Protein AF-0000000069597017 (afdb_homodimer)

Radius of gyration: 23.68 Å; Cα contacts (8 Å, |Δi|>4): 942; chains: 2; bounding box: 44×60×57 Å

Solvent-accessible surface area (backbone atoms only — not comparable to full-atom values): 24438 Å² total; per-residue (Å²): 123,70,55,86,70,34,26,35,38,38,36,28,19,42,77,40,42,46,9,28,25,63,88,43,22,28,25,50,14,48,47,32,42,74,28,49,49,47,33,48,64,43,71,52,28,36,56,69,36,26,40,55,33,46,49,57,47,45,64,29,67,48,46,53,86,75,39,72,48,51,48,30,38,36,44,41,48,42,62,42,15,38,26,26,65,85,54,27,50,76,35,34,42,58,62,68,55,40,41,48,28,53,52,51,44,53,51,49,44,44,73,41,67,41,58,62,86,31,36,31,44,34,32,29,58,67,58,38,57,70,46,29,52,53,45,27,56,73,71,68,42,79,71,55,48,60,42,66,79,45,43,59,57,47,34,50,38,48,53,49,53,22,57,75,69,66,32,54,66,42,61,43,31,61,62,44,60,72,38,93,68,37,69,64,29,27,70,40,19,67,49,49,19,52,64,29,14,48,50,53,34,63,64,46,47,63,57,49,46,69,61,38,80,62,88,54,59,63,70,74,57,34,89,74,33,46,81,48,47,64,90,50,36,93,78,63,62,78,127,123,70,55,85,70,34,27,34,38,38,37,27,18,42,77,39,41,45,8,27,26,63,90,44,22,28,25,51,14,49,47,34,41,73,28,49,50,46,35,49,64,42,71,53,28,36,56,68,36,25,40,54,33,45,48,57,48,44,64,29,68,46,46,53,84,74,39,72,48,50,45,32,38,36,44,41,49,40,64,43,15,38,26,26,66,85,54,26,51,75,33,35,42,59,61,69,55,41,42,49,28,53,52,51,45,53,52,49,43,43,73,41,66,41,58,63,85,33,34,30,42,33,33,29,60,69,57,37,60,68,45,28,51,52,45,26,58,72,71,68,44,83,68,55,48,61,42,65,79,46,42,60,58,44,34,50,37,45,52,49,53,23,57,74,69,66,30,53,66,42,62,41,32,60,63,45,60,72,39,92,67,35,68,64,30,27,70,37,20,68,48,48,20,53,63,29,14,49,51,52,34,65,64,46,47,65,59,49,46,68,60,38,79,64,88,54,59,64,68,75,55,35,90,74,34,46,81,47,48,63,90,51,38,92,79,62,64,74,128

pLDDT: mean 92.64, std 10.18, range [44.41, 98.94]

Organism: Araneus ventricosus (NCBI:txid182803)

Sequence (478 aa):
MSVAWPKIVLFGDSLVQFSFDPTSSPWAALLATRFQRVADVITRGFSGYTSRSARIILPRIFYPENILDVEAFVIFFGTNDSSGKDDAPQYHVPVEDYSENLEEMIKYLESIGLKKDKIILMTPGPYHGEKFLKWCEEIGRTFPSKDEKIVPEYVEACLNVAKKHNLESINLYEEMKKDEDWPRFLIDGLHFTSDGATLIYELLKPILEKKIDASEMLMPDWRDINSVKPEDASKSVPVMSVAWPKIVLFGDSLVQFSFDPTSSPWAALLATRFQRVADVITRGFSGYTSRSARIILPRIFYPENILDVEAFVIFFGTNDSSGKDDAPQYHVPVEDYSENLEEMIKYLESIGLKKDKIILMTPGPYHGEKFLKWCEEIGRTFPSKDEKIVPEYVEACLNVAKKHNLESINLYEEMKKDEDWPRFLIDGLHFTSDGATLIYELLKPILEKKIDASEMLMPDWRDINSVKPEDASKSVPV

InterPro domains:
  IPR013830 SGNH hydrolase-type esterase domain [PF13472] (10-197)
  IPR036514 SGNH hydrolase superfamily [G3DSA:3.40.50.1110] (3-234)
  IPR045136 Isoamyl acetate-hydrolyzing esterase Iah1-like [PTHR14209] (4-231)

Secondary structure (DSSP, 8-state):
------EEEEEESHHHHTTT-TTS--HHHHHHHHTTTT-EEEEEE-TT--HHHHHHHHHHH--HHHHTTEEEEEEE--TTTTB-TTT-TTT---HHHHHHHHHHHHHHHHHTT--GGGEEEE------HHHHHHHHHHHT-----B-TTTHHHHHHHHHHHHHHTT-EEE-HHHHHHTSTTGGGGBSSSSSB-HHHHHHHHHHHHHHHHHHTT-SS-SS--HHHHTTS-GGGHHHH---/------EEEEEESHHHHTTT-TTS--HHHHHHHHTTTT-EEEEEE-TT--HHHHHHHHHHH--HHHHTTEEEEEEE--TTTTB-TTT-TTT---HHHHHHHHHHHHHHHHHTT--GGGEEEE------HHHHHHHHHHHT-----B-TTTHHHHHHHHHHHHHHTT-EEE-HHHHHHTSTTGGGGBSSSSSB-HHHHHHHHHHHHHHHHHHTT-SS-SS--HHHHTTS-GGGHHHH---

Foldseek 3Di:
DDDQAAEAEAAEEVLQVCCCPPQFQVLLVVVCVLCALFHYYHYHYHHLDALVVSLVCVCVVDALVPLVRYLAYEYEHLLQQQFDCVLCVSRHDPLVRNLVSVLSSLVVSVVSPDDQARYEYEAAAAFDQVLQVVVCVVVVHDDRDRDRVRRVSNLVSRVVSCVVSVYHYHHNHVQLVVDVVSCQQDDRRHHGGHVVSVSVNVRVVVSVCVSGVSVDGHFDDCVQPVPDDPVRCVPGGDD/DDDQAAEAEAAEEVLQVCCCPPQFQVLLVVVCVLCALFHYYHYHYHHLDALVVSLVCVCVVDALVPCVRYLAYEYEHLLQQQFDCVLCVSRHDPLVRNLVSVLSSLVVSVVSPDDQARYEYEAAAAFDQVLQVVVCVVVVHDDRDRDSVRRVSNLVSRVVSCVVSVYHYHHNHVQLVVDVVSCQQDDRRHHGGHVVSVSVNVRVVVSVCVSGVSVDGHFDDCVQPVPDDPVRVVPGGDD

Structure (mmCIF, N/CA/C/O backbone):
data_AF-0000000069597017-model_v1
#
loop_
_entity.id
_entity.type
_entity.pdbx_description
1 polymer 'Isoamyl acetate-hydrolyzing esterase 1'
#
loop_
_atom_site.group_PDB
_atom_site.id
_atom_site.type_symbol
_atom_site.label_atom_id
_atom_site.label_alt_id
_atom_site.label_comp_id
_atom_site.label_asym_id
_atom_site.label_entity_id
_atom_site.label_seq_id
_atom_site.pdbx_PDB_ins_code
_atom_site.Cartn_x
_atom_site.Cartn_y
_atom_site.Cartn_z
_atom_site.occupancy
_atom_site.B_iso_or_equiv
_atom_site.auth_seq_id
_atom_site.auth_comp_id
_atom_site.auth_asym_id
_atom_site.auth_atom_id
_atom_site.pdbx_PDB_model_num
ATOM 1 N N . MET A 1 1 ? 19.594 6.57 15.219 1 71.31 1 MET A N 1
ATOM 2 C CA . MET A 1 1 ? 19.891 5.547 14.227 1 71.31 1 MET A CA 1
ATOM 3 C C . MET A 1 1 ? 18.703 5.312 13.305 1 71.31 1 MET A C 1
ATOM 5 O O . MET A 1 1 ? 17.547 5.414 13.742 1 71.31 1 MET A O 1
ATOM 9 N N . SER A 1 2 ? 18.906 5.074 12 1 83.19 2 SER A N 1
ATOM 10 C CA . SER A 1 2 ? 17.859 4.848 11.008 1 83.19 2 SER A CA 1
ATOM 11 C C . SER A 1 2 ? 17.219 3.477 11.18 1 83.19 2 SER A C 1
ATOM 13 O O . SER A 1 2 ? 17.844 2.559 11.727 1 83.19 2 SER A O 1
ATOM 15 N N . VAL A 1 3 ? 15.984 3.441 10.93 1 86.88 3 VAL A N 1
ATOM 16 C CA . VAL A 1 3 ? 15.25 2.188 11.086 1 86.88 3 VAL A CA 1
ATOM 17 C C . VAL A 1 3 ? 14.93 1.606 9.711 1 86.88 3 VAL A C 1
ATOM 19 O O . VAL A 1 3 ? 14.492 2.33 8.812 1 86.88 3 VAL A O 1
ATOM 22 N N . ALA A 1 4 ? 15.258 0.355 9.625 1 87.75 4 ALA A N 1
ATOM 23 C CA . ALA A 1 4 ? 14.836 -0.359 8.422 1 87.75 4 ALA A CA 1
ATOM 24 C C . ALA A 1 4 ? 13.352 -0.685 8.469 1 87.75 4 ALA A C 1
ATOM 26 O O . ALA A 1 4 ? 12.82 -1.06 9.516 1 87.75 4 ALA A O 1
ATOM 27 N N . TRP A 1 5 ? 12.672 -0.468 7.43 1 94 5 TRP A N 1
ATOM 28 C CA . TRP A 1 5 ? 11.25 -0.786 7.32 1 94 5 TRP A CA 1
ATOM 29 C C . TRP A 1 5 ? 11.039 -2.053 6.5 1 94 5 TRP A C 1
ATOM 31 O O . TRP A 1 5 ? 11.164 -2.033 5.273 1 94 5 TRP A O 1
ATOM 41 N N . PRO A 1 6 ? 10.688 -3.203 7.137 1 96.38 6 PRO A N 1
ATOM 42 C CA . PRO A 1 6 ? 10.508 -4.465 6.41 1 96.38 6 PRO A CA 1
ATOM 43 C C . PRO A 1 6 ? 9.477 -4.355 5.293 1 96.38 6 PRO A C 1
ATOM 45 O O . PRO A 1 6 ? 8.602 -3.486 5.336 1 96.38 6 PRO A O 1
ATOM 48 N N . LYS A 1 7 ? 9.609 -5.246 4.305 1 97.5 7 LYS A N 1
ATOM 49 C CA . LYS A 1 7 ? 8.688 -5.258 3.174 1 97.5 7 LYS A CA 1
ATOM 50 C C . LYS A 1 7 ? 8.062 -6.641 2.988 1 97.5 7 LYS A C 1
ATOM 52 O O . LYS A 1 7 ? 8.742 -7.66 3.146 1 97.5 7 LYS A O 1
ATOM 57 N N . ILE A 1 8 ? 6.832 -6.641 2.727 1 98.62 8 ILE A N 1
ATOM 58 C CA . ILE A 1 8 ? 6.098 -7.785 2.193 1 98.62 8 ILE A CA 1
ATOM 59 C C . ILE A 1 8 ? 5.852 -7.586 0.699 1 98.62 8 ILE A C 1
ATOM 61 O O . ILE A 1 8 ? 5.164 -6.645 0.295 1 98.62 8 ILE A O 1
ATOM 65 N N . VAL A 1 9 ? 6.414 -8.477 -0.124 1 98.88 9 VAL A N 1
ATOM 66 C CA . VAL A 1 9 ? 6.25 -8.367 -1.569 1 98.88 9 VAL A CA 1
ATOM 67 C C . VAL A 1 9 ? 5.199 -9.359 -2.051 1 98.88 9 VAL A C 1
ATOM 69 O O . VAL A 1 9 ? 5.25 -10.539 -1.709 1 98.88 9 VAL A O 1
ATOM 72 N N . LEU A 1 10 ? 4.219 -8.852 -2.764 1 98.94 10 LEU A N 1
ATOM 73 C CA . LEU A 1 10 ? 3.23 -9.656 -3.473 1 98.94 10 LEU A CA 1
ATOM 74 C C . LEU A 1 10 ? 3.486 -9.633 -4.977 1 98.94 10 LEU A C 1
ATOM 76 O O . LEU A 1 10 ? 3.312 -8.594 -5.621 1 98.94 10 LEU A O 1
ATOM 80 N N . PHE A 1 11 ? 3.992 -10.727 -5.555 1 98.94 11 PHE A N 1
ATOM 81 C CA . PHE A 1 11 ? 4.387 -10.844 -6.953 1 98.94 11 PHE A CA 1
ATOM 82 C C . PHE A 1 11 ? 3.42 -11.742 -7.715 1 98.94 11 PHE A C 1
ATOM 84 O O . PHE A 1 11 ? 3.283 -12.922 -7.395 1 98.94 11 PHE A O 1
ATOM 91 N N . GLY A 1 12 ? 2.713 -11.156 -8.68 1 98.81 12 GLY A N 1
ATOM 92 C CA . GLY A 1 12 ? 1.702 -11.953 -9.359 1 98.81 12 GLY A CA 1
ATOM 93 C C . GLY A 1 12 ? 1.137 -11.258 -10.594 1 98.81 12 GLY A C 1
ATOM 94 O O . GLY A 1 12 ? 1.794 -10.406 -11.188 1 98.81 12 GLY A O 1
ATOM 95 N N . ASP A 1 13 ? 0.018 -11.719 -11.047 1 98.12 13 ASP A N 1
ATOM 96 C CA . ASP A 1 13 ? -0.601 -11.211 -12.266 1 98.12 13 ASP A CA 1
ATOM 97 C C . ASP A 1 13 ? -1.642 -10.141 -11.953 1 98.12 13 ASP A C 1
ATOM 99 O O . ASP A 1 13 ? -1.409 -9.266 -11.109 1 98.12 13 ASP A O 1
ATOM 103 N N . SER A 1 14 ? -2.801 -10.141 -12.625 1 97.75 14 SER A N 1
ATOM 104 C CA . SER A 1 14 ? -3.838 -9.133 -12.422 1 97.75 14 SER A CA 1
ATOM 105 C C . SER A 1 14 ? -4.453 -9.242 -11.031 1 97.75 14 SER A C 1
ATOM 107 O O . SER A 1 14 ? -4.91 -8.242 -10.469 1 97.75 14 SER A O 1
ATOM 109 N N . LEU A 1 15 ? -4.473 -10.406 -10.484 1 98.31 15 LEU A N 1
ATOM 110 C CA . LEU A 1 15 ? -5.066 -10.633 -9.172 1 98.31 15 LEU A CA 1
ATOM 111 C C . LEU A 1 15 ? -4.277 -9.906 -8.086 1 98.31 15 LEU A C 1
ATOM 113 O O . LEU A 1 15 ? -4.832 -9.555 -7.043 1 98.31 15 LEU A O 1
ATOM 117 N N . VAL A 1 16 ? -2.992 -9.734 -8.328 1 98.81 16 VAL A N 1
ATOM 118 C CA . VAL A 1 16 ? -2.148 -8.953 -7.43 1 98.81 16 VAL A CA 1
ATOM 119 C C . VAL A 1 16 ? -2.205 -7.477 -7.812 1 98.81 16 VAL A C 1
ATOM 121 O O . VAL A 1 16 ? -2.287 -6.605 -6.941 1 98.81 16 VAL A O 1
ATOM 124 N N . GLN A 1 17 ? -2.215 -7.188 -9.125 1 98.5 17 GLN A N 1
ATOM 125 C CA . GLN A 1 17 ? -2.182 -5.805 -9.594 1 98.5 17 GLN A CA 1
ATOM 126 C C . GLN A 1 17 ? -3.355 -5.004 -9.031 1 98.5 17 GLN A C 1
ATOM 128 O O . GLN A 1 17 ? -3.201 -3.836 -8.672 1 98.5 17 GLN A O 1
ATOM 133 N N . PHE A 1 18 ? -4.477 -5.641 -8.859 1 97.88 18 PHE A N 1
ATOM 134 C CA . PHE A 1 18 ? -5.68 -4.906 -8.492 1 97.88 18 PHE A CA 1
ATOM 135 C C . PHE A 1 18 ? -5.977 -5.074 -7.004 1 97.88 18 PHE A C 1
ATOM 137 O O . PHE A 1 18 ? -7.039 -4.664 -6.531 1 97.88 18 PHE A O 1
ATOM 144 N N . SER A 1 19 ? -5.039 -5.566 -6.25 1 98.69 19 SER A N 1
ATOM 145 C CA . SER A 1 19 ? -5.34 -6.055 -4.91 1 98.69 19 SER A CA 1
ATOM 146 C C . SER A 1 19 ? -5.398 -4.906 -3.906 1 98.69 19 SER A C 1
ATOM 148 O O . SER A 1 19 ? -5.797 -5.102 -2.754 1 98.69 19 SER A O 1
ATOM 150 N N . PHE A 1 20 ? -5.105 -3.664 -4.312 1 98.69 20 PHE A N 1
ATOM 151 C CA . PHE A 1 20 ? -5.266 -2.514 -3.432 1 98.69 20 PHE A CA 1
ATOM 152 C C . PHE A 1 20 ? -6.625 -1.859 -3.641 1 98.69 20 PHE A C 1
ATOM 154 O O . PHE A 1 20 ? -7.047 -1.022 -2.84 1 98.69 20 PHE A O 1
ATOM 161 N N . ASP A 1 21 ? -7.273 -2.199 -4.688 1 97.94 21 ASP A N 1
ATOM 162 C CA . ASP A 1 21 ? -8.5 -1.511 -5.07 1 97.94 21 ASP A CA 1
ATOM 163 C C . ASP A 1 21 ? -9.609 -1.756 -4.051 1 97.94 21 ASP A C 1
ATOM 165 O O . ASP A 1 21 ? -10.133 -2.867 -3.951 1 97.94 21 ASP A O 1
ATOM 169 N N . PRO A 1 22 ? -10.031 -0.706 -3.363 1 96.81 22 PRO A N 1
ATOM 170 C CA . PRO A 1 22 ? -11.031 -0.903 -2.309 1 96.81 22 PRO A CA 1
ATOM 171 C C . PRO A 1 22 ? -12.406 -1.26 -2.859 1 96.81 22 PRO A C 1
ATOM 173 O O . PRO A 1 22 ? -13.281 -1.705 -2.109 1 96.81 22 PRO A O 1
ATOM 176 N N . THR A 1 23 ? -12.633 -1.099 -4.102 1 93.62 23 THR A N 1
ATOM 177 C CA . THR A 1 23 ? -13.953 -1.315 -4.68 1 93.62 23 THR A CA 1
ATOM 178 C C . THR A 1 23 ? -14.047 -2.701 -5.312 1 93.62 23 THR A C 1
ATOM 180 O O . THR A 1 23 ? -15.094 -3.074 -5.855 1 93.62 23 THR A O 1
ATOM 183 N N . SER A 1 24 ? -12.992 -3.463 -5.234 1 93.19 24 SER A N 1
ATOM 184 C CA . SER A 1 24 ? -13.008 -4.777 -5.871 1 93.19 24 SER A CA 1
ATOM 185 C C . SER A 1 24 ? -12.5 -5.855 -4.922 1 93.19 24 SER A C 1
ATOM 187 O O . SER A 1 24 ? -13.25 -6.348 -4.074 1 93.19 24 SER A O 1
ATOM 189 N N . SER A 1 25 ? -11.203 -6.176 -4.953 1 95.94 25 SER A N 1
ATOM 190 C CA . SER A 1 25 ? -10.602 -7.246 -4.168 1 95.94 25 SER A CA 1
ATOM 191 C C . SER A 1 25 ? -9.414 -6.738 -3.359 1 95.94 25 SER A C 1
ATOM 193 O O . SER A 1 25 ? -8.266 -7.059 -3.664 1 95.94 25 SER A O 1
ATOM 195 N N . PRO A 1 26 ? -9.719 -6.105 -2.25 1 98.19 26 PRO A N 1
ATOM 196 C CA . PRO A 1 26 ? -8.656 -5.336 -1.6 1 98.19 26 PRO A CA 1
ATOM 197 C C . PRO A 1 26 ? -7.859 -6.164 -0.591 1 98.19 26 PRO A C 1
ATOM 199 O O . PRO A 1 26 ? -7.621 -5.707 0.53 1 98.19 26 PRO A O 1
ATOM 202 N N . TRP A 1 27 ? -7.324 -7.316 -0.964 1 98.81 27 TRP A N 1
ATOM 203 C CA . TRP A 1 27 ? -6.617 -8.148 0.004 1 98.81 27 TRP A CA 1
ATOM 204 C C . TRP A 1 27 ? -5.246 -7.562 0.328 1 98.81 27 TRP A C 1
ATOM 206 O O . TRP A 1 27 ? -4.762 -7.688 1.454 1 98.81 27 TRP A O 1
ATOM 216 N N . ALA A 1 28 ? -4.559 -6.879 -0.602 1 98.88 28 ALA A N 1
ATOM 217 C CA . ALA A 1 28 ? -3.312 -6.188 -0.288 1 98.88 28 ALA A CA 1
ATOM 218 C C . ALA A 1 28 ? -3.561 -5 0.636 1 98.88 28 ALA A C 1
ATOM 220 O O . ALA A 1 28 ? -2.758 -4.723 1.53 1 98.88 28 ALA A O 1
ATOM 221 N N . ALA A 1 29 ? -4.652 -4.273 0.406 1 98.81 29 ALA A N 1
ATOM 222 C CA . ALA A 1 29 ? -4.996 -3.152 1.275 1 98.81 29 ALA A CA 1
ATOM 223 C C . ALA A 1 29 ? -5.266 -3.625 2.701 1 98.81 29 ALA A C 1
ATOM 225 O O . ALA A 1 29 ? -4.871 -2.967 3.666 1 98.81 29 ALA A O 1
ATOM 226 N N . LEU A 1 30 ? -5.941 -4.742 2.797 1 98.75 30 LEU A N 1
ATOM 227 C CA . LEU A 1 30 ? -6.191 -5.328 4.109 1 98.75 30 LEU A CA 1
ATOM 228 C C . LEU A 1 30 ? -4.879 -5.688 4.801 1 98.75 30 LEU A C 1
ATOM 230 O O . LEU A 1 30 ? -4.715 -5.422 5.996 1 98.75 30 LEU A O 1
ATOM 234 N N . LEU A 1 31 ? -3.99 -6.258 4.039 1 98.75 31 LEU A N 1
ATOM 235 C CA . LEU A 1 31 ? -2.684 -6.574 4.605 1 98.75 31 LEU A CA 1
ATOM 236 C C . LEU A 1 31 ? -1.95 -5.309 5.027 1 98.75 31 LEU A C 1
ATOM 238 O O . LEU A 1 31 ? -1.362 -5.254 6.109 1 98.75 31 LEU A O 1
ATOM 242 N N . ALA A 1 32 ? -1.989 -4.293 4.18 1 98.62 32 ALA A N 1
ATOM 243 C CA . ALA A 1 32 ? -1.327 -3.029 4.496 1 98.62 32 ALA A CA 1
ATOM 244 C C . ALA A 1 32 ? -1.913 -2.406 5.758 1 98.62 32 ALA A C 1
ATOM 246 O O . ALA A 1 32 ? -1.196 -1.767 6.531 1 98.62 32 ALA A O 1
ATOM 247 N N . THR A 1 33 ? -3.178 -2.582 5.91 1 98.06 33 THR A N 1
ATOM 248 C CA . THR A 1 33 ? -3.844 -2.088 7.109 1 98.06 33 THR A CA 1
ATOM 249 C C . THR A 1 33 ? -3.357 -2.838 8.344 1 98.06 33 THR A C 1
ATOM 251 O O . THR A 1 33 ? -3.025 -2.223 9.367 1 98.06 33 THR A O 1
ATOM 254 N N . ARG A 1 34 ? -3.273 -4.105 8.25 1 97.38 34 ARG A N 1
ATOM 255 C CA . ARG A 1 34 ? -2.867 -4.926 9.391 1 97.38 34 ARG A CA 1
ATOM 256 C C . ARG A 1 34 ? -1.422 -4.641 9.781 1 97.38 34 ARG A C 1
ATOM 258 O O . ARG A 1 34 ? -1.077 -4.672 10.961 1 97.38 34 ARG A O 1
ATOM 265 N N . PHE A 1 35 ? -0.583 -4.344 8.805 1 98.06 35 PHE A N 1
ATOM 266 C CA . PHE A 1 35 ? 0.849 -4.277 9.07 1 98.06 35 PHE A CA 1
ATOM 267 C C . PHE A 1 35 ? 1.321 -2.828 9.117 1 98.06 35 PHE A C 1
ATOM 269 O O . PHE A 1 35 ? 2.506 -2.549 8.914 1 98.06 35 PHE A O 1
ATOM 276 N N . GLN A 1 36 ? 0.41 -1.931 9.352 1 96.56 36 GLN A N 1
ATOM 277 C CA . GLN A 1 36 ? 0.777 -0.538 9.578 1 96.56 36 GLN A CA 1
ATOM 278 C C . GLN A 1 36 ? 1.86 -0.424 10.648 1 96.56 36 GLN A C 1
ATOM 280 O O . GLN A 1 36 ? 1.801 -1.104 11.672 1 96.56 36 GLN A O 1
ATOM 285 N N . ARG A 1 37 ? 2.918 0.377 10.328 1 96.88 37 ARG A N 1
ATOM 286 C CA . ARG A 1 37 ? 4.043 0.642 11.227 1 96.88 37 ARG A CA 1
ATOM 287 C C . ARG A 1 37 ? 4.789 -0.644 11.562 1 96.88 37 ARG A C 1
ATOM 289 O O . ARG A 1 37 ? 5.445 -0.733 12.602 1 96.88 37 ARG A O 1
ATOM 296 N N . VAL A 1 38 ? 4.629 -1.674 10.781 1 97.06 38 VAL A N 1
ATOM 297 C CA . VAL A 1 38 ? 5.332 -2.939 10.961 1 97.06 38 VAL A CA 1
ATOM 298 C C . VAL A 1 38 ? 6.098 -3.289 9.688 1 97.06 38 VAL A C 1
ATOM 300 O O . VAL A 1 38 ? 7.289 -3.604 9.734 1 97.06 38 VAL A O 1
ATOM 303 N N . ALA A 1 39 ? 5.406 -3.209 8.555 1 97.81 39 ALA A N 1
ATOM 304 C CA . ALA A 1 39 ? 5.977 -3.529 7.25 1 97.81 39 ALA A CA 1
ATOM 305 C C . ALA A 1 39 ? 5.199 -2.844 6.129 1 97.81 39 ALA A C 1
ATOM 307 O O . ALA A 1 39 ? 3.992 -2.619 6.246 1 97.81 39 ALA A O 1
ATOM 308 N N . ASP A 1 40 ? 5.91 -2.516 5.09 1 97.75 40 ASP A N 1
ATOM 309 C CA . ASP A 1 40 ? 5.242 -2.076 3.865 1 97.75 40 ASP A CA 1
ATOM 310 C C . ASP A 1 40 ? 4.758 -3.268 3.045 1 97.75 40 ASP A C 1
ATOM 312 O O . ASP A 1 40 ? 5.453 -4.281 2.939 1 97.75 40 ASP A O 1
ATOM 316 N N . VAL A 1 41 ? 3.561 -3.197 2.531 1 98.62 41 VAL A N 1
ATOM 317 C CA . VAL A 1 41 ? 3.062 -4.156 1.551 1 98.62 41 VAL A CA 1
ATOM 318 C C . VAL A 1 41 ? 3.258 -3.605 0.141 1 98.62 41 VAL A C 1
ATOM 320 O O . VAL A 1 41 ? 2.684 -2.572 -0.214 1 98.62 41 VAL A O 1
ATOM 323 N N . ILE A 1 42 ? 4.07 -4.297 -0.651 1 98.19 42 ILE A N 1
ATOM 324 C CA . ILE A 1 42 ? 4.441 -3.869 -1.996 1 98.19 42 ILE A CA 1
ATOM 325 C C . ILE A 1 42 ? 3.908 -4.867 -3.02 1 98.19 42 ILE A C 1
ATOM 327 O O . ILE A 1 42 ? 4.176 -6.07 -2.924 1 98.19 42 ILE A O 1
ATOM 331 N N . THR A 1 43 ? 3.182 -4.348 -3.953 1 98.62 43 THR A N 1
ATOM 332 C CA . THR A 1 43 ? 2.66 -5.219 -5 1 98.62 43 THR A CA 1
ATOM 333 C C . THR A 1 43 ? 3.479 -5.078 -6.277 1 98.62 43 THR A C 1
ATOM 335 O O . THR A 1 43 ? 3.875 -3.971 -6.648 1 98.62 43 THR A O 1
ATOM 338 N N . ARG A 1 44 ? 3.82 -6.145 -6.809 1 98.69 44 ARG A N 1
ATOM 339 C CA . ARG A 1 44 ? 4.328 -6.285 -8.172 1 98.69 44 ARG A CA 1
ATOM 340 C C . ARG A 1 44 ? 3.426 -7.195 -9 1 98.69 44 ARG A C 1
ATOM 342 O O . ARG A 1 44 ? 3.779 -8.344 -9.273 1 98.69 44 ARG A O 1
ATOM 349 N N . GLY A 1 45 ? 2.27 -6.648 -9.305 1 98.62 45 GLY A N 1
ATOM 350 C CA . GLY A 1 45 ? 1.261 -7.328 -10.102 1 98.62 45 GLY A CA 1
ATOM 351 C C . GLY A 1 45 ? 1.245 -6.883 -11.547 1 98.62 45 GLY A C 1
ATOM 352 O O . GLY A 1 45 ? 1.313 -5.688 -11.836 1 98.62 45 GLY A O 1
ATOM 353 N N . PHE A 1 46 ? 1.131 -7.828 -12.438 1 98.25 46 PHE A N 1
ATOM 354 C CA . PHE A 1 46 ? 1.188 -7.547 -13.867 1 98.25 46 PHE A CA 1
ATOM 355 C C . PHE A 1 46 ? 0.062 -8.266 -14.602 1 98.25 46 PHE A C 1
ATOM 357 O O . PHE A 1 46 ? 0.152 -9.461 -14.867 1 98.25 46 PHE A O 1
ATOM 364 N N . SER A 1 47 ? -0.92 -7.48 -14.945 1 96.94 47 SER A N 1
ATOM 365 C CA . SER A 1 47 ? -2.113 -8.023 -15.586 1 96.94 47 SER A CA 1
ATOM 366 C C . SER A 1 47 ? -1.759 -8.805 -16.844 1 96.94 47 SER A C 1
ATOM 368 O O . SER A 1 47 ? -1.004 -8.32 -17.688 1 96.94 47 SER A O 1
ATOM 370 N N . GLY A 1 48 ? -2.244 -10 -16.938 1 95.81 48 GLY A N 1
ATOM 371 C CA . GLY A 1 48 ? -2.076 -10.828 -18.125 1 95.81 48 GLY A CA 1
ATOM 372 C C . GLY A 1 48 ? -0.796 -11.641 -18.094 1 95.81 48 GLY A C 1
ATOM 373 O O . GLY A 1 48 ? -0.626 -12.562 -18.906 1 95.81 48 GLY A O 1
ATOM 374 N N . TYR A 1 49 ? 0.103 -11.367 -17.172 1 97.25 49 TYR A N 1
ATOM 375 C CA . TYR A 1 49 ? 1.385 -12.062 -17.125 1 97.25 49 TYR A CA 1
ATOM 376 C C . TYR A 1 49 ? 1.201 -13.523 -16.719 1 97.25 49 TYR A C 1
ATOM 378 O O . TYR A 1 49 ? 0.272 -13.852 -15.977 1 97.25 49 TYR A O 1
ATOM 386 N N . THR A 1 50 ? 2.059 -14.328 -17.234 1 97 50 THR A N 1
ATOM 387 C CA . THR A 1 50 ? 2.193 -15.727 -16.844 1 97 50 THR A CA 1
ATOM 388 C C . THR A 1 50 ? 3.49 -15.945 -16.062 1 97 50 THR A C 1
ATOM 390 O O . THR A 1 50 ? 4.273 -15.008 -15.875 1 97 50 THR A O 1
ATOM 393 N N . SER A 1 51 ? 3.633 -17.156 -15.562 1 98 51 SER A N 1
ATOM 394 C CA . SER A 1 51 ? 4.883 -17.484 -14.891 1 98 51 SER A CA 1
ATOM 395 C C . SER A 1 51 ? 6.082 -17.281 -15.812 1 98 51 SER A C 1
ATOM 397 O O . SER A 1 51 ? 7.176 -16.953 -15.359 1 98 51 SER A O 1
ATOM 399 N N . ARG A 1 52 ? 5.855 -17.438 -17.125 1 96.62 52 ARG A N 1
ATOM 400 C CA . ARG A 1 52 ? 6.918 -17.25 -18.109 1 96.62 52 ARG A CA 1
ATOM 401 C C . ARG A 1 52 ? 7.387 -15.797 -18.156 1 96.62 52 ARG A C 1
ATOM 403 O O . ARG A 1 52 ? 8.586 -15.523 -18.047 1 96.62 52 ARG A O 1
ATOM 410 N N . SER A 1 53 ? 6.457 -14.906 -18.297 1 96.62 53 SER A N 1
ATOM 411 C CA . SER A 1 53 ? 6.77 -13.477 -18.312 1 96.62 53 SER A CA 1
ATOM 412 C C . SER A 1 53 ? 7.328 -13.016 -16.969 1 96.62 53 SER A C 1
ATOM 414 O O . SER A 1 53 ? 8.234 -12.18 -16.922 1 96.62 53 SER A O 1
ATOM 416 N N . ALA A 1 54 ? 6.809 -13.562 -15.922 1 97.75 54 ALA A N 1
ATOM 417 C CA . ALA A 1 54 ? 7.254 -13.219 -14.578 1 97.75 54 ALA A CA 1
ATOM 418 C C . ALA A 1 54 ? 8.727 -13.57 -14.375 1 97.75 54 ALA A C 1
ATOM 420 O O . ALA A 1 54 ? 9.492 -12.789 -13.812 1 97.75 54 ALA A O 1
ATOM 421 N N . ARG A 1 55 ? 9.062 -14.727 -14.805 1 97.19 55 ARG A N 1
ATOM 422 C CA . ARG A 1 55 ? 10.453 -15.172 -14.711 1 97.19 55 ARG A CA 1
ATOM 423 C C . ARG A 1 55 ? 11.383 -14.203 -15.43 1 97.19 55 ARG A C 1
ATOM 425 O O . ARG A 1 55 ? 12.477 -13.906 -14.945 1 97.19 55 ARG A O 1
ATOM 432 N N . ILE A 1 56 ? 10.93 -13.695 -16.547 1 95.62 56 ILE A N 1
ATOM 433 C CA . ILE A 1 56 ? 11.742 -12.828 -17.391 1 95.62 56 ILE A CA 1
ATOM 434 C C . ILE A 1 56 ? 11.953 -11.484 -16.703 1 95.62 56 ILE A C 1
ATOM 436 O O . ILE A 1 56 ? 13.062 -10.945 -16.688 1 95.62 56 ILE A O 1
ATOM 440 N N . ILE A 1 57 ? 10.969 -10.969 -16.031 1 96.62 57 ILE A N 1
ATOM 441 C CA . ILE A 1 57 ? 11.07 -9.594 -15.555 1 96.62 57 ILE A CA 1
ATOM 442 C C . ILE A 1 57 ? 11.602 -9.57 -14.125 1 96.62 57 ILE A C 1
ATOM 444 O O . ILE A 1 57 ? 12.039 -8.523 -13.633 1 96.62 57 ILE A O 1
ATOM 448 N N . LEU A 1 58 ? 11.602 -10.688 -13.445 1 97.56 58 LEU A N 1
ATOM 449 C CA . LEU A 1 58 ? 11.93 -10.75 -12.023 1 97.56 58 LEU A CA 1
ATOM 450 C C . LEU A 1 58 ? 13.297 -10.125 -11.758 1 97.56 58 LEU A C 1
ATOM 452 O O . LEU A 1 58 ? 13.422 -9.266 -10.883 1 97.56 58 LEU A O 1
ATOM 456 N N . PRO A 1 59 ? 14.344 -10.367 -12.578 1 96.31 59 PRO A N 1
ATOM 457 C CA . PRO A 1 59 ? 15.664 -9.797 -12.305 1 96.31 59 PRO A CA 1
ATOM 458 C C . PRO A 1 59 ? 15.727 -8.297 -12.594 1 96.31 59 PRO A C 1
ATOM 460 O O . PRO A 1 59 ? 16.656 -7.621 -12.141 1 96.31 59 PRO A O 1
ATOM 463 N N . ARG A 1 60 ? 14.766 -7.844 -13.312 1 95.44 60 ARG A N 1
ATOM 464 C CA . ARG A 1 60 ? 14.734 -6.414 -13.617 1 95.44 60 ARG A CA 1
ATOM 465 C C . ARG A 1 60 ? 14.141 -5.625 -12.461 1 95.44 60 ARG A C 1
ATOM 467 O O . ARG A 1 60 ? 14.383 -4.422 -12.328 1 95.44 60 ARG A O 1
ATOM 474 N N . ILE A 1 61 ? 13.422 -6.309 -11.641 1 97 61 ILE A N 1
ATOM 475 C CA . ILE A 1 61 ? 12.656 -5.641 -10.594 1 97 61 ILE A CA 1
ATOM 476 C C . ILE A 1 61 ? 13.352 -5.828 -9.25 1 97 61 ILE A C 1
ATOM 478 O O . ILE A 1 61 ? 13.375 -4.914 -8.422 1 97 61 ILE A O 1
ATOM 482 N N . PHE A 1 62 ? 13.883 -7.004 -9.047 1 97.5 62 PHE A N 1
ATOM 483 C CA . PHE A 1 62 ? 14.531 -7.32 -7.781 1 97.5 62 PHE A CA 1
ATOM 484 C C . PHE A 1 62 ? 16 -7.656 -7.992 1 97.5 62 PHE A C 1
ATOM 486 O O . PHE A 1 62 ? 16.344 -8.391 -8.922 1 97.5 62 PHE A O 1
ATOM 493 N N . TYR A 1 63 ? 16.812 -7.148 -7.211 1 96.56 63 TYR A N 1
ATOM 494 C CA . TYR A 1 63 ? 18.266 -7.305 -7.27 1 96.56 63 TYR A CA 1
ATOM 495 C C . TYR A 1 63 ? 18.891 -7.16 -5.883 1 96.56 63 TYR A C 1
ATOM 497 O O . TYR A 1 63 ? 18.188 -6.852 -4.914 1 96.56 63 TYR A O 1
ATOM 505 N N . PRO A 1 64 ? 20.062 -7.465 -5.617 1 96.19 64 PRO A N 1
ATOM 506 C CA . PRO A 1 64 ? 20.625 -7.621 -4.277 1 96.19 64 PRO A CA 1
ATOM 507 C C . PRO A 1 64 ? 20.406 -6.391 -3.396 1 96.19 64 PRO A C 1
ATOM 509 O O . PRO A 1 64 ? 20.141 -6.523 -2.199 1 96.19 64 PRO A O 1
ATOM 512 N N . GLU A 1 65 ? 20.359 -5.242 -3.961 1 91.94 65 GLU A N 1
ATOM 513 C CA . GLU A 1 65 ? 20.297 -4.016 -3.172 1 91.94 65 GLU A CA 1
ATOM 514 C C . GLU A 1 65 ? 18.891 -3.771 -2.641 1 91.94 65 GLU A C 1
ATOM 516 O O . GLU A 1 65 ? 18.719 -3.156 -1.587 1 91.94 65 GLU A O 1
ATOM 521 N N . ASN A 1 66 ? 17.875 -4.277 -3.365 1 93.44 66 ASN A N 1
ATOM 522 C CA . ASN A 1 66 ? 16.547 -3.883 -2.939 1 93.44 66 ASN A CA 1
ATOM 523 C C . ASN A 1 66 ? 15.773 -5.062 -2.35 1 93.44 66 ASN A C 1
ATOM 525 O O . ASN A 1 66 ? 14.578 -4.945 -2.053 1 93.44 66 ASN A O 1
ATOM 529 N N . ILE A 1 67 ? 16.562 -6.223 -2.238 1 96.25 67 ILE A N 1
ATOM 530 C CA . ILE A 1 67 ? 15.906 -7.398 -1.697 1 96.25 67 ILE A CA 1
ATOM 531 C C . ILE A 1 67 ? 16.141 -7.488 -0.192 1 96.25 67 ILE A C 1
ATOM 533 O O . ILE A 1 67 ? 15.492 -8.266 0.505 1 96.25 67 ILE A O 1
ATOM 537 N N . LEU A 1 68 ? 16.984 -6.66 0.362 1 91.56 68 LEU A N 1
ATOM 538 C CA . LEU A 1 68 ? 17.531 -6.797 1.708 1 91.56 68 LEU A CA 1
ATOM 539 C C . LEU A 1 68 ? 16.438 -6.582 2.758 1 91.56 68 LEU A C 1
ATOM 541 O O . LEU A 1 68 ? 16.438 -7.242 3.799 1 91.56 68 LEU A O 1
ATOM 545 N N . ASP A 1 69 ? 15.484 -5.73 2.479 1 92.81 69 ASP A N 1
ATOM 546 C CA . ASP A 1 69 ? 14.484 -5.402 3.486 1 92.81 69 ASP A CA 1
ATOM 547 C C . ASP A 1 69 ? 13.211 -6.227 3.283 1 92.81 69 ASP A C 1
ATOM 549 O O . ASP A 1 69 ? 12.211 -6.008 3.969 1 92.81 69 ASP A O 1
ATOM 553 N N . VAL A 1 70 ? 13.258 -7.188 2.383 1 97.56 70 VAL A N 1
ATOM 554 C CA . VAL A 1 70 ? 12.094 -8.031 2.141 1 97.56 70 VAL A CA 1
ATOM 555 C C . VAL A 1 70 ? 12.039 -9.156 3.178 1 97.56 70 VAL A C 1
ATOM 557 O O . VAL A 1 70 ? 12.992 -9.922 3.312 1 97.56 70 VAL A O 1
ATOM 560 N N . GLU A 1 71 ? 10.961 -9.227 3.906 1 97.44 71 GLU A N 1
ATOM 561 C CA . GLU A 1 71 ? 10.82 -10.211 4.969 1 97.44 71 GLU A CA 1
ATOM 562 C C . GLU A 1 71 ? 9.82 -11.305 4.582 1 97.44 71 GLU A C 1
ATOM 564 O O . GLU A 1 71 ? 9.758 -12.352 5.223 1 97.44 71 GLU A O 1
ATOM 569 N N . ALA A 1 72 ? 9.07 -11.055 3.586 1 98.5 72 ALA A N 1
ATOM 570 C CA . ALA A 1 72 ? 8.18 -12.047 2.982 1 98.5 72 ALA A CA 1
ATOM 571 C C . ALA A 1 72 ? 7.98 -11.766 1.496 1 98.5 72 ALA A C 1
ATOM 573 O O . ALA A 1 72 ? 7.852 -10.609 1.084 1 98.5 72 ALA A O 1
ATOM 574 N N . PHE A 1 73 ? 7.996 -12.781 0.739 1 98.88 73 PHE A N 1
ATOM 575 C CA . PHE A 1 73 ? 7.844 -12.711 -0.709 1 98.88 73 PHE A CA 1
ATOM 576 C C . PHE A 1 73 ? 6.84 -13.75 -1.199 1 98.88 73 PHE A C 1
ATOM 578 O O . PHE A 1 73 ? 7.133 -14.945 -1.228 1 98.88 73 PHE A O 1
ATOM 585 N N . VAL A 1 74 ? 5.664 -13.297 -1.614 1 98.94 74 VAL A N 1
ATOM 586 C CA . VAL A 1 74 ? 4.609 -14.188 -2.082 1 98.94 74 VAL A CA 1
ATOM 587 C C . VAL A 1 74 ? 4.633 -14.266 -3.607 1 98.94 74 VAL A C 1
ATOM 589 O O . VAL A 1 74 ? 4.602 -13.234 -4.285 1 98.94 74 VAL A O 1
ATOM 592 N N . ILE A 1 75 ? 4.781 -15.414 -4.148 1 98.94 75 ILE A N 1
ATOM 593 C CA . ILE A 1 75 ? 4.668 -15.664 -5.582 1 98.94 75 ILE A CA 1
ATOM 594 C C . ILE A 1 75 ? 3.295 -16.25 -5.895 1 98.94 75 ILE A C 1
ATOM 596 O O . ILE A 1 75 ? 2.949 -17.328 -5.398 1 98.94 75 ILE A O 1
ATOM 600 N N . PHE A 1 76 ? 2.506 -15.547 -6.672 1 98.94 76 PHE A N 1
ATOM 601 C CA . PHE A 1 76 ? 1.118 -15.914 -6.941 1 98.94 76 PHE A CA 1
ATOM 602 C C . PHE A 1 76 ? 0.828 -15.867 -8.438 1 98.94 76 PHE A C 1
ATOM 604 O O . PHE A 1 76 ? 0.376 -14.844 -8.953 1 98.94 76 PHE A O 1
ATOM 611 N N . PHE A 1 77 ? 1.128 -16.953 -9.156 1 98.56 77 PHE A N 1
ATOM 612 C CA . PHE A 1 77 ? 0.883 -17.141 -10.586 1 98.56 77 PHE A CA 1
ATOM 613 C C . PHE A 1 77 ? 0.179 -18.469 -10.852 1 98.56 77 PHE A C 1
ATOM 615 O O . PHE A 1 77 ? -0.08 -19.234 -9.922 1 98.56 77 PHE A O 1
ATOM 622 N N . GLY A 1 78 ? -0.16 -18.75 -12.078 1 97.12 78 GLY A N 1
ATOM 623 C CA . GLY A 1 78 ? -0.811 -19.984 -12.477 1 97.12 78 GLY A CA 1
ATOM 624 C C . GLY A 1 78 ? -2.189 -19.781 -13.078 1 97.12 78 GLY A C 1
ATOM 625 O O . GLY A 1 78 ? -2.66 -20.594 -13.875 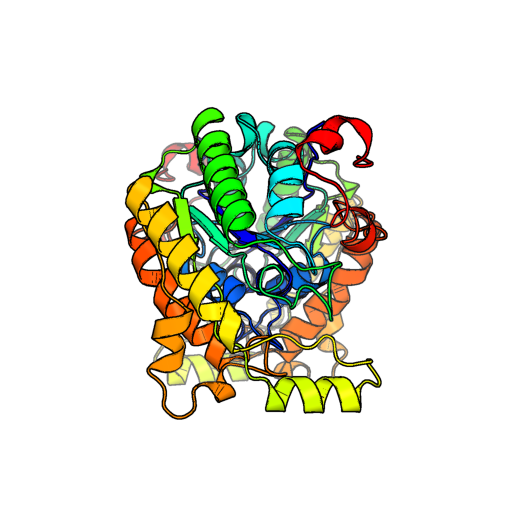1 97.12 78 GLY A O 1
ATOM 626 N N . THR A 1 79 ? -2.826 -18.672 -12.664 1 95.56 79 THR A N 1
ATOM 627 C CA . THR A 1 79 ? -4.172 -18.391 -13.141 1 95.56 79 THR A CA 1
ATOM 628 C C . THR A 1 79 ? -4.176 -18.188 -14.656 1 95.56 79 THR A C 1
ATOM 630 O O . THR A 1 79 ? -4.965 -18.812 -15.367 1 95.56 79 THR A O 1
ATOM 633 N N . ASN A 1 80 ? -3.328 -17.344 -15.18 1 94.38 80 ASN A N 1
ATOM 634 C CA . ASN A 1 80 ? -3.225 -17.172 -16.625 1 94.38 80 ASN A CA 1
ATOM 635 C C . ASN A 1 80 ? -2.557 -18.359 -17.297 1 94.38 80 ASN A C 1
ATOM 637 O O . ASN A 1 80 ? -2.969 -18.781 -18.375 1 94.38 80 ASN A O 1
ATOM 641 N N . ASP A 1 81 ? -1.623 -19 -16.656 1 95.25 81 ASP A N 1
ATOM 642 C CA . ASP A 1 81 ? -0.854 -20.141 -17.156 1 95.25 81 ASP A CA 1
ATOM 643 C C . ASP A 1 81 ? -1.77 -21.297 -17.531 1 95.25 81 ASP A C 1
ATOM 645 O O . ASP A 1 81 ? -1.508 -22.031 -18.5 1 95.25 81 ASP A O 1
ATOM 649 N N . SER A 1 82 ? -2.76 -21.453 -16.75 1 93.94 82 SER A N 1
ATOM 650 C CA . SER A 1 82 ? -3.619 -22.625 -16.891 1 93.94 82 SER A CA 1
ATOM 651 C C . SER A 1 82 ? -4.727 -22.391 -17.906 1 93.94 82 S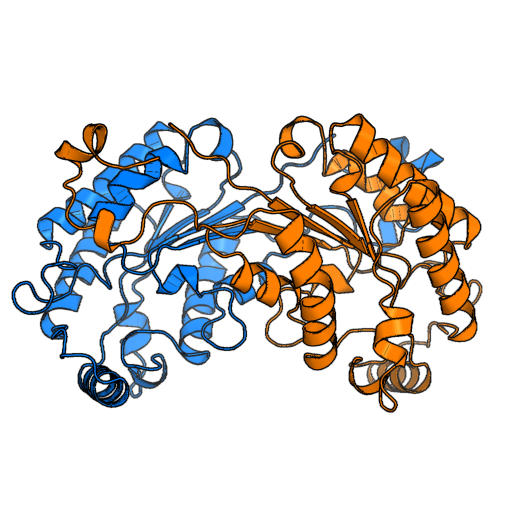ER A C 1
ATOM 653 O O . SER A 1 82 ? -5.758 -23.062 -17.875 1 93.94 82 SER A O 1
ATOM 655 N N . SER A 1 83 ? -4.496 -21.422 -18.75 1 89.12 83 SER A N 1
ATOM 656 C CA . SER A 1 83 ? -5.41 -21.219 -19.875 1 89.12 83 SER A CA 1
ATOM 657 C C . SER A 1 83 ? -5.238 -22.312 -20.922 1 89.12 83 SER A C 1
ATOM 659 O O . SER A 1 83 ? -4.18 -22.938 -21 1 89.12 83 SER A O 1
ATOM 661 N N . GLY A 1 84 ? -6.301 -22.562 -21.656 1 84.69 84 GLY A N 1
ATOM 662 C CA . GLY A 1 84 ? -6.27 -23.625 -22.656 1 84.69 84 GLY A CA 1
ATOM 663 C C . GLY A 1 84 ? -5.297 -23.344 -23.781 1 84.69 84 GLY A C 1
ATOM 664 O O . GLY A 1 84 ? -5.199 -22.203 -24.266 1 84.69 84 GLY A O 1
ATOM 665 N N . LYS A 1 85 ? -4.645 -24.344 -24.172 1 83.69 85 LYS A N 1
ATOM 666 C CA . LYS A 1 85 ? -3.631 -24.234 -25.219 1 83.69 85 LYS A CA 1
ATOM 667 C C . LYS A 1 85 ? -4.25 -23.828 -26.547 1 83.69 85 LYS A C 1
ATOM 669 O O . LYS A 1 85 ? -3.65 -23.078 -27.312 1 83.69 85 LYS A O 1
ATOM 674 N N . ASP A 1 86 ? -5.355 -24.266 -26.797 1 80.25 86 ASP A N 1
ATOM 675 C CA . ASP A 1 86 ? -5.973 -24.047 -28.109 1 80.25 86 ASP A CA 1
ATOM 676 C C . ASP A 1 86 ? -6.777 -22.75 -28.141 1 80.25 86 ASP A C 1
ATOM 678 O O . ASP A 1 86 ? -6.758 -22.016 -29.125 1 80.25 86 ASP A O 1
ATOM 682 N N . ASP A 1 87 ? -7.363 -22.391 -27.062 1 74.5 87 ASP A N 1
ATOM 683 C CA . ASP A 1 87 ? -8.312 -21.281 -27.031 1 74.5 87 ASP A CA 1
ATOM 684 C C . ASP A 1 87 ? -7.625 -19.984 -26.641 1 74.5 87 ASP A C 1
ATOM 686 O O . ASP A 1 87 ? -8.07 -18.891 -27.016 1 74.5 87 ASP A O 1
ATOM 690 N N . ALA A 1 88 ? -6.574 -20.094 -25.844 1 79.56 88 ALA A N 1
ATOM 691 C CA . ALA A 1 88 ? -5.875 -18.906 -25.375 1 79.56 88 ALA A CA 1
ATOM 692 C C . ALA A 1 88 ? -4.367 -19.125 -25.328 1 79.56 88 ALA A C 1
ATOM 694 O O . ALA A 1 88 ? -3.742 -19.016 -24.281 1 79.56 88 ALA A O 1
ATOM 695 N N . PRO A 1 89 ? -3.809 -19.344 -26.422 1 81.62 89 PRO A N 1
ATOM 696 C CA . PRO A 1 89 ? -2.391 -19.703 -26.484 1 81.62 89 PRO A CA 1
ATOM 697 C C . PRO A 1 89 ? -1.478 -18.594 -25.969 1 81.62 89 PRO A C 1
ATOM 699 O O . PRO A 1 89 ? -0.36 -18.875 -25.516 1 81.62 89 PRO A O 1
ATOM 702 N N . GLN A 1 90 ? -1.926 -17.406 -26.016 1 84.81 90 GLN A N 1
ATOM 703 C CA . GLN A 1 90 ? -1.109 -16.281 -25.594 1 84.81 90 GLN A CA 1
ATOM 704 C C . GLN A 1 90 ? -0.874 -16.312 -24.078 1 84.81 90 GLN A C 1
ATOM 706 O O . GLN A 1 90 ? 0.05 -15.672 -23.578 1 84.81 90 GLN A O 1
ATOM 711 N N . TYR A 1 91 ? -1.701 -17.141 -23.406 1 89.44 91 TYR A N 1
ATOM 712 C CA . TYR A 1 91 ? -1.594 -17.219 -21.953 1 89.44 91 TYR A CA 1
ATOM 713 C C . TYR A 1 91 ? -1.06 -18.578 -21.531 1 89.44 91 TYR A C 1
ATOM 715 O O . TYR A 1 91 ? -0.463 -18.703 -20.453 1 89.44 91 TYR A O 1
ATOM 723 N N . HIS A 1 92 ? -1.258 -19.531 -22.281 1 91.75 92 HIS A N 1
ATOM 724 C CA . HIS A 1 92 ? -1.002 -20.922 -21.875 1 91.75 92 HIS A CA 1
ATOM 725 C C . HIS A 1 92 ? 0.486 -21.156 -21.641 1 91.75 92 HIS A C 1
ATOM 727 O O . HIS A 1 92 ? 1.313 -20.828 -22.5 1 91.75 92 HIS A O 1
ATOM 733 N N . VAL A 1 93 ? 0.749 -21.703 -20.516 1 94.94 93 VAL A N 1
ATOM 734 C CA . VAL A 1 93 ? 2.07 -22.219 -20.172 1 94.94 93 VAL A CA 1
ATOM 735 C C . VAL A 1 93 ? 1.97 -23.703 -19.812 1 94.94 93 VAL A C 1
ATOM 737 O O . VAL A 1 93 ? 1.283 -24.078 -18.859 1 94.94 93 VAL A O 1
ATOM 740 N N . PRO A 1 94 ? 2.598 -24.562 -20.594 1 95.25 94 PRO A N 1
ATOM 741 C CA . PRO A 1 94 ? 2.561 -25.969 -20.203 1 95.25 94 PRO A CA 1
ATOM 742 C C . PRO A 1 94 ? 2.938 -26.172 -18.734 1 95.25 94 PRO A C 1
ATOM 744 O O . PRO A 1 94 ? 3.818 -25.484 -18.219 1 95.25 94 PRO A O 1
ATOM 747 N N . VAL A 1 95 ? 2.33 -27.172 -18.047 1 97.12 95 VAL A N 1
ATOM 748 C CA . VAL A 1 95 ? 2.445 -27.359 -16.609 1 97.12 95 VAL A CA 1
ATOM 749 C C . VAL A 1 95 ? 3.906 -27.594 -16.234 1 97.12 95 VAL A C 1
ATOM 751 O O . VAL A 1 95 ? 4.367 -27.109 -15.188 1 97.12 95 VAL A O 1
ATOM 754 N N . GLU A 1 96 ? 4.656 -28.281 -17.047 1 97.69 96 GLU A N 1
ATOM 755 C CA . GLU A 1 96 ? 6.074 -28.5 -16.781 1 97.69 96 GLU A CA 1
ATOM 756 C C . GLU A 1 96 ? 6.859 -27.203 -16.812 1 97.69 96 GLU A C 1
ATOM 758 O O . GLU A 1 96 ? 7.742 -26.984 -15.984 1 97.69 96 GLU A O 1
ATOM 763 N N . ASP A 1 97 ? 6.527 -26.391 -17.781 1 97.19 97 ASP A N 1
ATOM 764 C CA . ASP A 1 97 ? 7.172 -25.078 -17.875 1 97.19 97 ASP A CA 1
ATOM 765 C C . ASP A 1 97 ? 6.805 -24.203 -16.688 1 97.19 97 ASP A C 1
ATOM 767 O O . ASP A 1 97 ? 7.641 -23.453 -16.172 1 97.19 97 ASP A O 1
ATOM 771 N N . TYR A 1 98 ? 5.613 -24.297 -16.312 1 97.88 98 TYR A N 1
ATOM 772 C CA . TYR A 1 98 ? 5.152 -23.562 -15.141 1 97.88 98 TYR A CA 1
ATOM 773 C C . TYR A 1 98 ? 5.969 -23.938 -13.906 1 97.88 98 TYR A C 1
ATOM 775 O O . TYR A 1 98 ? 6.453 -23.062 -13.188 1 97.88 98 TYR A O 1
ATOM 783 N N . SER A 1 99 ? 6.109 -25.203 -13.688 1 98.69 99 SER A N 1
ATOM 784 C CA . SER A 1 99 ? 6.918 -25.688 -12.57 1 98.69 99 SER A CA 1
ATOM 785 C C . SER A 1 99 ? 8.344 -25.156 -12.656 1 98.69 99 SER A C 1
ATOM 787 O O . SER A 1 99 ? 8.898 -24.688 -11.656 1 98.69 99 SER A O 1
ATOM 789 N N . GLU A 1 100 ? 8.867 -25.25 -13.82 1 98.44 100 GLU A N 1
ATOM 790 C CA . GLU A 1 100 ? 10.242 -24.781 -14.031 1 98.44 100 GLU A CA 1
ATOM 791 C C . GLU A 1 100 ? 10.359 -23.281 -13.789 1 98.44 100 GLU A C 1
ATOM 793 O O . GLU A 1 100 ? 11.344 -22.812 -13.211 1 98.44 100 GLU A O 1
ATOM 798 N N . ASN A 1 101 ? 9.422 -22.562 -14.305 1 98.5 101 ASN A N 1
ATOM 799 C CA . ASN A 1 101 ? 9.438 -21.125 -14.094 1 98.5 101 ASN A CA 1
ATOM 800 C C . ASN A 1 101 ? 9.422 -20.766 -12.602 1 98.5 101 ASN A C 1
ATOM 802 O O . ASN A 1 101 ? 10.172 -19.891 -12.164 1 98.5 101 ASN A O 1
ATOM 806 N N . LEU A 1 102 ? 8.57 -21.453 -11.797 1 98.88 102 LEU A N 1
ATOM 807 C CA . LEU A 1 102 ? 8.547 -21.219 -10.359 1 98.88 102 LEU A CA 1
ATOM 808 C C . LEU A 1 102 ? 9.906 -21.516 -9.734 1 98.88 102 LEU A C 1
ATOM 810 O O . LEU A 1 102 ? 10.422 -20.719 -8.945 1 98.88 102 LEU A O 1
ATOM 814 N N . GLU A 1 103 ? 10.453 -22.625 -10.141 1 98.75 103 GLU A N 1
ATOM 815 C CA . GLU A 1 103 ? 11.742 -23.031 -9.578 1 98.75 103 GLU A CA 1
ATOM 816 C C . GLU A 1 103 ? 12.828 -22.016 -9.898 1 98.75 103 GLU A C 1
ATOM 818 O O . GLU A 1 103 ? 13.641 -21.672 -9.039 1 98.75 103 GLU A O 1
ATOM 823 N N . GLU A 1 104 ? 12.828 -21.562 -11.109 1 98.5 104 GLU A N 1
ATOM 824 C CA . GLU A 1 104 ? 13.836 -20.594 -11.523 1 98.5 104 GLU A CA 1
ATOM 825 C C . GLU A 1 104 ? 13.672 -19.266 -10.781 1 98.5 104 GLU A C 1
ATOM 827 O O . GLU A 1 104 ? 14.664 -18.609 -10.445 1 98.5 104 GLU A O 1
ATOM 832 N N . MET A 1 105 ? 12.477 -18.891 -10.539 1 98.69 105 MET A N 1
ATOM 833 C CA . MET A 1 105 ? 12.242 -17.672 -9.781 1 98.69 105 MET A CA 1
ATOM 834 C C . MET A 1 105 ? 12.75 -17.812 -8.352 1 98.69 105 MET A C 1
ATOM 836 O O . MET A 1 105 ? 13.383 -16.891 -7.816 1 98.69 105 MET A O 1
ATOM 840 N N . ILE A 1 106 ? 12.477 -18.953 -7.73 1 98.81 106 ILE A N 1
ATOM 841 C CA . ILE A 1 106 ? 12.93 -19.219 -6.371 1 98.81 106 ILE A CA 1
ATOM 842 C C . ILE A 1 106 ? 14.453 -19.188 -6.32 1 98.81 106 ILE A C 1
ATOM 844 O O . ILE A 1 106 ? 15.031 -18.516 -5.461 1 98.81 106 ILE A O 1
ATOM 848 N N . LYS A 1 107 ? 15.102 -19.828 -7.25 1 98.62 107 LYS A N 1
ATOM 849 C CA . LYS A 1 107 ? 16.562 -19.875 -7.297 1 98.62 107 LYS A CA 1
ATOM 850 C C . LYS A 1 107 ? 17.141 -18.469 -7.473 1 98.62 107 LYS A C 1
ATOM 852 O O . LYS A 1 107 ? 18.141 -18.125 -6.836 1 98.62 107 LYS A O 1
ATOM 857 N N . TYR A 1 108 ? 16.562 -17.734 -8.328 1 98.44 108 TYR A N 1
ATOM 858 C CA . TYR A 1 108 ? 17.047 -16.375 -8.547 1 98.44 108 TYR A CA 1
ATOM 859 C C . TYR A 1 108 ? 16.938 -15.547 -7.27 1 98.44 108 TYR A C 1
ATOM 861 O O . TYR A 1 108 ? 17.906 -14.883 -6.883 1 98.44 108 TYR A O 1
ATOM 869 N N . LEU A 1 109 ? 15.805 -15.594 -6.629 1 98.75 109 LEU A N 1
ATOM 870 C CA . LEU A 1 109 ? 15.609 -14.828 -5.402 1 98.75 109 LEU A CA 1
ATOM 871 C C . LEU A 1 109 ? 16.641 -15.227 -4.348 1 98.75 109 LEU A C 1
ATOM 873 O O . LEU A 1 109 ? 17.203 -14.359 -3.67 1 98.75 109 LEU A O 1
ATOM 877 N N . GLU A 1 110 ? 16.875 -16.5 -4.238 1 98.5 110 GLU A N 1
ATOM 878 C CA . GLU A 1 110 ? 17.891 -16.984 -3.309 1 98.5 110 GLU A CA 1
ATOM 879 C C . GLU A 1 110 ? 19.281 -16.453 -3.703 1 98.5 110 GLU A C 1
ATOM 881 O O . GLU A 1 110 ? 20.062 -16.078 -2.84 1 98.5 110 GLU A O 1
ATOM 886 N N . SER A 1 111 ? 19.531 -16.406 -4.945 1 98.38 111 SER A N 1
ATOM 887 C CA . SER A 1 111 ? 20.844 -16.016 -5.434 1 98.38 111 SER A CA 1
ATOM 888 C C . SER A 1 111 ? 21.141 -14.547 -5.133 1 98.38 111 SER A C 1
ATOM 890 O O . SER A 1 111 ? 22.297 -14.148 -5.004 1 98.38 111 SER A O 1
ATOM 892 N N . ILE A 1 112 ? 20.109 -13.773 -5.004 1 97.88 112 ILE A N 1
ATOM 893 C CA . ILE A 1 112 ? 20.344 -12.352 -4.773 1 97.88 112 ILE A CA 1
ATOM 894 C C . ILE A 1 112 ? 20.203 -12.047 -3.283 1 97.88 112 ILE A C 1
ATOM 896 O O . ILE A 1 112 ? 20.188 -10.875 -2.887 1 97.88 112 ILE A O 1
ATOM 900 N N . GLY A 1 113 ? 19.922 -13.086 -2.479 1 98 113 GLY A N 1
ATOM 901 C CA . GLY A 1 113 ? 20.094 -12.883 -1.05 1 98 113 GLY A CA 1
ATOM 902 C C . GLY A 1 113 ? 18.812 -13.086 -0.259 1 98 113 GLY A C 1
ATOM 903 O O . GLY A 1 113 ? 18.812 -12.977 0.969 1 98 113 GLY A O 1
ATOM 904 N N . LEU A 1 114 ? 17.719 -13.414 -0.887 1 98.31 114 LEU A N 1
ATOM 905 C CA . LEU A 1 114 ? 16.5 -13.672 -0.146 1 98.31 114 LEU A CA 1
ATOM 906 C C . LEU A 1 114 ? 16.5 -15.078 0.443 1 98.31 114 LEU A C 1
ATOM 908 O O . LEU A 1 114 ? 16.641 -16.062 -0.287 1 98.31 114 LEU A O 1
ATOM 912 N N . LYS A 1 115 ? 16.312 -15.188 1.71 1 97.5 115 LYS A N 1
ATOM 913 C CA . LYS A 1 115 ? 16.281 -16.5 2.355 1 97.5 115 LYS A CA 1
ATOM 914 C C . LYS A 1 115 ? 15.039 -17.281 1.943 1 97.5 115 LYS A C 1
ATOM 916 O O . LYS A 1 115 ? 13.953 -16.719 1.799 1 97.5 115 LYS A O 1
ATOM 921 N N . LYS A 1 116 ? 15.164 -18.531 1.879 1 96.94 116 LYS A N 1
ATOM 922 C CA . LYS A 1 116 ? 14.125 -19.438 1.402 1 96.94 116 LYS A CA 1
ATOM 923 C C . LYS A 1 116 ? 12.891 -19.375 2.303 1 96.94 116 LYS A C 1
ATOM 925 O O . LYS A 1 116 ? 11.758 -19.484 1.826 1 96.94 116 LYS A O 1
ATOM 930 N N . ASP A 1 117 ? 13.117 -19.219 3.57 1 96.94 117 ASP A N 1
ATOM 931 C CA . ASP A 1 117 ? 12.008 -19.266 4.52 1 96.94 117 ASP A CA 1
ATOM 932 C C . ASP A 1 117 ? 11.133 -18.016 4.398 1 96.94 117 ASP A C 1
ATOM 934 O O . ASP A 1 117 ? 10.055 -17.953 4.992 1 96.94 117 ASP A O 1
ATOM 938 N N . LYS A 1 118 ? 11.555 -17.031 3.615 1 98.19 118 LYS A N 1
ATOM 939 C CA . LYS A 1 118 ? 10.781 -15.805 3.398 1 98.19 118 LYS A CA 1
ATOM 940 C C . LYS A 1 118 ? 9.883 -15.938 2.168 1 98.19 118 LYS A C 1
ATOM 942 O O . LYS A 1 118 ? 9.008 -15.094 1.94 1 98.19 118 LYS A O 1
ATOM 947 N N . ILE A 1 119 ? 10.062 -16.969 1.365 1 98.81 119 ILE A N 1
ATOM 948 C CA . ILE A 1 119 ? 9.32 -17.141 0.124 1 98.81 119 ILE A CA 1
ATOM 949 C C . ILE A 1 119 ? 8.062 -17.984 0.393 1 98.81 119 ILE A C 1
ATOM 951 O O . ILE A 1 119 ? 8.125 -19 1.081 1 98.81 119 ILE A O 1
ATOM 955 N N . ILE A 1 120 ? 6.953 -17.547 -0.059 1 98.88 120 ILE A N 1
ATOM 956 C CA . ILE A 1 120 ? 5.664 -18.234 0.037 1 98.88 120 ILE A CA 1
ATOM 957 C C . ILE A 1 120 ? 5.09 -18.438 -1.361 1 98.88 120 ILE A C 1
ATOM 959 O O . ILE A 1 120 ? 5.027 -17.5 -2.164 1 98.88 120 ILE A O 1
ATOM 963 N N . LEU A 1 121 ? 4.734 -19.656 -1.698 1 98.94 121 LEU A N 1
ATOM 964 C CA . LEU A 1 121 ? 4.02 -19.922 -2.941 1 98.94 121 LEU A CA 1
ATOM 965 C C . LEU A 1 121 ? 2.518 -20.016 -2.695 1 98.94 121 LEU A C 1
ATOM 967 O O . LEU A 1 121 ? 2.078 -20.625 -1.723 1 98.94 121 LEU A O 1
ATOM 971 N N . MET A 1 122 ? 1.744 -19.359 -3.453 1 98.94 122 MET A N 1
ATOM 972 C CA . MET A 1 122 ? 0.288 -19.469 -3.418 1 98.94 122 MET A CA 1
ATOM 973 C C . MET A 1 122 ? -0.252 -20.016 -4.73 1 98.94 122 MET A C 1
ATOM 975 O O . MET A 1 122 ? 0.141 -19.578 -5.809 1 98.94 122 MET A O 1
ATOM 979 N N . THR A 1 123 ? -1.059 -21.016 -4.672 1 98.88 123 THR A N 1
ATOM 980 C CA . THR A 1 123 ? -1.62 -21.641 -5.863 1 98.88 123 THR A CA 1
ATOM 981 C C . THR A 1 123 ? -2.635 -20.719 -6.531 1 98.88 123 THR A C 1
ATOM 983 O O . THR A 1 123 ? -3.17 -19.812 -5.895 1 98.88 123 THR A O 1
ATOM 986 N N . PRO A 1 124 ? -2.877 -20.969 -7.852 1 97.88 124 PRO A N 1
ATOM 987 C CA . PRO A 1 124 ? -4.059 -20.312 -8.406 1 97.88 124 PRO A CA 1
ATOM 988 C C . PRO A 1 124 ? -5.355 -20.734 -7.723 1 97.88 124 PRO A C 1
ATOM 990 O O . PRO A 1 124 ? -5.406 -21.797 -7.102 1 97.88 124 PRO A O 1
ATOM 993 N N . GLY A 1 125 ? -6.324 -19.844 -7.719 1 96.75 125 GLY A N 1
ATOM 994 C CA . GLY A 1 125 ? -7.66 -20.203 -7.27 1 96.75 125 GLY A CA 1
ATOM 995 C C . GLY A 1 125 ? -8.453 -20.969 -8.305 1 96.75 125 GLY A C 1
ATOM 996 O O . GLY A 1 125 ? -7.957 -21.234 -9.398 1 96.75 125 GLY A O 1
ATOM 997 N N . PRO A 1 126 ? -9.609 -21.391 -7.875 1 95.38 126 PRO A N 1
ATOM 998 C CA . PRO A 1 126 ? -10.469 -22.062 -8.844 1 95.38 126 PRO A CA 1
ATOM 999 C C . PRO A 1 126 ? -11.016 -21.125 -9.914 1 95.38 126 PRO A C 1
ATOM 1001 O O . PRO A 1 126 ? -10.938 -19.906 -9.766 1 95.38 126 PRO A O 1
ATOM 1004 N N . TYR A 1 127 ? -11.391 -21.734 -10.977 1 91.44 127 TYR A N 1
ATOM 1005 C CA . TYR A 1 127 ? -12.008 -21.062 -12.109 1 91.44 127 TYR A CA 1
ATOM 1006 C C . TYR A 1 127 ? -13.461 -21.5 -12.281 1 91.44 127 TYR A C 1
ATOM 1008 O O . TYR A 1 127 ? -13.758 -22.703 -12.289 1 91.44 127 TYR A O 1
ATOM 1016 N N . HIS A 1 128 ? -14.305 -20.5 -12.391 1 92.31 128 HIS A N 1
ATOM 1017 C CA . HIS A 1 128 ? -15.711 -20.797 -12.625 1 92.31 128 HIS A CA 1
ATOM 1018 C C . HIS A 1 128 ? -16.109 -20.5 -14.07 1 92.31 128 HIS A C 1
ATOM 1020 O O . HIS A 1 128 ? -16.406 -19.359 -14.406 1 92.31 128 HIS A O 1
ATOM 1026 N N . GLY A 1 129 ? -16.281 -21.547 -14.805 1 88.44 129 GLY A N 1
ATOM 1027 C CA . GLY A 1 129 ? -16.469 -21.453 -16.25 1 88.44 129 GLY A CA 1
ATOM 1028 C C . GLY A 1 129 ? -17.75 -20.719 -16.641 1 88.44 129 GLY A C 1
ATOM 1029 O O . GLY A 1 129 ? -17.734 -19.859 -17.5 1 88.44 129 GLY A O 1
ATOM 1030 N N . GLU A 1 130 ? -18.797 -21.062 -16.016 1 88.31 130 GLU A N 1
ATOM 1031 C CA . GLU A 1 130 ? -20.094 -20.469 -16.359 1 88.31 130 GLU A CA 1
ATOM 1032 C C . GLU A 1 130 ? -20.094 -18.969 -16.125 1 88.31 130 GLU A C 1
ATOM 1034 O O . GLU A 1 130 ? -20.562 -18.203 -16.984 1 88.31 130 GLU A O 1
ATOM 1039 N N . LYS A 1 131 ? -19.578 -18.562 -14.984 1 90.06 131 LYS A N 1
ATOM 1040 C CA . LYS A 1 131 ? -19.5 -17.141 -14.68 1 90.06 131 LYS A CA 1
ATOM 1041 C C . LYS A 1 131 ? -18.609 -16.406 -15.672 1 90.06 131 LYS A C 1
ATOM 1043 O O . LYS A 1 131 ? -18.906 -15.281 -16.078 1 90.06 131 LYS A O 1
ATOM 1048 N N . PHE A 1 132 ? -17.594 -17 -15.977 1 88.88 132 PHE A N 1
ATOM 1049 C CA . PHE A 1 132 ? -16.625 -16.375 -16.875 1 88.88 132 PHE A CA 1
ATOM 1050 C C . PHE A 1 132 ? -17.219 -16.234 -18.281 1 88.88 132 PHE A C 1
ATOM 1052 O O . PHE A 1 132 ? -17.047 -15.195 -18.922 1 88.88 132 PHE A O 1
ATOM 1059 N N . LEU A 1 133 ? -17.812 -17.266 -18.703 1 85.06 133 LEU A N 1
ATOM 1060 C CA . LEU A 1 133 ? -18.469 -17.234 -20 1 85.06 133 LEU A CA 1
ATOM 1061 C C . LEU A 1 133 ? -19.5 -16.125 -20.078 1 85.06 133 LEU A C 1
ATOM 1063 O O . LEU A 1 133 ? -19.594 -15.422 -21.078 1 85.06 133 LEU A O 1
ATOM 1067 N N . LYS A 1 134 ? -20.297 -16.016 -19.078 1 88.12 134 LYS A N 1
ATOM 1068 C CA . LYS A 1 134 ? -21.312 -14.977 -19.016 1 88.12 134 LYS A CA 1
ATOM 1069 C C . LYS A 1 134 ? -20.688 -13.586 -19.078 1 88.12 134 LYS A C 1
ATOM 1071 O O . LYS A 1 134 ? -21.188 -12.695 -19.766 1 88.12 134 LYS A O 1
ATOM 1076 N N . TRP A 1 135 ? -19.641 -13.438 -18.312 1 86.56 135 TRP A N 1
ATOM 1077 C CA . TRP A 1 135 ? -18.922 -12.164 -18.297 1 86.56 135 TRP A CA 1
ATOM 1078 C C . TRP A 1 135 ? -18.375 -11.844 -19.688 1 86.56 135 TRP A C 1
ATOM 1080 O O . TRP A 1 135 ? -18.5 -10.711 -20.156 1 86.56 135 TRP A O 1
ATOM 1090 N N . CYS A 1 136 ? -17.766 -12.781 -20.297 1 83.56 136 CYS A N 1
ATOM 1091 C CA . CYS A 1 136 ? -17.203 -12.602 -21.641 1 83.56 136 CYS A CA 1
ATOM 1092 C C . CYS A 1 136 ? -18.297 -12.18 -22.625 1 83.56 136 CYS A C 1
ATOM 1094 O O . CYS A 1 136 ? -18.062 -11.305 -23.453 1 83.56 136 CYS A O 1
ATOM 1096 N N . GLU A 1 137 ? -19.359 -12.836 -22.516 1 84.69 137 GLU A N 1
ATOM 1097 C CA . GLU A 1 137 ? -20.484 -12.492 -23.375 1 84.69 137 GLU A CA 1
ATOM 1098 C C . GLU A 1 137 ? -20.922 -11.047 -23.156 1 84.69 137 GLU A C 1
ATOM 1100 O O . GLU A 1 137 ? -21.234 -10.328 -24.109 1 84.69 137 GLU A O 1
ATOM 1105 N N . GLU A 1 138 ? -20.953 -10.656 -21.984 1 87.5 138 GLU A N 1
ATOM 1106 C CA . GLU A 1 138 ? -21.422 -9.32 -21.609 1 87.5 138 GLU A CA 1
ATOM 1107 C C . GLU A 1 138 ? -20.5 -8.242 -22.172 1 87.5 138 GLU A C 1
ATOM 1109 O O . GLU A 1 138 ? -20.938 -7.156 -22.531 1 87.5 138 GLU A O 1
ATOM 1114 N N . ILE A 1 139 ? -19.234 -8.641 -22.234 1 83.44 139 ILE A N 1
ATOM 1115 C CA . ILE A 1 139 ? -18.297 -7.605 -22.672 1 83.44 139 ILE A CA 1
ATOM 1116 C C . ILE A 1 139 ? -17.906 -7.844 -24.141 1 83.44 139 ILE A C 1
ATOM 1118 O O . ILE A 1 139 ? -17.031 -7.164 -24.672 1 83.44 139 ILE A O 1
ATOM 1122 N N . GLY A 1 140 ? -18.469 -8.82 -24.781 1 80.5 140 GLY A N 1
ATOM 1123 C CA . GLY A 1 140 ? -18.266 -9.078 -26.203 1 80.5 140 GLY A CA 1
ATOM 1124 C C . GLY A 1 140 ? -16.938 -9.75 -26.5 1 80.5 140 GLY A C 1
ATOM 1125 O O . GLY A 1 140 ? -16.359 -9.547 -27.578 1 80.5 140 GLY A O 1
ATOM 1126 N N . ARG A 1 141 ? -16.375 -10.297 -25.531 1 73.88 141 ARG A N 1
ATOM 1127 C CA . ARG A 1 141 ? -15.117 -11.008 -25.75 1 73.88 141 ARG A CA 1
ATOM 1128 C C . ARG A 1 141 ? -15.359 -12.445 -26.188 1 73.88 141 ARG A C 1
ATOM 1130 O O . ARG A 1 141 ? -16.281 -13.102 -25.719 1 73.88 141 ARG A O 1
ATOM 1137 N N . THR A 1 142 ? -14.562 -12.68 -27.344 1 64.81 142 THR A N 1
ATOM 1138 C CA . THR A 1 142 ? -14.594 -14.078 -27.766 1 64.81 142 THR A CA 1
ATOM 1139 C C . THR A 1 142 ? -13.945 -14.977 -26.719 1 64.81 142 THR A C 1
ATOM 1141 O O . THR A 1 142 ? -13.031 -14.562 -26.016 1 64.81 142 THR A O 1
ATOM 1144 N N . PHE A 1 143 ? -14.602 -16.078 -26.281 1 57.19 143 PHE A N 1
ATOM 1145 C CA . PHE A 1 143 ? -14.422 -16.953 -25.125 1 57.19 143 PHE A CA 1
ATOM 1146 C C . PHE A 1 143 ? -13 -17.484 -25.062 1 57.19 143 PHE A C 1
ATOM 1148 O O . PHE A 1 143 ? -12.539 -18.156 -25.984 1 57.19 143 PHE A O 1
ATOM 1155 N N . PRO A 1 144 ? -12.031 -16.797 -24.469 1 58 144 PRO A N 1
ATOM 1156 C CA . PRO A 1 144 ? -10.93 -17.719 -24.172 1 58 144 PRO A CA 1
ATOM 1157 C C . PRO A 1 144 ? -11.352 -18.859 -23.25 1 58 144 PRO A C 1
ATOM 1159 O O . PRO A 1 144 ? -12.18 -18.672 -22.359 1 58 144 PRO A O 1
ATOM 1162 N N . SER A 1 145 ? -11.5 -20.156 -23.781 1 60.12 145 SER A N 1
ATOM 1163 C CA . SER A 1 145 ? -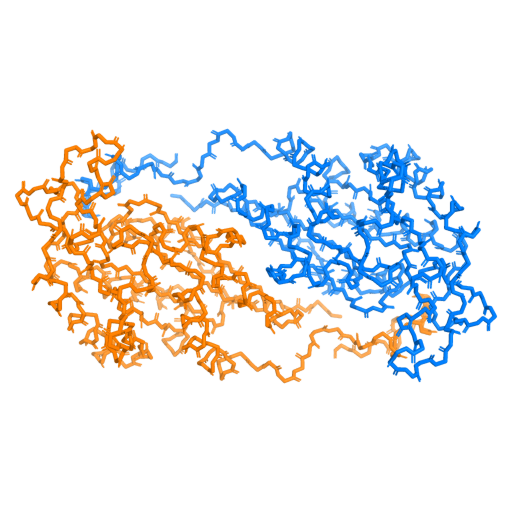11.945 -21.281 -22.969 1 60.12 145 SER A CA 1
ATOM 1164 C C . SER A 1 145 ? -10.914 -21.641 -21.906 1 60.12 145 SER A C 1
ATOM 1166 O O . SER A 1 145 ? -9.758 -21.906 -22.234 1 60.12 145 SER A O 1
ATOM 1168 N N . LYS A 1 146 ? -11 -20.891 -20.766 1 72.06 146 LYS A N 1
ATOM 1169 C CA . LYS A 1 146 ? -10.328 -21.5 -19.625 1 72.06 146 LYS A CA 1
ATOM 1170 C C . LYS A 1 146 ? -11.008 -22.812 -19.203 1 72.06 146 LYS A C 1
ATOM 1172 O O . LYS A 1 146 ? -12.219 -22.953 -19.359 1 72.06 146 LYS A O 1
ATOM 1177 N N . ASP A 1 147 ? -10.094 -23.828 -19.062 1 69.88 147 ASP A N 1
ATOM 1178 C CA . ASP A 1 147 ? -10.594 -25.156 -18.75 1 69.88 147 ASP A CA 1
ATOM 1179 C C . ASP A 1 147 ? -10.492 -25.453 -17.25 1 69.88 147 ASP A C 1
ATOM 1181 O O . ASP A 1 147 ? -9.391 -25.578 -16.719 1 69.88 147 ASP A O 1
ATOM 1185 N N . GLU A 1 148 ? -11.578 -25.531 -16.594 1 78.69 148 GLU A N 1
ATOM 1186 C CA . GLU A 1 148 ? -11.664 -25.812 -15.172 1 78.69 148 GLU A CA 1
ATOM 1187 C C . GLU A 1 148 ? -10.922 -27.109 -14.82 1 78.69 148 GLU A C 1
ATOM 1189 O O . GLU A 1 148 ? -10.461 -27.281 -13.695 1 78.69 148 GLU A O 1
ATOM 1194 N N . LYS A 1 149 ? -10.719 -27.875 -15.859 1 82.12 149 LYS A N 1
ATOM 1195 C CA . LYS A 1 149 ? -10.156 -29.188 -15.617 1 82.12 149 LYS A CA 1
ATOM 1196 C C . LYS A 1 149 ? -8.633 -29.141 -15.531 1 82.12 149 LYS A C 1
ATOM 1198 O O . LYS A 1 149 ? -8 -30.031 -14.977 1 82.12 149 LYS A O 1
ATOM 1203 N N . ILE A 1 150 ? -8.086 -28.062 -15.984 1 89.06 150 ILE A N 1
ATOM 1204 C CA . ILE A 1 150 ? -6.629 -28.016 -16.078 1 89.06 150 ILE A CA 1
ATOM 1205 C C . ILE A 1 150 ? -6.051 -27.344 -14.836 1 89.06 150 ILE A C 1
ATOM 1207 O O . ILE A 1 150 ? -4.891 -27.578 -14.484 1 89.06 150 ILE A O 1
ATOM 1211 N N . VAL A 1 151 ? -6.855 -26.578 -14.117 1 93.62 151 VAL A N 1
ATOM 1212 C CA . VAL A 1 151 ? -6.387 -25.75 -13.016 1 93.62 151 VAL A CA 1
ATOM 1213 C C . VAL A 1 151 ? -5.781 -26.625 -11.922 1 93.62 151 VAL A C 1
ATOM 1215 O O . VAL A 1 151 ? -4.703 -26.328 -11.398 1 93.62 151 VAL A O 1
ATOM 1218 N N . PRO A 1 152 ? -6.359 -27.812 -11.617 1 96.25 152 PRO A N 1
ATOM 1219 C CA . PRO A 1 152 ? -5.812 -28.656 -10.555 1 96.25 152 PRO A CA 1
ATOM 1220 C C . PRO A 1 152 ? -4.387 -29.109 -10.844 1 96.25 152 PRO A C 1
ATOM 1222 O O . PRO A 1 152 ? -3.6 -29.328 -9.914 1 96.25 152 PRO A O 1
ATOM 1225 N N . GLU A 1 153 ? -4.039 -29.234 -12.094 1 97.19 153 GLU A N 1
ATOM 1226 C CA . GLU A 1 153 ? -2.678 -29.625 -12.445 1 97.19 153 GLU A CA 1
ATOM 1227 C C . GLU A 1 153 ? -1.673 -28.562 -12.039 1 97.19 153 GLU A C 1
ATOM 1229 O O . GLU A 1 153 ? -0.568 -28.875 -11.586 1 97.19 153 GLU A O 1
ATOM 1234 N N . TYR A 1 154 ? -2.043 -27.391 -12.188 1 98 154 TYR A N 1
ATOM 1235 C CA . TYR A 1 154 ? -1.171 -26.281 -11.828 1 98 154 TYR A CA 1
ATOM 1236 C C . TYR A 1 154 ? -1.106 -26.094 -10.312 1 98 154 TYR A C 1
ATOM 1238 O O . TYR A 1 154 ? -0.063 -25.734 -9.766 1 98 154 TYR A O 1
ATOM 1246 N N . VAL A 1 155 ? -2.221 -26.375 -9.625 1 98.5 155 VAL A N 1
ATOM 1247 C CA . VAL A 1 155 ? -2.246 -26.375 -8.172 1 98.5 155 VAL A CA 1
ATOM 1248 C C . VAL A 1 155 ? -1.251 -27.406 -7.633 1 98.5 155 VAL A C 1
ATOM 1250 O O . VAL A 1 155 ? -0.407 -27.078 -6.793 1 98.5 155 VAL A O 1
ATOM 1253 N N . GLU A 1 156 ? -1.32 -28.562 -8.195 1 98.75 156 GLU A N 1
ATOM 1254 C CA . GLU A 1 156 ? -0.426 -29.625 -7.773 1 98.75 156 GLU A CA 1
ATOM 1255 C C . GLU A 1 156 ? 1.03 -29.281 -8.078 1 98.75 156 GLU A C 1
ATOM 1257 O O . GLU A 1 156 ? 1.916 -29.547 -7.254 1 98.75 156 GLU A O 1
ATOM 1262 N N . ALA A 1 157 ? 1.235 -28.766 -9.25 1 98.81 157 ALA A N 1
ATOM 1263 C CA . ALA A 1 157 ? 2.588 -28.375 -9.633 1 98.81 157 ALA A CA 1
ATOM 1264 C C . ALA A 1 157 ? 3.154 -27.328 -8.664 1 98.81 157 ALA A C 1
ATOM 1266 O O . ALA A 1 157 ? 4.309 -27.438 -8.234 1 98.81 157 ALA A O 1
ATOM 1267 N N . CYS A 1 158 ? 2.373 -26.359 -8.312 1 98.88 158 CYS A N 1
ATOM 1268 C CA . CYS A 1 158 ? 2.789 -25.328 -7.383 1 98.88 158 CYS A CA 1
ATOM 1269 C C . CYS A 1 158 ? 3.16 -25.906 -6.027 1 98.88 158 CYS A C 1
ATOM 1271 O O . CYS A 1 158 ? 4.227 -25.609 -5.488 1 98.88 158 CYS A O 1
ATOM 1273 N N . LEU A 1 159 ? 2.318 -26.766 -5.496 1 98.88 159 LEU A N 1
ATOM 1274 C CA . LEU A 1 159 ? 2.539 -27.375 -4.191 1 98.88 159 LEU A CA 1
ATOM 1275 C C . LEU A 1 159 ? 3.768 -28.281 -4.219 1 98.88 159 LEU A C 1
ATOM 1277 O O . LEU A 1 159 ? 4.527 -28.328 -3.25 1 98.88 159 LEU A O 1
ATOM 1281 N N . ASN A 1 160 ? 3.928 -28.969 -5.297 1 98.88 160 ASN A N 1
ATOM 1282 C CA . ASN A 1 160 ? 5.094 -29.844 -5.434 1 98.88 160 ASN A CA 1
ATOM 1283 C C . ASN A 1 160 ? 6.391 -29.031 -5.434 1 98.88 160 ASN A C 1
ATOM 1285 O O . ASN A 1 160 ? 7.379 -29.438 -4.824 1 98.88 160 ASN A O 1
ATOM 1289 N N . VAL A 1 161 ? 6.387 -27.922 -6.18 1 98.88 161 VAL A N 1
ATOM 1290 C CA . VAL A 1 161 ? 7.562 -27.062 -6.191 1 98.88 161 VAL A CA 1
ATOM 1291 C C . VAL A 1 161 ? 7.844 -26.547 -4.777 1 98.88 161 VAL A C 1
ATOM 1293 O O . VAL A 1 161 ? 8.992 -26.531 -4.336 1 98.88 161 VAL A O 1
ATOM 1296 N N . ALA A 1 162 ? 6.824 -26.156 -4.062 1 98.88 162 ALA A N 1
ATOM 1297 C CA . ALA A 1 162 ? 6.988 -25.672 -2.689 1 98.88 162 ALA A CA 1
ATOM 1298 C C . ALA A 1 162 ? 7.602 -26.766 -1.806 1 98.88 162 ALA A C 1
ATOM 1300 O O . ALA A 1 162 ? 8.531 -26.5 -1.045 1 98.88 162 ALA A O 1
ATOM 1301 N N . LYS A 1 163 ? 7.102 -27.922 -1.911 1 98.62 163 LYS A N 1
ATOM 1302 C CA . LYS A 1 163 ? 7.598 -29.047 -1.131 1 98.62 163 LYS A CA 1
ATOM 1303 C C . LYS A 1 163 ? 9.055 -29.344 -1.468 1 98.62 163 LYS A C 1
ATOM 1305 O O . LYS A 1 163 ? 9.883 -29.531 -0.571 1 98.62 163 LYS A O 1
ATOM 1310 N N . LYS A 1 164 ? 9.312 -29.391 -2.73 1 98.5 164 LYS A N 1
ATOM 1311 C CA . LYS A 1 164 ? 10.664 -29.688 -3.211 1 98.5 164 LYS A CA 1
ATOM 1312 C C . LYS A 1 164 ? 11.68 -28.703 -2.639 1 98.5 164 LYS A C 1
ATOM 1314 O O . LYS A 1 164 ? 12.805 -29.078 -2.318 1 98.5 164 LYS A O 1
ATOM 1319 N N . HIS A 1 165 ? 11.297 -27.469 -2.518 1 98.19 165 HIS A N 1
ATOM 1320 C CA . HIS A 1 165 ? 12.203 -26.438 -2.066 1 98.19 165 HIS A CA 1
ATOM 1321 C C . HIS A 1 165 ? 11.992 -26.109 -0.592 1 98.19 165 HIS A C 1
ATOM 1323 O O . HIS A 1 165 ? 12.57 -25.156 -0.069 1 98.19 165 HIS A O 1
ATOM 1329 N N . ASN A 1 166 ? 11.062 -26.859 0.1 1 97.75 166 ASN A N 1
ATOM 1330 C CA . ASN A 1 166 ? 10.758 -26.672 1.515 1 97.75 166 ASN A CA 1
ATOM 1331 C C . ASN A 1 166 ? 10.258 -25.266 1.803 1 97.75 166 ASN A C 1
ATOM 1333 O O . ASN A 1 166 ? 10.773 -24.594 2.699 1 97.75 166 ASN A O 1
ATOM 1337 N N . LEU A 1 167 ? 9.375 -24.812 0.964 1 98.44 167 LEU A N 1
ATOM 1338 C CA . LEU A 1 167 ? 8.781 -23.484 1.121 1 98.44 167 LEU A CA 1
ATOM 1339 C C . LEU A 1 167 ? 7.398 -23.594 1.752 1 98.44 167 LEU A C 1
ATOM 1341 O O . LEU A 1 167 ? 6.707 -24.594 1.588 1 98.44 167 LEU A O 1
ATOM 1345 N N . GLU A 1 168 ? 7.016 -22.516 2.5 1 98.12 168 GLU A N 1
ATOM 1346 C CA . GLU A 1 168 ? 5.613 -22.328 2.855 1 98.12 168 GLU A CA 1
ATOM 1347 C C . GLU A 1 168 ? 4.742 -22.172 1.609 1 98.12 168 GLU A C 1
ATOM 1349 O O . GLU A 1 168 ? 5.156 -21.547 0.627 1 98.12 168 GLU A O 1
ATOM 1354 N N . SER A 1 169 ? 3.57 -22.797 1.623 1 98.62 169 SER A N 1
ATOM 1355 C CA . SER A 1 169 ? 2.645 -22.656 0.504 1 98.62 169 SER A CA 1
ATOM 1356 C C . SER A 1 169 ? 1.208 -22.516 0.991 1 98.62 169 SER A C 1
ATOM 1358 O O . SER A 1 169 ? 0.876 -22.922 2.102 1 98.62 169 SER A O 1
ATOM 1360 N N . ILE A 1 170 ? 0.441 -21.828 0.254 1 98.81 170 ILE A N 1
ATOM 1361 C CA . ILE A 1 170 ? -0.991 -21.672 0.481 1 98.81 170 ILE A CA 1
ATOM 1362 C C . ILE A 1 170 ? -1.771 -22.297 -0.673 1 98.81 170 ILE A C 1
ATOM 1364 O O . ILE A 1 170 ? -1.595 -21.906 -1.831 1 98.81 170 ILE A O 1
ATOM 1368 N N . ASN A 1 171 ? -2.533 -23.25 -0.38 1 98.88 171 ASN A N 1
ATOM 1369 C CA . ASN A 1 171 ? -3.424 -23.859 -1.36 1 98.88 171 ASN A CA 1
ATOM 1370 C C . ASN A 1 171 ? -4.734 -23.094 -1.485 1 98.88 171 ASN A C 1
ATOM 1372 O O . ASN A 1 171 ? -5.77 -23.531 -0.98 1 98.88 171 ASN A O 1
ATOM 1376 N N . LEU A 1 172 ? -4.738 -22.031 -2.197 1 98.81 172 LEU A N 1
ATOM 1377 C CA . LEU A 1 172 ? -5.902 -21.156 -2.332 1 98.81 172 LEU A CA 1
ATOM 1378 C C . LEU A 1 172 ? -7.062 -21.906 -2.986 1 98.81 172 LEU A C 1
ATOM 1380 O O . LEU A 1 172 ? -8.219 -21.734 -2.592 1 98.81 172 LEU A O 1
ATOM 1384 N N . TYR A 1 173 ? -6.727 -22.75 -3.975 1 98.19 173 TYR A N 1
ATOM 1385 C CA . TYR A 1 173 ? -7.73 -23.531 -4.68 1 98.19 173 TYR A CA 1
ATOM 1386 C C . TYR A 1 173 ? -8.562 -24.359 -3.703 1 98.19 173 TYR A C 1
ATOM 1388 O O . TYR A 1 173 ? -9.789 -24.25 -3.678 1 98.19 173 TYR A O 1
ATOM 1396 N N . GLU A 1 174 ? -7.879 -25.109 -2.941 1 98.38 174 GLU A N 1
ATOM 1397 C CA . GLU A 1 174 ? -8.562 -25.984 -1.999 1 98.38 174 GLU A CA 1
ATOM 1398 C C . GLU A 1 174 ? -9.32 -25.188 -0.942 1 98.38 174 GLU A C 1
ATOM 1400 O O . GLU A 1 174 ? -10.438 -25.531 -0.573 1 98.38 174 GLU A O 1
ATOM 1405 N N . GLU A 1 175 ? -8.688 -24.125 -0.417 1 98.75 175 GLU A N 1
ATOM 1406 C CA . GLU A 1 175 ? -9.32 -23.297 0.618 1 98.75 175 GLU A CA 1
ATOM 1407 C C . GLU A 1 175 ? -10.633 -22.703 0.121 1 98.75 175 GLU A C 1
ATOM 1409 O O . GLU A 1 175 ? -11.617 -22.656 0.859 1 98.75 175 GLU A O 1
ATOM 1414 N N . MET A 1 176 ? -10.688 -22.234 -1.11 1 98.25 176 MET A N 1
ATOM 1415 C CA . MET A 1 176 ? -11.914 -21.672 -1.673 1 98.25 176 MET A CA 1
ATOM 1416 C C . MET A 1 176 ? -12.961 -22.766 -1.876 1 98.25 176 MET A C 1
ATOM 1418 O O . MET A 1 176 ? -14.141 -22.547 -1.603 1 98.25 176 MET A O 1
ATOM 1422 N N . LYS A 1 177 ? -12.516 -23.891 -2.277 1 97.38 177 LYS A N 1
ATOM 1423 C CA . LYS A 1 177 ? -13.43 -24.984 -2.641 1 97.38 177 LYS A CA 1
ATOM 1424 C C . LYS A 1 177 ? -14.07 -25.594 -1.401 1 97.38 177 LYS A C 1
ATOM 1426 O O . LYS A 1 177 ? -15.039 -26.344 -1.51 1 97.38 177 LYS A O 1
ATOM 1431 N N 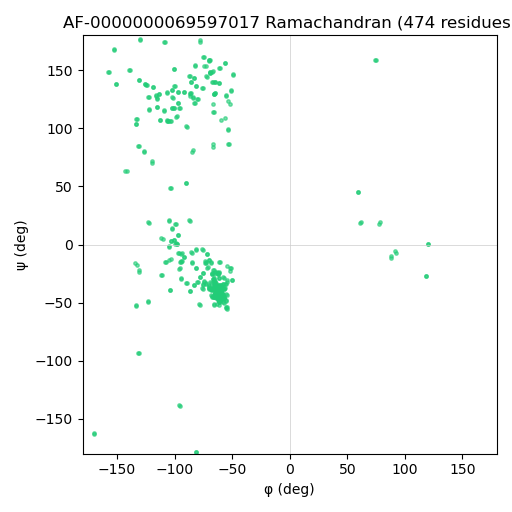. LYS A 1 178 ? -13.523 -25.312 -0.245 1 98.19 178 LYS A N 1
ATOM 1432 C CA . LYS A 1 178 ? -14.141 -25.766 0.999 1 98.19 178 LYS A CA 1
ATOM 1433 C C . LYS A 1 178 ? -15.531 -25.156 1.174 1 98.19 178 LYS A C 1
ATOM 1435 O O . LYS A 1 178 ? -16.359 -25.703 1.901 1 98.19 178 LYS A O 1
ATOM 1440 N N . ASP A 1 179 ? -15.758 -23.969 0.505 1 97.88 179 ASP A N 1
ATOM 1441 C CA . ASP A 1 179 ? -17.062 -23.312 0.529 1 97.88 179 ASP A CA 1
ATOM 1442 C C . ASP A 1 179 ? -17.984 -23.906 -0.54 1 97.88 179 ASP A C 1
ATOM 1444 O O . ASP A 1 179 ? -17.641 -23.922 -1.723 1 97.88 179 ASP A O 1
ATOM 1448 N N . GLU A 1 180 ? -19.172 -24.344 -0.1 1 97.06 180 GLU A N 1
ATOM 1449 C CA . GLU A 1 180 ? -20.125 -24.922 -1.047 1 97.06 180 GLU A CA 1
ATOM 1450 C C . GLU A 1 180 ? -20.5 -23.906 -2.127 1 97.06 180 GLU A C 1
ATOM 1452 O O . GLU A 1 180 ? -20.766 -24.281 -3.271 1 97.06 180 GLU A O 1
ATOM 1457 N N . ASP A 1 181 ? -20.562 -22.672 -1.729 1 97.69 181 ASP A N 1
ATOM 1458 C CA . ASP A 1 181 ? -20.859 -21.594 -2.672 1 97.69 181 ASP A CA 1
ATOM 1459 C C . ASP A 1 181 ? -19.578 -20.828 -3.029 1 97.69 181 ASP A C 1
ATOM 1461 O O . ASP A 1 181 ? -19.578 -19.594 -3.012 1 97.69 181 ASP A O 1
ATOM 1465 N N . TRP A 1 182 ? -18.531 -21.547 -3.369 1 97.25 182 TRP A N 1
ATOM 1466 C CA . TRP A 1 182 ? -17.203 -20.969 -3.592 1 97.25 182 TRP A CA 1
ATOM 1467 C C . TRP A 1 182 ? -17.234 -19.984 -4.754 1 97.25 182 TRP A C 1
ATOM 1469 O O . TRP A 1 182 ? -16.453 -19.031 -4.797 1 97.25 182 TRP A O 1
ATOM 1479 N N . PRO A 1 183 ? -18.172 -20.078 -5.766 1 97 183 PRO A N 1
ATOM 1480 C CA . PRO A 1 183 ? -18.188 -19.094 -6.848 1 97 183 PRO A CA 1
ATOM 1481 C C . PRO A 1 183 ? -18.438 -17.672 -6.352 1 97 183 PRO A C 1
ATOM 1483 O O . PRO A 1 183 ? -18.172 -16.703 -7.07 1 97 183 PRO A O 1
ATOM 1486 N N . ARG A 1 184 ? -18.906 -17.531 -5.113 1 97.38 184 ARG A N 1
ATOM 1487 C CA . ARG A 1 184 ? -19.156 -16.219 -4.543 1 97.38 184 ARG A CA 1
ATOM 1488 C C . ARG A 1 184 ? -17.844 -15.445 -4.359 1 97.38 184 ARG A C 1
ATOM 1490 O O . ARG A 1 184 ? -17.844 -14.227 -4.211 1 97.38 184 ARG A O 1
ATOM 1497 N N . PHE A 1 185 ? -16.703 -16.188 -4.293 1 98.25 185 PHE A N 1
ATOM 1498 C CA . PHE A 1 185 ? -15.398 -15.555 -4.117 1 98.25 185 PHE A CA 1
ATOM 1499 C C . PHE A 1 185 ? -14.93 -14.914 -5.418 1 98.25 185 PHE A C 1
ATOM 1501 O O . PHE A 1 185 ? -13.898 -14.227 -5.441 1 98.25 185 PHE A O 1
ATOM 1508 N N . LEU A 1 186 ? -15.695 -15.086 -6.543 1 96.69 186 LEU A N 1
ATOM 1509 C CA . LEU A 1 186 ? -15.25 -14.633 -7.855 1 96.69 186 LEU A CA 1
ATOM 1510 C C . LEU A 1 186 ? -16.281 -13.703 -8.492 1 96.69 186 LEU A C 1
ATOM 1512 O O . LEU A 1 186 ? -17.469 -13.984 -8.461 1 96.69 186 LEU A O 1
ATOM 1516 N N . ILE A 1 187 ? -15.789 -12.617 -9.102 1 95.06 187 ILE A N 1
ATOM 1517 C CA . ILE A 1 187 ? -16.656 -11.633 -9.742 1 95.06 187 ILE A CA 1
ATOM 1518 C C . ILE A 1 187 ? -17.109 -12.156 -11.102 1 95.06 187 ILE A C 1
ATOM 1520 O O . ILE A 1 187 ? -18.312 -12.234 -11.367 1 95.06 187 ILE A O 1
ATOM 1524 N N . ASP A 1 188 ? -16.188 -12.578 -11.914 1 92.62 188 ASP A N 1
ATOM 1525 C CA . ASP A 1 188 ? -16.438 -12.977 -13.297 1 92.62 188 ASP A CA 1
ATOM 1526 C C . ASP A 1 188 ? -15.969 -14.406 -13.555 1 92.62 188 ASP A C 1
ATOM 1528 O O . ASP A 1 188 ? -15.672 -14.773 -14.688 1 92.62 188 ASP A O 1
ATOM 1532 N N . GLY A 1 189 ? -15.82 -15.141 -12.461 1 92.88 189 GLY A N 1
ATOM 1533 C CA . GLY A 1 189 ? -15.344 -16.5 -12.578 1 92.88 189 GLY A CA 1
ATOM 1534 C C . GLY A 1 189 ? -13.836 -16.625 -12.453 1 92.88 189 GLY A C 1
ATOM 1535 O O . GLY A 1 189 ? -13.297 -17.719 -12.359 1 92.88 189 GLY A O 1
ATOM 1536 N N . LEU A 1 190 ? -13.18 -15.453 -12.406 1 92.94 190 LEU A N 1
ATOM 1537 C CA . LEU A 1 190 ? -11.727 -15.453 -12.359 1 92.94 190 LEU A CA 1
ATOM 1538 C C . LEU A 1 190 ? -11.211 -14.508 -11.289 1 92.94 190 LEU A C 1
ATOM 1540 O O . LEU A 1 190 ? -10.43 -14.906 -10.422 1 92.94 190 LEU A O 1
ATOM 1544 N N . HIS A 1 191 ? -11.688 -13.258 -11.359 1 95.5 191 HIS A N 1
ATOM 1545 C CA . HIS A 1 191 ? -11.227 -12.234 -10.422 1 95.5 191 HIS A CA 1
ATOM 1546 C C . HIS A 1 191 ? -11.977 -12.328 -9.094 1 95.5 191 HIS A C 1
ATOM 1548 O O . HIS A 1 191 ? -13.141 -12.734 -9.062 1 95.5 191 HIS A O 1
ATOM 1554 N N . PHE A 1 192 ? -11.359 -11.883 -8.047 1 97.81 192 PHE A N 1
ATOM 1555 C CA . PHE A 1 192 ? -11.898 -12.094 -6.707 1 97.81 192 PHE A CA 1
ATOM 1556 C C . PHE A 1 192 ? -12.875 -10.984 -6.34 1 97.81 192 PHE A C 1
ATOM 1558 O O . PHE A 1 192 ? -12.68 -9.828 -6.711 1 97.81 192 PHE A O 1
ATOM 1565 N N . THR A 1 193 ? -13.898 -11.359 -5.59 1 97.5 193 THR A N 1
ATOM 1566 C CA . THR A 1 193 ? -14.773 -10.422 -4.895 1 97.5 193 THR A CA 1
ATOM 1567 C C . THR A 1 193 ? -14.133 -9.953 -3.59 1 97.5 193 THR A C 1
ATOM 1569 O O . THR A 1 193 ? -13.031 -10.375 -3.248 1 97.5 193 THR A O 1
ATOM 1572 N N . SER A 1 194 ? -14.867 -9.109 -2.852 1 97.19 194 SER A N 1
ATOM 1573 C CA . SER A 1 194 ? -14.438 -8.711 -1.516 1 97.19 194 SER A CA 1
ATOM 1574 C C . SER A 1 194 ? -14.367 -9.914 -0.58 1 97.19 194 SER A C 1
ATOM 1576 O O . SER A 1 194 ? -13.5 -9.977 0.296 1 97.19 194 SER A O 1
ATOM 1578 N N . ASP A 1 195 ? -15.297 -10.82 -0.748 1 98.06 195 ASP A N 1
ATOM 1579 C CA . ASP A 1 195 ? -15.25 -12.047 0.048 1 98.06 195 ASP A CA 1
ATOM 1580 C C . ASP A 1 195 ? -14 -12.859 -0.273 1 98.06 195 ASP A C 1
ATOM 1582 O O . ASP A 1 195 ? -13.367 -13.414 0.627 1 98.06 195 ASP A O 1
ATOM 1586 N N . GLY A 1 196 ? -13.68 -12.977 -1.585 1 98.5 196 GLY A N 1
ATOM 1587 C CA . GLY A 1 196 ? -12.445 -13.633 -1.978 1 98.5 196 GLY A CA 1
ATOM 1588 C C . GLY A 1 196 ? -11.203 -12.953 -1.418 1 98.5 196 GLY A C 1
ATOM 1589 O O . GLY A 1 196 ? -10.281 -13.625 -0.953 1 98.5 196 GLY A O 1
ATOM 1590 N N . ALA A 1 197 ? -11.242 -11.664 -1.425 1 98.44 197 ALA A N 1
ATOM 1591 C CA . ALA A 1 197 ? -10.133 -10.891 -0.86 1 98.44 197 ALA A CA 1
ATOM 1592 C C . ALA A 1 197 ? -9.984 -11.164 0.633 1 98.44 197 ALA A C 1
ATOM 1594 O O . ALA A 1 197 ? -8.859 -11.32 1.129 1 98.44 197 ALA A O 1
ATOM 1595 N N . THR A 1 198 ? -11.07 -11.18 1.323 1 98.5 198 THR A N 1
ATOM 1596 C CA . THR A 1 198 ? -11.047 -11.43 2.76 1 98.5 198 THR A CA 1
ATOM 1597 C C . THR A 1 198 ? -10.461 -12.812 3.055 1 98.5 198 THR A C 1
ATOM 1599 O O . THR A 1 198 ? -9.664 -12.969 3.984 1 98.5 198 THR A O 1
ATOM 1602 N N . LEU A 1 199 ? -10.82 -13.758 2.311 1 98.81 199 LEU A N 1
ATOM 1603 C CA . LEU A 1 199 ? -10.273 -15.102 2.488 1 98.81 199 LEU A CA 1
ATOM 1604 C C . LEU A 1 199 ? -8.766 -15.102 2.287 1 98.81 199 LEU A C 1
ATOM 1606 O O . LEU A 1 199 ? -8.023 -15.68 3.09 1 98.81 199 LEU A O 1
ATOM 1610 N N . ILE A 1 200 ? -8.305 -14.508 1.198 1 98.88 200 ILE A N 1
ATOM 1611 C CA . ILE A 1 200 ? -6.871 -14.453 0.915 1 98.88 200 ILE A CA 1
ATOM 1612 C C . ILE A 1 200 ? -6.145 -13.766 2.068 1 98.88 200 ILE A C 1
ATOM 1614 O O . ILE A 1 200 ? -5.102 -14.242 2.525 1 98.88 200 ILE A O 1
ATOM 1618 N N . TYR A 1 201 ? -6.723 -12.648 2.518 1 98.88 201 TYR A N 1
ATOM 1619 C CA . TYR A 1 201 ? -6.18 -11.938 3.67 1 98.88 201 TYR A CA 1
ATOM 1620 C C . TYR A 1 201 ? -6.07 -12.859 4.875 1 98.88 201 TYR A C 1
ATOM 1622 O O . TYR A 1 201 ? -5.027 -12.898 5.539 1 98.88 201 TYR A O 1
ATOM 1630 N N . GLU A 1 202 ? -7.074 -13.586 5.195 1 98.81 202 GLU A N 1
ATOM 1631 C CA . GLU A 1 202 ? -7.121 -14.453 6.367 1 98.81 202 GLU A CA 1
ATOM 1632 C C . GLU A 1 202 ? -6.109 -15.586 6.254 1 98.81 202 GLU A C 1
ATOM 1634 O O . GLU A 1 202 ? -5.566 -16.047 7.262 1 98.81 202 GLU A O 1
ATOM 1639 N N . LEU A 1 203 ? -5.828 -16.047 5.062 1 98.81 203 LEU A N 1
ATOM 1640 C CA . LEU A 1 203 ? -4.867 -17.125 4.84 1 98.81 203 LEU A CA 1
ATOM 1641 C C . LEU A 1 203 ? -3.438 -16.609 4.969 1 98.81 203 LEU A C 1
ATOM 1643 O O . LEU A 1 203 ? -2.578 -17.297 5.531 1 98.81 203 LEU A O 1
ATOM 1647 N N . LEU A 1 204 ? -3.176 -15.414 4.508 1 98.75 204 LEU A N 1
ATOM 1648 C CA . LEU A 1 204 ? -1.823 -14.867 4.465 1 98.75 204 LEU A CA 1
ATOM 1649 C C . LEU A 1 204 ? -1.436 -14.273 5.816 1 98.75 204 LEU A C 1
ATOM 1651 O O . LEU A 1 204 ? -0.277 -14.367 6.23 1 98.75 204 LEU A O 1
ATOM 1655 N N . LYS A 1 205 ? -2.393 -13.695 6.496 1 98 205 LYS A N 1
ATOM 1656 C CA . LYS A 1 205 ? -2.135 -12.898 7.691 1 98 205 LYS A CA 1
ATOM 1657 C C . LYS A 1 205 ? -1.345 -13.695 8.727 1 98 205 LYS A C 1
ATOM 1659 O O . LYS A 1 205 ? -0.265 -13.281 9.148 1 98 205 LYS A O 1
ATOM 1664 N N . PRO A 1 206 ? -1.771 -14.914 9.156 1 97.38 206 PRO A N 1
ATOM 1665 C CA . PRO A 1 206 ? -1.028 -15.633 10.195 1 97.38 206 PRO A CA 1
ATOM 1666 C C . PRO A 1 206 ? 0.378 -16.031 9.75 1 97.38 206 PRO A C 1
ATOM 1668 O O . PRO A 1 206 ? 1.304 -16.047 10.562 1 97.38 206 PRO A O 1
ATOM 1671 N N . ILE A 1 207 ? 0.582 -16.344 8.484 1 97.5 207 ILE A N 1
ATOM 1672 C CA . ILE A 1 207 ? 1.886 -16.719 7.957 1 97.5 207 ILE A CA 1
ATOM 1673 C C . ILE A 1 207 ? 2.83 -15.523 7.988 1 97.5 207 ILE A C 1
ATOM 1675 O O . ILE A 1 207 ? 3.973 -15.633 8.438 1 97.5 207 ILE A O 1
ATOM 1679 N N . LEU A 1 208 ? 2.314 -14.383 7.574 1 98 208 LEU A N 1
ATOM 1680 C CA . LEU A 1 208 ? 3.119 -13.164 7.512 1 98 208 LEU A CA 1
ATOM 1681 C C . LEU A 1 208 ? 3.459 -12.664 8.914 1 98 208 LEU A C 1
ATOM 1683 O O . LEU A 1 208 ? 4.562 -12.172 9.148 1 98 208 LEU A O 1
ATOM 1687 N N . GLU A 1 209 ? 2.533 -12.789 9.836 1 96.06 209 GLU A N 1
ATOM 1688 C CA . GLU A 1 209 ? 2.783 -12.383 11.219 1 96.06 209 GLU A CA 1
ATOM 1689 C C . GLU A 1 209 ? 3.904 -13.211 11.836 1 96.06 209 GLU A C 1
ATOM 1691 O O . GLU A 1 209 ? 4.672 -12.703 12.664 1 96.06 209 GLU A O 1
ATOM 1696 N N . LYS A 1 210 ? 3.953 -14.43 11.453 1 93.5 210 LYS A N 1
ATOM 1697 C CA . LYS A 1 210 ? 5.016 -15.305 11.953 1 93.5 210 LYS A CA 1
ATOM 1698 C C . LYS A 1 210 ? 6.367 -14.906 11.367 1 93.5 210 LYS A C 1
ATOM 1700 O O . LYS A 1 210 ? 7.391 -14.977 12.047 1 93.5 210 LYS A O 1
ATOM 1705 N N . LYS A 1 211 ? 6.344 -14.492 10.156 1 94.06 211 LYS A N 1
ATOM 1706 C CA . LYS A 1 211 ? 7.594 -14.188 9.469 1 94.06 211 LYS A CA 1
ATOM 1707 C C . LYS A 1 211 ? 8.117 -12.812 9.859 1 94.06 211 LYS A C 1
ATOM 1709 O O . LYS A 1 211 ? 9.312 -12.547 9.766 1 94.06 211 LYS A O 1
ATOM 1714 N N . ILE A 1 212 ? 7.121 -11.945 10.133 1 92.31 212 ILE A N 1
ATOM 1715 C CA . ILE A 1 212 ? 7.469 -10.578 10.5 1 92.31 212 ILE A CA 1
ATOM 1716 C C . ILE A 1 212 ? 7.098 -10.328 11.961 1 92.31 212 ILE A C 1
ATOM 1718 O O . ILE A 1 212 ? 5.949 -10.523 12.359 1 92.31 212 ILE A O 1
ATOM 1722 N N . ASP A 1 213 ? 8 -10.242 12.805 1 82.38 213 ASP A N 1
ATOM 1723 C CA . ASP A 1 213 ? 7.605 -9.922 14.18 1 82.38 213 ASP A CA 1
ATOM 1724 C C . ASP A 1 213 ? 6.75 -8.664 14.227 1 82.38 213 ASP A C 1
ATOM 1726 O O . ASP A 1 213 ? 7.277 -7.547 14.203 1 82.38 213 ASP A O 1
ATOM 1730 N N . ALA A 1 214 ? 5.465 -8.898 14.297 1 78.94 214 ALA A N 1
ATOM 1731 C CA . ALA A 1 214 ? 4.48 -7.824 14.242 1 78.94 214 ALA A CA 1
ATOM 1732 C C . ALA A 1 214 ? 4.004 -7.445 15.641 1 78.94 214 ALA A C 1
ATOM 1734 O O . ALA A 1 214 ? 2.934 -6.852 15.797 1 78.94 214 ALA A O 1
ATOM 1735 N N . SER A 1 215 ? 4.699 -7.793 16.609 1 80.56 215 SER A N 1
ATOM 1736 C CA . SER A 1 215 ? 4.246 -7.562 17.984 1 80.56 215 SER A CA 1
ATOM 1737 C C . SER A 1 215 ? 4.402 -6.098 18.375 1 80.56 215 SER A C 1
ATOM 1739 O O . SER A 1 215 ? 3.695 -5.609 19.266 1 80.56 215 SER A O 1
ATOM 1741 N N . GLU A 1 216 ? 5.336 -5.453 17.672 1 86 216 GLU A N 1
ATOM 1742 C CA . GLU A 1 216 ? 5.539 -4.047 18.016 1 86 216 GLU A CA 1
ATOM 1743 C C . GLU A 1 216 ? 5.539 -3.176 16.766 1 86 216 GLU A C 1
ATOM 1745 O O . GLU A 1 216 ? 6.086 -3.568 15.727 1 86 216 GLU A O 1
ATOM 1750 N N . MET A 1 217 ? 4.941 -2.057 16.953 1 93 217 MET A N 1
ATOM 1751 C CA . MET A 1 217 ? 4.934 -1.07 15.875 1 93 217 MET A CA 1
ATOM 1752 C C . MET A 1 217 ? 6.219 -0.254 15.867 1 93 217 MET A C 1
ATOM 1754 O O . MET A 1 217 ? 6.801 -0.005 16.922 1 93 217 MET A O 1
ATOM 1758 N N . LEU A 1 218 ? 6.645 0.047 14.719 1 93.94 218 LEU A N 1
ATOM 1759 C CA . LEU A 1 218 ? 7.832 0.885 14.57 1 93.94 218 LEU A CA 1
ATOM 1760 C C . LEU A 1 218 ? 7.559 2.301 15.07 1 93.94 218 LEU A C 1
ATOM 1762 O O . LEU A 1 218 ? 6.477 2.848 14.836 1 93.94 218 LEU A O 1
ATOM 1766 N N . MET A 1 219 ? 8.602 2.879 15.789 1 93.69 219 MET A N 1
ATOM 1767 C CA . MET A 1 219 ? 8.555 4.211 16.391 1 93.69 219 MET A CA 1
ATOM 1768 C C . MET A 1 219 ? 7.684 4.215 17.641 1 93.69 219 MET A C 1
ATOM 1770 O O . MET A 1 219 ? 6.797 3.373 17.781 1 93.69 219 MET A O 1
ATOM 1774 N N . PRO A 1 220 ? 7.801 5.07 18.484 1 93.25 220 PRO A N 1
ATOM 1775 C CA . PRO A 1 220 ? 7.125 5.055 19.797 1 93.25 220 PRO A CA 1
ATOM 1776 C C . PRO A 1 220 ? 5.641 5.402 19.688 1 93.25 220 PRO A C 1
ATOM 1778 O O . PRO A 1 220 ? 5.207 5.98 18.688 1 93.25 220 PRO A O 1
ATOM 1781 N N . ASP A 1 221 ? 4.977 5.016 20.75 1 93.12 221 ASP A N 1
ATOM 1782 C CA . ASP A 1 221 ? 3.609 5.492 20.922 1 93.12 221 ASP A CA 1
ATOM 1783 C C . ASP A 1 221 ? 3.582 6.996 21.172 1 93.12 221 ASP A C 1
ATOM 1785 O O . ASP A 1 221 ? 4.527 7.555 21.734 1 93.12 221 ASP A O 1
ATOM 1789 N N . TRP A 1 222 ? 2.521 7.586 20.719 1 91.62 222 TRP A N 1
ATOM 1790 C CA . TRP A 1 222 ? 2.428 9.039 20.859 1 91.62 222 TRP A CA 1
ATOM 1791 C C . TRP A 1 222 ? 2.596 9.461 22.312 1 91.62 222 TRP A C 1
ATOM 1793 O O . TRP A 1 222 ? 3.119 10.539 22.594 1 91.62 222 TRP A O 1
ATOM 1803 N N . ARG A 1 223 ? 2.191 8.773 23.281 1 90.69 223 ARG A N 1
ATOM 1804 C CA . ARG A 1 223 ? 2.297 9.086 24.703 1 90.69 223 ARG A CA 1
ATOM 1805 C C . ARG A 1 223 ? 3.756 9.211 25.141 1 90.69 223 ARG A C 1
ATOM 1807 O O . ARG A 1 223 ? 4.07 9.922 26.094 1 90.69 223 ARG A O 1
ATOM 1814 N N . ASP A 1 224 ? 4.559 8.555 24.359 1 89.81 224 ASP A N 1
ATOM 1815 C CA . ASP A 1 224 ? 5.965 8.492 24.75 1 89.81 224 ASP A CA 1
ATOM 1816 C C . ASP A 1 224 ? 6.777 9.562 24.031 1 89.81 224 ASP A C 1
ATOM 1818 O O . ASP A 1 224 ? 7.93 9.828 24.391 1 89.81 224 ASP A O 1
ATOM 1822 N N . ILE A 1 225 ? 6.109 10.242 23.078 1 90.88 225 ILE A N 1
ATOM 1823 C CA . ILE A 1 225 ? 6.984 11.094 22.281 1 90.88 225 ILE A CA 1
ATOM 1824 C C . ILE A 1 225 ? 6.395 12.5 22.188 1 90.88 225 ILE A C 1
ATOM 1826 O O . ILE A 1 225 ? 7.125 13.469 21.953 1 90.88 225 ILE A O 1
ATOM 1830 N N . ASN A 1 226 ? 5.164 12.672 22.375 1 88.69 226 ASN A N 1
ATOM 1831 C CA . ASN A 1 226 ? 4.57 13.984 22.156 1 88.69 226 ASN A CA 1
ATOM 1832 C C . ASN A 1 226 ? 5.066 15 23.188 1 88.69 226 ASN A C 1
ATOM 1834 O O . ASN A 1 226 ? 5.012 16.203 22.953 1 88.69 226 ASN A O 1
ATOM 1838 N N . SER A 1 227 ? 5.469 14.492 24.281 1 81.5 227 SER A N 1
ATOM 1839 C CA . SER A 1 227 ? 5.934 15.375 25.328 1 81.5 227 SER A CA 1
ATOM 1840 C C . SER A 1 227 ? 7.41 15.727 25.156 1 81.5 227 SER A C 1
ATOM 1842 O O . SER A 1 227 ? 7.934 16.609 25.844 1 81.5 227 SER A O 1
ATOM 1844 N N . VAL A 1 228 ? 8.016 15.117 24.25 1 82.44 228 VAL A N 1
ATOM 1845 C CA . VAL A 1 228 ? 9.438 15.352 24 1 82.44 228 VAL A CA 1
ATOM 1846 C C . VAL A 1 228 ? 9.609 16.531 23.047 1 82.44 228 VAL A C 1
ATOM 1848 O O . VAL A 1 228 ? 9 16.562 21.969 1 82.44 228 VAL A O 1
ATOM 1851 N N . LYS A 1 229 ? 10.461 17.438 23.453 1 80.38 229 LYS A N 1
ATOM 1852 C CA . LYS A 1 229 ? 10.781 18.547 22.578 1 80.38 229 LYS A CA 1
ATOM 1853 C C . LYS A 1 229 ? 11.906 18.188 21.609 1 80.38 229 LYS A C 1
ATOM 1855 O O . LYS A 1 229 ? 12.828 17.453 21.969 1 80.38 229 LYS A O 1
ATOM 1860 N N . PRO A 1 230 ? 11.75 18.656 20.359 1 79.06 230 PRO A N 1
ATOM 1861 C CA . PRO A 1 230 ? 12.75 18.312 19.344 1 79.06 230 PRO A CA 1
ATOM 1862 C C . PRO A 1 230 ? 14.18 18.578 19.812 1 79.06 230 PRO A C 1
ATOM 1864 O O . PRO A 1 230 ? 15.094 17.812 19.5 1 79.06 230 PRO A O 1
ATOM 1867 N N . GLU A 1 231 ? 14.312 19.547 20.641 1 75.69 231 GLU A N 1
ATOM 1868 C CA . GLU A 1 231 ? 15.641 19.906 21.125 1 75.69 231 GLU A CA 1
ATOM 1869 C C . GLU A 1 231 ? 16.172 18.844 22.094 1 75.69 231 GLU A C 1
ATOM 1871 O O . GLU A 1 231 ? 17.391 18.703 22.234 1 75.69 231 GLU A O 1
ATOM 1876 N N . ASP A 1 232 ? 15.289 18.062 22.641 1 72.81 232 ASP A N 1
ATOM 1877 C CA . ASP A 1 232 ? 15.648 17.078 23.656 1 72.81 232 ASP A CA 1
ATOM 1878 C C . ASP A 1 232 ? 15.656 15.656 23.078 1 72.81 232 ASP A C 1
ATOM 1880 O O . ASP A 1 232 ? 15.938 14.695 23.797 1 72.81 232 ASP A O 1
ATOM 1884 N N . ALA A 1 233 ? 15.336 15.562 21.906 1 68.75 233 ALA A N 1
ATOM 1885 C CA . ALA A 1 233 ? 15.07 14.273 21.281 1 68.75 233 ALA A CA 1
ATOM 1886 C C . ALA A 1 233 ? 16.344 13.422 21.219 1 68.75 233 ALA A C 1
ATOM 1888 O O . ALA A 1 233 ? 16.266 12.195 21.297 1 68.75 233 ALA A O 1
ATOM 1889 N N . SER A 1 234 ? 17.484 14 20.953 1 60.66 234 SER A N 1
ATOM 1890 C CA . SER A 1 234 ? 18.703 13.195 20.891 1 60.66 234 SER A CA 1
ATOM 1891 C C . SER A 1 234 ? 18.844 12.328 22.125 1 60.66 234 SER A C 1
ATOM 1893 O O . SER A 1 234 ? 19.484 11.273 22.078 1 60.66 234 SER A O 1
ATOM 1895 N N . LYS A 1 235 ? 18.156 12.664 23.25 1 53 235 LYS A N 1
ATOM 1896 C CA . LYS A 1 235 ? 18.391 12 24.531 1 53 235 LYS A CA 1
ATOM 1897 C C . LYS A 1 235 ? 17.266 11.023 24.859 1 53 235 LYS A C 1
ATOM 1899 O O . LYS A 1 235 ? 17.422 10.141 25.703 1 53 235 LYS A O 1
ATOM 1904 N N . SER A 1 236 ? 16.25 11.07 24.234 1 51.47 236 SER A N 1
ATOM 1905 C CA . SER A 1 236 ? 15.078 10.508 24.922 1 51.47 236 SER A CA 1
ATOM 1906 C C . SER A 1 236 ? 14.305 9.57 24 1 51.47 236 SER A C 1
ATOM 1908 O O . SER A 1 236 ? 13.391 8.875 24.453 1 51.47 236 SER A O 1
ATOM 1910 N N . VAL A 1 237 ? 14.492 9.625 22.75 1 56.41 237 VAL A N 1
ATOM 1911 C CA . VAL A 1 237 ? 13.562 8.836 21.953 1 56.41 237 VAL A CA 1
ATOM 1912 C C . VAL A 1 237 ? 14.117 7.422 21.766 1 56.41 237 VAL A C 1
ATOM 1914 O O . VAL A 1 237 ? 15.203 7.238 21.219 1 56.41 237 VAL A O 1
ATOM 1917 N N . PRO A 1 238 ? 13.508 6.52 22.641 1 48.81 238 PRO A N 1
ATOM 1918 C CA . PRO A 1 238 ? 13.953 5.137 22.453 1 48.81 238 PRO A CA 1
ATOM 1919 C C . PRO A 1 238 ? 13.844 4.684 21 1 48.81 238 PRO A C 1
ATOM 1921 O O . PRO A 1 238 ? 12.961 5.141 20.266 1 48.81 238 PRO A O 1
ATOM 1924 N N . VAL A 1 239 ? 15.078 4.266 20.438 1 44.41 239 VAL A N 1
ATOM 1925 C CA . VAL A 1 239 ? 15.078 3.627 19.125 1 44.41 239 VAL A CA 1
ATOM 1926 C C . VAL A 1 239 ? 14.297 2.32 19.188 1 44.41 239 VAL A C 1
ATOM 1928 O O . VAL A 1 239 ? 14.391 1.574 20.156 1 44.41 239 VAL A O 1
ATOM 1931 N N . MET B 1 1 ? 18.688 -4.477 -17.531 1 71.5 1 MET B N 1
ATOM 1932 C CA . MET B 1 1 ? 18.953 -3.412 -16.562 1 71.5 1 MET B CA 1
ATOM 1933 C C . MET B 1 1 ? 17.844 -3.314 -15.531 1 71.5 1 MET B C 1
ATOM 1935 O O . MET B 1 1 ? 16.672 -3.557 -15.844 1 71.5 1 MET B O 1
ATOM 1939 N N . SER B 1 2 ? 18.141 -3.057 -14.242 1 83.56 2 SER B N 1
ATOM 1940 C CA . SER B 1 2 ? 17.188 -2.939 -13.148 1 83.56 2 SER B CA 1
ATOM 1941 C C . SER B 1 2 ? 16.391 -1.646 -13.25 1 83.56 2 SER B C 1
ATOM 1943 O O . SER B 1 2 ? 16.844 -0.67 -13.844 1 83.56 2 SER B O 1
ATOM 1945 N N . VAL B 1 3 ? 15.18 -1.733 -12.875 1 87.19 3 VAL B N 1
ATOM 1946 C CA . VAL B 1 3 ? 14.305 -0.567 -12.953 1 87.19 3 VAL B CA 1
ATOM 1947 C C . VAL B 1 3 ? 14.055 -0.02 -11.547 1 87.19 3 VAL B C 1
ATOM 1949 O O . VAL B 1 3 ? 13.797 -0.784 -10.609 1 87.19 3 VAL B O 1
ATOM 1952 N N . ALA B 1 4 ? 14.234 1.259 -11.484 1 87.94 4 ALA B N 1
ATOM 1953 C CA . ALA B 1 4 ? 13.852 1.929 -10.242 1 87.94 4 ALA B CA 1
ATOM 1954 C C . ALA B 1 4 ? 12.336 2.086 -10.156 1 87.94 4 ALA B C 1
ATOM 1956 O O . ALA B 1 4 ? 11.672 2.395 -11.148 1 87.94 4 ALA B O 1
ATOM 1957 N N . TRP B 1 5 ? 11.781 1.803 -9.062 1 94.06 5 TRP B N 1
ATOM 1958 C CA . TRP B 1 5 ? 10.352 1.959 -8.828 1 94.06 5 TRP B CA 1
ATOM 1959 C C . TRP B 1 5 ? 10.078 3.195 -7.977 1 94.06 5 TRP B C 1
ATOM 1961 O O . TRP B 1 5 ? 10.328 3.197 -6.77 1 94.06 5 TRP B O 1
ATOM 1971 N N . PRO B 1 6 ? 9.547 4.305 -8.57 1 96.38 6 PRO B N 1
ATOM 1972 C CA . PRO B 1 6 ? 9.289 5.539 -7.824 1 96.38 6 PRO B CA 1
ATOM 1973 C C . PRO B 1 6 ? 8.383 5.32 -6.617 1 96.38 6 PRO B C 1
ATOM 1975 O O . PRO B 1 6 ? 7.621 4.352 -6.582 1 96.38 6 PRO B O 1
ATOM 1978 N N . LYS B 1 7 ? 8.508 6.23 -5.645 1 97.5 7 LYS B N 1
ATOM 1979 C CA . LYS B 1 7 ? 7.695 6.145 -4.434 1 97.5 7 LYS B CA 1
ATOM 1980 C C . LYS B 1 7 ? 6.938 7.445 -4.184 1 97.5 7 LYS B C 1
ATOM 1982 O O . LYS B 1 7 ? 7.477 8.531 -4.402 1 97.5 7 LYS B O 1
ATOM 1987 N N . ILE B 1 8 ? 5.738 7.309 -3.807 1 98.62 8 ILE B N 1
ATOM 1988 C CA . ILE B 1 8 ? 4.934 8.367 -3.201 1 98.62 8 ILE B CA 1
ATOM 1989 C C . ILE B 1 8 ? 4.852 8.148 -1.691 1 98.62 8 ILE B C 1
ATOM 1991 O O . ILE B 1 8 ? 4.316 7.141 -1.229 1 98.62 8 ILE B O 1
ATOM 1995 N N . VAL B 1 9 ? 5.379 9.109 -0.919 1 98.88 9 VAL B N 1
ATOM 1996 C CA . VAL B 1 9 ? 5.367 8.984 0.535 1 98.88 9 VAL B CA 1
ATOM 1997 C C . VAL B 1 9 ? 4.258 9.859 1.119 1 98.88 9 VAL B C 1
ATOM 1999 O O . VAL B 1 9 ? 4.145 11.039 0.78 1 98.88 9 VAL B O 1
ATOM 2002 N N . LEU B 1 10 ? 3.416 9.25 1.917 1 98.94 10 LEU B N 1
ATOM 2003 C CA . LEU B 1 10 ? 2.416 9.945 2.721 1 98.94 10 LEU B CA 1
ATOM 2004 C C . LEU B 1 10 ? 2.812 9.961 4.191 1 98.94 10 LEU B C 1
ATOM 2006 O O . LEU B 1 10 ? 2.82 8.914 4.844 1 98.94 10 LEU B O 1
ATOM 2010 N N . PHE B 1 11 ? 3.24 11.102 4.73 1 98.94 11 PHE B N 1
ATOM 2011 C CA . PHE B 1 11 ? 3.748 11.273 6.086 1 98.94 11 PHE B CA 1
ATOM 2012 C C . PHE B 1 11 ? 2.762 12.062 6.938 1 98.94 11 PHE B C 1
ATOM 2014 O O . PHE B 1 11 ? 2.465 13.219 6.641 1 98.94 11 PHE B O 1
ATOM 2021 N N . GLY B 1 12 ? 2.213 11.406 7.957 1 98.81 12 GLY B N 1
ATOM 2022 C CA . GLY B 1 12 ? 1.187 12.078 8.742 1 98.81 12 GLY B CA 1
ATOM 2023 C C . GLY B 1 12 ? 0.82 11.336 10.008 1 98.81 12 GLY B C 1
ATOM 2024 O O . GLY B 1 12 ? 1.622 10.562 10.539 1 98.81 12 GLY B O 1
ATOM 2025 N N . ASP B 1 13 ? -0.295 11.664 10.562 1 98.06 13 ASP B N 1
ATOM 2026 C CA . ASP B 1 13 ? -0.734 11.094 11.836 1 98.06 13 ASP B CA 1
ATOM 2027 C C . ASP B 1 13 ? -1.674 9.914 11.617 1 98.06 13 ASP B C 1
ATOM 2029 O O . ASP B 1 13 ? -1.425 9.07 10.75 1 98.06 13 ASP B O 1
ATOM 2033 N N . SER B 1 14 ? -2.758 9.789 12.391 1 97.62 14 SER B N 1
ATOM 2034 C CA . SER B 1 14 ? -3.689 8.672 12.281 1 97.62 14 SER B CA 1
ATOM 2035 C C . SER B 1 14 ? -4.438 8.703 10.953 1 97.62 14 SER B C 1
ATOM 2037 O O . SER B 1 14 ? -4.828 7.656 10.43 1 97.62 14 SER B O 1
ATOM 2039 N N . LEU B 1 15 ? -4.641 9.852 10.422 1 98.25 15 LEU B N 1
ATOM 2040 C CA . LEU B 1 15 ? -5.375 10.008 9.172 1 98.25 15 LEU B CA 1
ATOM 2041 C C . LEU B 1 15 ? -4.613 9.367 8.016 1 98.25 15 LEU B C 1
ATOM 2043 O O . LEU B 1 15 ? -5.223 8.945 7.027 1 98.25 15 LEU B O 1
ATOM 2047 N N . VAL B 1 16 ? -3.307 9.344 8.133 1 98.81 16 VAL B N 1
ATOM 2048 C CA . VAL B 1 16 ? -2.467 8.664 7.156 1 98.81 16 VAL B CA 1
ATOM 2049 C C . VAL B 1 16 ? -2.322 7.191 7.535 1 98.81 16 VAL B C 1
ATOM 2051 O O . VAL B 1 16 ? -2.385 6.312 6.676 1 98.81 16 VAL B O 1
ATOM 2054 N N . GLN B 1 17 ? -2.174 6.902 8.844 1 98.5 17 GLN B N 1
ATOM 2055 C CA . GLN B 1 17 ? -1.941 5.535 9.305 1 98.5 17 GLN B CA 1
ATOM 2056 C C . GLN B 1 17 ? -3.064 4.605 8.852 1 98.5 17 GLN B C 1
ATOM 2058 O O . GLN B 1 17 ? -2.816 3.459 8.477 1 98.5 17 GLN B O 1
ATOM 2063 N N . PHE B 1 18 ? -4.262 5.109 8.789 1 97.81 18 PHE B N 1
ATOM 2064 C CA . PHE B 1 18 ? -5.406 4.242 8.531 1 97.81 18 PHE B CA 1
ATOM 2065 C C . PHE B 1 18 ? -5.859 4.367 7.082 1 97.81 18 PHE B C 1
ATOM 2067 O O . PHE B 1 18 ? -6.902 3.834 6.703 1 97.81 18 PHE B O 1
ATOM 2074 N N . SER B 1 19 ? -5.059 4.957 6.25 1 98.69 19 SER B N 1
ATOM 2075 C CA . SER B 1 19 ? -5.535 5.406 4.945 1 98.69 19 SER B CA 1
ATOM 2076 C C . SER B 1 19 ? -5.562 4.258 3.941 1 98.69 19 SER B C 1
ATOM 2078 O O . SER B 1 19 ? -6.086 4.402 2.836 1 98.69 19 SER B O 1
ATOM 2080 N N . PHE B 1 20 ? -5.082 3.061 4.297 1 98.69 20 PHE B N 1
ATOM 2081 C CA . PHE B 1 20 ? -5.195 1.897 3.426 1 98.69 20 PHE B CA 1
ATOM 2082 C C . PHE B 1 20 ? -6.449 1.098 3.754 1 98.69 20 PHE B C 1
ATOM 2084 O O . PHE B 1 20 ? -6.848 0.216 2.988 1 98.69 20 PHE B O 1
ATOM 2091 N N . ASP B 1 21 ? -7.035 1.364 4.855 1 97.94 21 ASP B N 1
ATOM 2092 C CA . ASP B 1 21 ? -8.133 0.542 5.348 1 97.94 21 ASP B CA 1
ATOM 2093 C C . ASP B 1 21 ? -9.359 0.656 4.438 1 97.94 21 ASP B C 1
ATOM 2095 O O . ASP B 1 21 ? -10.008 1.701 4.391 1 97.94 21 ASP B O 1
ATOM 2099 N N . PRO B 1 22 ? -9.719 -0.433 3.787 1 96.81 22 PRO B N 1
ATOM 2100 C CA . PRO B 1 22 ? -10.828 -0.356 2.834 1 96.81 22 PRO B CA 1
ATOM 2101 C C . PRO B 1 22 ? -12.18 -0.151 3.516 1 96.81 22 PRO B C 1
ATOM 2103 O O . PRO B 1 22 ? -13.164 0.196 2.854 1 96.81 22 PRO B O 1
ATOM 2106 N N . THR B 1 23 ? -12.266 -0.33 4.77 1 93.5 23 THR B N 1
ATOM 2107 C CA . THR B 1 23 ? -13.539 -0.26 5.473 1 93.5 23 THR B CA 1
ATOM 2108 C C . THR B 1 23 ? -13.727 1.111 6.117 1 93.5 23 THR B C 1
ATOM 2110 O O . THR B 1 23 ? -14.75 1.369 6.75 1 93.5 23 THR B O 1
ATOM 2113 N N . SER B 1 24 ? -12.781 1.987 5.953 1 93.06 24 SER B N 1
ATOM 2114 C CA . SER B 1 24 ? -12.883 3.295 6.594 1 93.06 24 SER B CA 1
ATOM 2115 C C . SER B 1 24 ? -12.602 4.418 5.602 1 93.06 24 SER B C 1
ATOM 2117 O O . SER B 1 24 ? -13.477 4.809 4.828 1 93.06 24 SER B O 1
ATOM 2119 N N . SER B 1 25 ? -11.344 4.883 5.52 1 95.81 25 SER B N 1
ATOM 2120 C CA . SER B 1 25 ? -10.945 6.008 4.684 1 95.81 25 SER B CA 1
ATOM 2121 C C . SER B 1 25 ? -9.781 5.629 3.771 1 95.81 25 SER B C 1
ATOM 2123 O O . SER B 1 25 ? -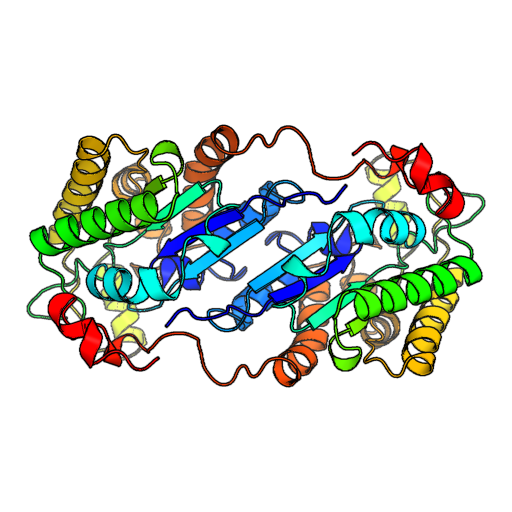8.648 6.074 3.977 1 95.81 25 SER B O 1
ATOM 2125 N N . PRO B 1 26 ? -10.117 4.961 2.691 1 98.12 26 PRO B N 1
ATOM 2126 C CA . PRO B 1 26 ? -9.039 4.309 1.942 1 98.12 26 PRO B CA 1
ATOM 2127 C C . PRO B 1 26 ? -8.438 5.215 0.87 1 98.12 26 PRO B C 1
ATOM 2129 O O . PRO B 1 26 ? -8.25 4.781 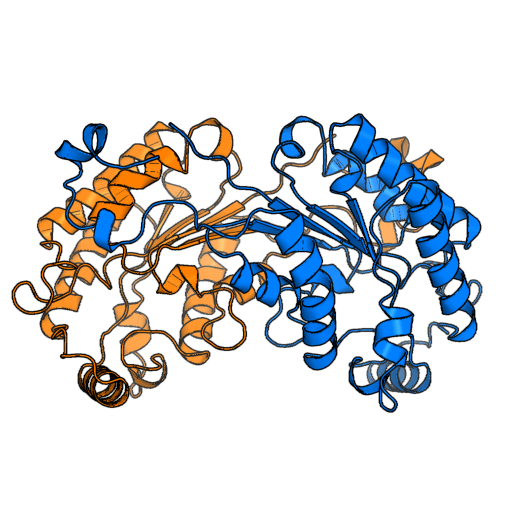-0.271 1 98.12 26 PRO B O 1
ATOM 2132 N N . TRP B 1 27 ? -8 6.422 1.192 1 98.81 27 TRP B N 1
ATOM 2133 C CA . TRP B 1 27 ? -7.484 7.32 0.166 1 98.81 27 TRP B CA 1
ATOM 2134 C C . TRP B 1 27 ? -6.094 6.887 -0.286 1 98.81 27 TRP B C 1
ATOM 2136 O O . TRP B 1 27 ? -5.734 7.055 -1.453 1 98.81 27 TRP B O 1
ATOM 2146 N N . ALA B 1 28 ? -5.254 6.285 0.575 1 98.88 28 ALA B N 1
ATOM 2147 C CA . ALA B 1 28 ? -3.971 5.738 0.143 1 98.88 28 ALA B CA 1
ATOM 2148 C C . ALA B 1 28 ? -4.172 4.523 -0.76 1 98.88 28 ALA B C 1
ATOM 2150 O O . ALA B 1 28 ? -3.428 4.332 -1.725 1 98.88 28 ALA B O 1
ATOM 2151 N N . ALA B 1 29 ? -5.148 3.686 -0.431 1 98.81 29 ALA B N 1
ATOM 2152 C CA . ALA B 1 29 ? -5.445 2.529 -1.271 1 98.81 29 ALA B CA 1
ATOM 2153 C C . ALA B 1 29 ? -5.895 2.961 -2.664 1 98.81 29 ALA B C 1
ATOM 2155 O O . ALA B 1 29 ? -5.523 2.344 -3.664 1 98.81 29 ALA B O 1
ATOM 2156 N N . LEU B 1 30 ? -6.703 3.994 -2.695 1 98.75 30 LEU B N 1
ATOM 2157 C CA . LEU B 1 30 ? -7.133 4.543 -3.975 1 98.75 30 LEU B CA 1
ATOM 2158 C C . LEU B 1 30 ? -5.941 5.039 -4.785 1 98.75 30 LEU B C 1
ATOM 2160 O O . LEU B 1 30 ? -5.855 4.789 -5.988 1 98.75 30 LEU B O 1
ATOM 2164 N N . LEU B 1 31 ? -5.051 5.715 -4.105 1 98.75 31 LEU B N 1
ATOM 2165 C CA . LEU B 1 31 ? -3.848 6.176 -4.789 1 98.75 31 LEU B CA 1
ATOM 2166 C C . LEU B 1 31 ? -3.02 4.992 -5.281 1 98.75 31 LEU B C 1
ATOM 2168 O O . LEU B 1 31 ? -2.533 5 -6.414 1 98.75 31 LEU B O 1
ATOM 2172 N N . ALA B 1 32 ? -2.867 3.982 -4.441 1 98.62 32 ALA B N 1
ATOM 2173 C CA . ALA B 1 32 ? -2.102 2.799 -4.828 1 98.62 32 ALA B CA 1
ATOM 2174 C C . ALA B 1 32 ? -2.729 2.105 -6.031 1 98.62 32 ALA B C 1
ATOM 2176 O O . ALA B 1 32 ? -2.021 1.545 -6.871 1 98.62 32 ALA B O 1
ATOM 2177 N N . THR B 1 33 ? -4.008 2.139 -6.066 1 98.06 33 THR B N 1
ATOM 2178 C CA . THR B 1 33 ? -4.723 1.568 -7.199 1 98.06 33 THR B CA 1
ATOM 2179 C C . THR B 1 33 ? -4.438 2.359 -8.477 1 98.06 33 THR B C 1
ATOM 2181 O O . THR B 1 33 ? -4.137 1.779 -9.516 1 98.06 33 THR B O 1
ATOM 2184 N N . ARG B 1 34 ? -4.488 3.633 -8.383 1 97.38 34 ARG B N 1
ATOM 2185 C CA . ARG B 1 34 ? -4.285 4.488 -9.547 1 97.38 34 ARG B CA 1
ATOM 2186 C C . ARG B 1 34 ? -2.859 4.363 -10.07 1 97.38 34 ARG B C 1
ATOM 2188 O O . ARG B 1 34 ? -2.631 4.426 -11.281 1 97.38 34 ARG B O 1
ATOM 2195 N N . PHE B 1 35 ? -1.906 4.176 -9.18 1 98.06 35 PHE B N 1
ATOM 2196 C CA . PHE B 1 35 ? -0.506 4.266 -9.578 1 98.06 35 PHE B CA 1
ATOM 2197 C C . PHE B 1 35 ? 0.12 2.879 -9.68 1 98.06 35 PHE B C 1
ATOM 2199 O O . PHE B 1 35 ? 1.342 2.736 -9.594 1 98.06 35 PHE B O 1
ATOM 2206 N N . GLN B 1 36 ? -0.695 1.887 -9.82 1 96.5 36 GLN B N 1
ATOM 2207 C CA . GLN B 1 36 ? -0.195 0.543 -10.086 1 96.5 36 GLN B CA 1
ATOM 2208 C C . GLN B 1 36 ? 0.789 0.547 -11.258 1 96.5 36 GLN B C 1
ATOM 2210 O O . GLN B 1 36 ? 0.559 1.216 -12.266 1 96.5 36 GLN B O 1
ATOM 2215 N N . ARG B 1 37 ? 1.956 -0.144 -11.047 1 96.88 37 ARG B N 1
ATOM 2216 C CA . ARG B 1 37 ? 3.014 -0.288 -12.047 1 96.88 37 ARG B CA 1
ATOM 2217 C C . ARG B 1 37 ? 3.578 1.071 -12.438 1 96.88 37 ARG B C 1
ATOM 2219 O O . ARG B 1 37 ? 4.121 1.228 -13.539 1 96.88 37 ARG B O 1
ATOM 2226 N N . VAL B 1 38 ? 3.377 2.086 -11.648 1 97.12 38 VAL B N 1
ATOM 2227 C CA . VAL B 1 38 ? 3.916 3.422 -11.883 1 97.12 38 VAL B CA 1
ATOM 2228 C C . VAL B 1 38 ? 4.75 3.861 -10.688 1 97.12 38 VAL B C 1
ATOM 2230 O O . VAL B 1 38 ? 5.887 4.309 -10.844 1 97.12 38 VAL B O 1
ATOM 2233 N N . ALA B 1 39 ? 4.18 3.703 -9.492 1 97.81 39 ALA B N 1
ATOM 2234 C CA . ALA B 1 39 ? 4.828 4.094 -8.242 1 97.81 39 ALA B CA 1
ATOM 2235 C C . ALA B 1 39 ? 4.242 3.33 -7.055 1 97.81 39 ALA B C 1
ATOM 2237 O O . ALA B 1 39 ? 3.061 2.975 -7.066 1 97.81 39 ALA B O 1
ATOM 2238 N N . ASP B 1 40 ? 5.078 3.092 -6.09 1 97.75 40 ASP B N 1
ATOM 2239 C CA . ASP B 1 40 ? 4.582 2.586 -4.812 1 97.75 40 ASP B CA 1
ATOM 2240 C C . ASP B 1 40 ? 4.043 3.719 -3.943 1 97.75 40 ASP B C 1
ATOM 2242 O O . ASP B 1 40 ? 4.625 4.805 -3.896 1 97.75 40 ASP B O 1
ATOM 2246 N N . VAL B 1 41 ? 2.914 3.52 -3.318 1 98.62 41 VAL B N 1
ATOM 2247 C CA . VAL B 1 41 ? 2.404 4.422 -2.291 1 98.62 41 VAL B CA 1
ATOM 2248 C C . VAL B 1 41 ? 2.797 3.906 -0.908 1 98.62 41 VAL B C 1
ATOM 2250 O O . VAL B 1 41 ? 2.387 2.814 -0.509 1 98.62 41 VAL B O 1
ATOM 2253 N N . ILE B 1 42 ? 3.592 4.695 -0.193 1 98.19 42 ILE B N 1
ATOM 2254 C CA . ILE B 1 42 ? 4.133 4.324 1.109 1 98.19 42 ILE B CA 1
ATOM 2255 C C . ILE B 1 42 ? 3.582 5.258 2.184 1 98.19 42 ILE B C 1
ATOM 2257 O O . ILE B 1 42 ? 3.693 6.48 2.066 1 98.19 42 ILE B O 1
ATOM 2261 N N . THR B 1 43 ? 3.008 4.656 3.178 1 98.62 43 THR B N 1
ATOM 2262 C CA . THR B 1 43 ? 2.49 5.469 4.273 1 98.62 43 THR B CA 1
ATOM 2263 C C . THR B 1 43 ? 3.434 5.43 5.473 1 98.62 43 THR B C 1
ATOM 2265 O O . THR B 1 43 ? 3.986 4.375 5.797 1 98.62 43 THR B O 1
ATOM 2268 N N . ARG B 1 44 ? 3.695 6.535 5.973 1 98.69 44 ARG B N 1
ATOM 2269 C CA . ARG B 1 44 ? 4.309 6.742 7.277 1 98.69 44 ARG B CA 1
ATOM 2270 C C . ARG B 1 44 ? 3.395 7.547 8.195 1 98.69 44 ARG B C 1
ATOM 2272 O O . ARG B 1 44 ? 3.645 8.727 8.445 1 98.69 44 ARG B O 1
ATOM 2279 N N . GLY B 1 45 ? 2.332 6.879 8.594 1 98.62 45 GLY B N 1
ATOM 2280 C CA . GLY B 1 45 ? 1.335 7.445 9.492 1 98.62 45 GLY B CA 1
ATOM 2281 C C . GLY B 1 45 ? 1.508 7.008 10.93 1 98.62 45 GLY B C 1
ATOM 2282 O O . GLY B 1 45 ? 1.737 5.828 11.203 1 98.62 45 GLY B O 1
ATOM 2283 N N . PHE B 1 46 ? 1.375 7.934 11.836 1 98.19 46 PHE B N 1
ATOM 2284 C CA . PHE B 1 46 ? 1.599 7.668 13.25 1 98.19 46 PHE B CA 1
ATOM 2285 C C . PHE B 1 46 ? 0.474 8.258 14.094 1 98.19 46 PHE B C 1
ATOM 2287 O O . PHE B 1 46 ? 0.457 9.461 14.367 1 98.19 46 PHE B O 1
ATOM 2294 N N . SER B 1 47 ? -0.384 7.375 14.523 1 96.88 47 SER B N 1
ATOM 2295 C CA . SER B 1 47 ? -1.565 7.781 15.273 1 96.88 47 SER B CA 1
ATOM 2296 C C . SER B 1 47 ? -1.183 8.602 16.5 1 96.88 47 SER B C 1
ATOM 2298 O O . SER B 1 47 ? -0.306 8.203 17.266 1 96.88 47 SER B O 1
ATOM 2300 N N . GLY B 1 48 ? -1.778 9.742 16.641 1 95.62 48 GLY B N 1
ATOM 2301 C CA . GLY B 1 48 ? -1.596 10.594 17.797 1 95.62 48 GLY B CA 1
ATOM 2302 C C . GLY B 1 48 ? -0.424 11.547 17.672 1 95.62 48 GLY B C 1
ATOM 2303 O O . GLY B 1 48 ? -0.282 12.484 18.453 1 95.62 48 GLY B O 1
ATOM 2304 N N . TYR B 1 49 ? 0.403 11.367 16.656 1 97.12 49 TYR B N 1
ATOM 2305 C CA . TYR B 1 49 ? 1.587 12.203 16.5 1 97.12 49 TYR B CA 1
ATOM 2306 C C . TYR B 1 49 ? 1.201 13.625 16.125 1 97.12 49 TYR B C 1
ATOM 2308 O O . TYR B 1 49 ? 0.179 13.844 15.461 1 97.12 49 TYR B O 1
ATOM 2316 N N . THR B 1 50 ? 1.998 14.531 16.562 1 96.88 50 THR B N 1
ATOM 2317 C CA . THR B 1 50 ? 1.939 15.93 16.156 1 96.88 50 THR B CA 1
ATOM 2318 C C . THR B 1 50 ? 3.123 16.281 15.266 1 96.88 50 THR B C 1
ATOM 2320 O O . THR B 1 50 ? 3.984 15.445 15 1 96.88 50 THR B O 1
ATOM 2323 N N . SER B 1 51 ? 3.09 17.5 14.758 1 97.94 51 SER B N 1
ATOM 2324 C CA . SER B 1 51 ? 4.227 17.969 13.969 1 97.94 51 SER B CA 1
ATOM 2325 C C . SER B 1 51 ? 5.52 17.906 14.781 1 97.94 51 SER B C 1
ATOM 2327 O O . SER B 1 51 ? 6.598 17.703 14.227 1 97.94 51 SER B O 1
ATOM 2329 N N . ARG B 1 52 ? 5.398 18.031 16.109 1 96.56 52 ARG B N 1
ATOM 2330 C CA . ARG B 1 52 ? 6.562 17.969 17 1 96.56 52 ARG B CA 1
ATOM 2331 C C . ARG B 1 52 ? 7.191 16.594 16.984 1 96.56 52 ARG B C 1
ATOM 2333 O O . ARG B 1 52 ? 8.398 16.453 16.781 1 96.56 52 ARG B O 1
ATOM 2340 N N . SER B 1 53 ? 6.395 15.594 17.203 1 96.62 53 SER B N 1
ATOM 2341 C CA . SER B 1 53 ? 6.867 14.219 17.188 1 96.62 53 SER B CA 1
ATOM 2342 C C . SER B 1 53 ? 7.336 13.812 15.797 1 96.62 53 SER B C 1
ATOM 2344 O O . SER B 1 53 ? 8.32 13.078 15.656 1 96.62 53 SER B O 1
ATOM 2346 N N . ALA B 1 54 ? 6.664 14.297 14.797 1 97.75 54 ALA B N 1
ATOM 2347 C CA . ALA B 1 54 ? 7.02 13.992 13.414 1 97.75 54 ALA B CA 1
ATOM 2348 C C . ALA B 1 54 ? 8.414 14.508 13.078 1 97.75 54 ALA B C 1
ATOM 2350 O O . ALA B 1 54 ? 9.211 13.812 12.445 1 97.75 54 ALA B O 1
ATOM 2351 N N . ARG B 1 55 ? 8.664 15.703 13.477 1 97.19 55 ARG B N 1
ATOM 2352 C CA . ARG B 1 55 ? 9.984 16.297 13.258 1 97.19 55 ARG B CA 1
ATOM 2353 C C . ARG B 1 55 ? 11.078 15.445 13.883 1 97.19 55 ARG B C 1
ATOM 2355 O O . ARG B 1 55 ? 12.148 15.273 13.305 1 97.19 55 ARG B O 1
ATOM 2362 N N . ILE B 1 56 ? 10.789 14.891 15.039 1 95.62 56 ILE B N 1
ATOM 2363 C CA . ILE B 1 56 ? 11.766 14.125 15.797 1 95.62 56 ILE B CA 1
ATOM 2364 C C . ILE B 1 56 ? 12.055 12.805 15.086 1 95.62 56 ILE B C 1
ATOM 2366 O O . ILE B 1 56 ? 13.219 12.406 14.969 1 95.62 56 ILE B O 1
ATOM 2370 N N . ILE B 1 57 ? 11.086 12.188 14.5 1 96.62 57 ILE B N 1
ATOM 2371 C CA . ILE B 1 57 ? 11.297 10.82 14.023 1 96.62 57 ILE B CA 1
ATOM 2372 C C . ILE B 1 57 ? 11.695 10.852 12.547 1 96.62 57 ILE B C 1
ATOM 2374 O O . ILE B 1 57 ? 12.203 9.859 12.016 1 96.62 57 ILE B O 1
ATOM 2378 N N . LEU B 1 58 ? 11.508 11.961 11.875 1 97.5 58 LEU B N 1
ATOM 2379 C CA . LEU B 1 58 ? 11.695 12.055 10.43 1 97.5 58 LEU B CA 1
ATOM 2380 C C . LEU B 1 58 ? 13.086 11.578 10.039 1 97.5 58 LEU B C 1
ATOM 2382 O O . LEU B 1 58 ? 13.234 10.727 9.156 1 97.5 58 LEU B O 1
ATOM 2386 N N . PRO B 1 59 ? 14.18 11.945 10.75 1 96.25 59 PRO B N 1
ATOM 2387 C CA . PRO B 1 59 ? 15.523 11.523 10.352 1 96.25 59 PRO B CA 1
ATOM 2388 C C . PRO B 1 59 ? 15.781 10.047 10.625 1 96.25 59 PRO B C 1
ATOM 2390 O O . PRO B 1 59 ? 16.734 9.469 10.086 1 96.25 59 PRO B O 1
ATOM 2393 N N . ARG B 1 60 ? 14.953 9.492 11.43 1 95.44 60 ARG B N 1
ATOM 2394 C CA . ARG B 1 60 ? 15.109 8.07 11.727 1 95.44 60 ARG B CA 1
ATOM 2395 C C . ARG B 1 60 ? 14.492 7.211 10.625 1 95.44 60 ARG B C 1
ATOM 2397 O O . ARG B 1 60 ? 14.852 6.039 10.477 1 95.44 60 ARG B O 1
ATOM 2404 N N . ILE B 1 61 ? 13.625 7.801 9.891 1 97 61 ILE B N 1
ATOM 2405 C CA . ILE B 1 61 ? 12.852 7.043 8.914 1 97 61 ILE B CA 1
ATOM 2406 C C . ILE B 1 61 ? 13.398 7.301 7.512 1 97 61 ILE B C 1
ATOM 2408 O O . ILE B 1 61 ? 13.461 6.387 6.684 1 97 61 ILE B O 1
ATOM 2412 N N . PHE B 1 62 ? 13.766 8.531 7.27 1 97.44 62 PHE B N 1
ATOM 2413 C CA . PHE B 1 62 ? 14.258 8.914 5.949 1 97.44 62 PHE B CA 1
ATOM 2414 C C . PHE B 1 62 ? 15.695 9.414 6.023 1 97.44 62 PHE B C 1
ATOM 2416 O O . PHE B 1 62 ? 16.047 10.18 6.922 1 97.44 62 PHE B O 1
ATOM 2423 N N . TYR B 1 63 ? 16.484 9.008 5.168 1 96.44 63 TYR B N 1
ATOM 2424 C CA . TYR B 1 63 ? 17.906 9.32 5.094 1 96.44 63 TYR B CA 1
ATOM 2425 C C . TYR B 1 63 ? 18.406 9.242 3.656 1 96.44 63 TYR B C 1
ATOM 2427 O O . TYR B 1 63 ? 17.656 8.859 2.752 1 96.44 63 TYR B O 1
ATOM 2435 N N . PRO B 1 64 ? 19.516 9.664 3.277 1 96.12 64 PRO B N 1
ATOM 2436 C CA . PRO B 1 64 ? 19.938 9.875 1.891 1 96.12 64 PRO B CA 1
ATOM 2437 C C . PRO B 1 64 ? 19.766 8.633 1.023 1 96.12 64 PRO B C 1
ATOM 2439 O O . PRO B 1 64 ? 19.391 8.734 -0.144 1 96.12 64 PRO B O 1
ATOM 2442 N N . GLU B 1 65 ? 19.906 7.492 1.575 1 91.94 65 GLU B N 1
ATOM 2443 C CA . GLU B 1 65 ? 19.906 6.266 0.782 1 91.94 65 GLU B CA 1
ATOM 2444 C C . GLU B 1 65 ? 18.484 5.863 0.386 1 91.94 65 GLU B C 1
ATOM 2446 O O . GLU B 1 65 ? 18.281 5.242 -0.657 1 91.94 65 GLU B O 1
ATOM 2451 N N . ASN B 1 66 ? 17.5 6.242 1.213 1 93.44 66 ASN B N 1
ATOM 2452 C CA . ASN B 1 66 ? 16.188 5.699 0.915 1 93.44 66 ASN B CA 1
ATOM 2453 C C . ASN B 1 66 ? 15.234 6.777 0.403 1 93.44 66 ASN B C 1
ATOM 2455 O O . ASN B 1 66 ? 14.039 6.523 0.219 1 93.44 66 ASN B O 1
ATOM 2459 N N . ILE B 1 67 ? 15.883 8.023 0.232 1 96.19 67 ILE B N 1
ATOM 2460 C CA . ILE B 1 67 ? 15.039 9.109 -0.24 1 96.19 67 ILE B CA 1
ATOM 2461 C C . ILE B 1 67 ? 15.125 9.211 -1.761 1 96.19 67 ILE B C 1
ATOM 2463 O O . ILE B 1 67 ? 14.328 9.914 -2.391 1 96.19 67 ILE B O 1
ATOM 2467 N N . LEU B 1 68 ? 15.992 8.477 -2.396 1 91.56 68 LEU B N 1
ATOM 2468 C CA . LEU B 1 68 ? 16.391 8.672 -3.785 1 91.56 68 LEU B CA 1
ATOM 2469 C C . LEU B 1 68 ? 15.25 8.328 -4.734 1 91.56 68 LEU B C 1
ATOM 2471 O O . LEU B 1 68 ? 15.086 8.977 -5.77 1 91.56 68 LEU B O 1
ATOM 2475 N N . ASP B 1 69 ? 14.43 7.387 -4.375 1 92.88 69 ASP B N 1
ATOM 2476 C CA . ASP B 1 69 ? 13.375 6.945 -5.285 1 92.88 69 ASP B CA 1
ATOM 2477 C C . ASP B 1 69 ? 12.047 7.621 -4.961 1 92.88 69 ASP B C 1
ATOM 2479 O O . ASP B 1 69 ? 11.016 7.285 -5.547 1 92.88 69 ASP B O 1
ATOM 2483 N N . VAL B 1 70 ? 12.062 8.578 -4.066 1 97.62 70 VAL B N 1
ATOM 2484 C CA . VAL B 1 70 ? 10.844 9.289 -3.713 1 97.62 70 VAL B CA 1
ATOM 2485 C C . VAL B 1 70 ? 10.57 10.391 -4.738 1 97.62 70 VAL B C 1
ATOM 2487 O O . VAL B 1 70 ? 11.406 11.266 -4.961 1 97.62 70 VAL B O 1
ATOM 2490 N N . GLU B 1 71 ? 9.422 10.336 -5.363 1 97.5 71 GLU B N 1
ATOM 2491 C CA . GLU B 1 71 ? 9.062 11.297 -6.402 1 97.5 71 GLU B CA 1
ATOM 2492 C C . GLU B 1 71 ? 7.996 12.266 -5.914 1 97.5 71 GLU B C 1
ATOM 2494 O O . GLU B 1 71 ? 7.754 13.305 -6.543 1 97.5 71 GLU B O 1
ATOM 2499 N N . ALA B 1 72 ? 7.375 11.953 -4.844 1 98.56 72 ALA B N 1
ATOM 2500 C CA . ALA B 1 72 ? 6.438 12.844 -4.152 1 98.56 72 ALA B CA 1
ATOM 2501 C C . ALA B 1 72 ? 6.41 12.547 -2.656 1 98.56 72 ALA B C 1
ATOM 2503 O O . ALA B 1 72 ? 6.449 11.391 -2.242 1 98.56 72 ALA B O 1
ATOM 2504 N N . PHE B 1 73 ? 6.391 13.562 -1.901 1 98.88 73 PHE B N 1
ATOM 2505 C CA . PHE B 1 73 ? 6.379 13.477 -0.445 1 98.88 73 PHE B CA 1
ATOM 2506 C C . PHE B 1 73 ? 5.312 14.398 0.141 1 98.88 73 PHE B C 1
ATOM 2508 O O . PHE B 1 73 ? 5.473 15.617 0.146 1 98.88 73 PHE B O 1
ATOM 2515 N N . VAL B 1 74 ? 4.238 13.828 0.661 1 98.94 74 VAL B N 1
ATOM 2516 C CA . VAL B 1 74 ? 3.135 14.594 1.229 1 98.94 74 VAL B CA 1
ATOM 2517 C C . VAL B 1 74 ? 3.293 14.68 2.746 1 98.94 74 VAL B C 1
ATOM 2519 O O . VAL B 1 74 ? 3.439 13.656 3.42 1 98.94 74 VAL B O 1
ATOM 2522 N N . ILE B 1 75 ? 3.357 15.844 3.277 1 98.94 75 ILE B N 1
ATOM 2523 C CA . ILE B 1 75 ? 3.35 16.078 4.715 1 98.94 75 ILE B CA 1
ATOM 2524 C C . ILE B 1 75 ? 1.955 16.516 5.156 1 98.94 75 ILE B C 1
ATOM 2526 O O . ILE B 1 75 ? 1.445 17.547 4.699 1 98.94 75 ILE B O 1
ATOM 2530 N N . PHE B 1 76 ? 1.326 15.727 5.996 1 98.94 76 PHE B N 1
ATOM 2531 C CA . PHE B 1 76 ? -0.06 15.938 6.398 1 98.94 76 PHE B CA 1
ATOM 2532 C C . PHE B 1 76 ? -0.201 15.867 7.914 1 98.94 76 PHE B C 1
ATOM 2534 O O . PHE B 1 76 ? -0.486 14.805 8.469 1 98.94 76 PHE B O 1
ATOM 2541 N N . PHE B 1 77 ? 0.041 16.984 8.609 1 98.56 77 PHE B N 1
ATOM 2542 C CA . PHE B 1 77 ? -0.09 17.156 10.055 1 98.56 77 PHE B CA 1
ATOM 2543 C C . PHE B 1 77 ? -0.908 18.391 10.383 1 98.56 77 PHE B C 1
ATOM 2545 O O . PHE B 1 77 ? -1.319 19.125 9.492 1 98.56 77 PHE B O 1
ATOM 2552 N N . GLY B 1 78 ? -1.178 18.641 11.656 1 96.94 78 GLY B N 1
ATOM 2553 C CA . GLY B 1 78 ? -1.922 19.812 12.117 1 96.94 78 GLY B CA 1
ATOM 2554 C C . GLY B 1 78 ? -3.205 19.438 12.836 1 96.94 78 GLY B C 1
ATOM 2555 O O . GLY B 1 78 ? -3.688 20.203 13.68 1 96.94 78 GLY B O 1
ATOM 2556 N N . THR B 1 79 ? -3.74 18.266 12.477 1 95.38 79 THR B N 1
ATOM 2557 C CA . THR B 1 79 ? -4.996 17.828 13.086 1 95.38 79 THR B CA 1
ATOM 2558 C C . THR B 1 79 ? -4.836 17.656 14.594 1 95.38 79 THR B C 1
ATOM 2560 O O . THR B 1 79 ? -5.613 18.203 15.375 1 95.38 79 THR B O 1
ATOM 2563 N N . ASN B 1 80 ? -3.854 16.922 15.023 1 94.12 80 ASN B N 1
ATOM 2564 C CA . ASN B 1 80 ? -3.594 16.766 16.453 1 94.12 80 ASN B CA 1
ATOM 2565 C C . ASN B 1 80 ? -3.008 18.031 17.062 1 94.12 80 ASN B C 1
ATOM 2567 O O . ASN B 1 80 ? -3.365 18.406 18.172 1 94.12 80 ASN B O 1
ATOM 2571 N N . ASP B 1 81 ? -2.219 18.766 16.344 1 95 81 ASP B N 1
ATOM 2572 C CA . ASP B 1 81 ? -1.542 19.984 16.781 1 95 81 ASP B CA 1
ATOM 2573 C C . ASP B 1 81 ? -2.547 21.031 17.234 1 95 81 ASP B C 1
ATOM 2575 O O . ASP B 1 81 ? -2.283 21.797 18.172 1 95 81 ASP B O 1
ATOM 2579 N N . SER B 1 82 ? -3.617 21.062 16.562 1 93.69 82 SER B N 1
ATOM 2580 C CA . SER B 1 82 ? -4.59 22.125 16.766 1 93.69 82 SER B CA 1
ATOM 2581 C C . SER B 1 82 ? -5.562 21.766 17.891 1 93.69 82 SER B C 1
ATOM 2583 O O . SER B 1 82 ? -6.672 22.312 17.953 1 93.69 82 SER B O 1
ATOM 2585 N N . SER B 1 83 ? -5.141 20.859 18.719 1 88.88 83 SER B N 1
ATOM 2586 C CA . SER B 1 83 ? -5.918 20.562 19.906 1 88.88 83 SER B CA 1
ATOM 2587 C C . SER B 1 83 ? -5.781 21.672 20.953 1 88.88 83 SER B C 1
ATOM 2589 O O . SER B 1 83 ? -4.797 22.422 20.938 1 88.88 83 SER B O 1
ATOM 2591 N N . GLY B 1 84 ? -6.793 21.797 21.781 1 84.44 84 GLY B N 1
ATOM 2592 C CA . GLY B 1 84 ? -6.789 22.859 22.781 1 84.44 84 GLY B CA 1
ATOM 2593 C C . GLY B 1 84 ? -5.688 22.703 23.812 1 84.44 84 GLY B C 1
ATOM 2594 O O . GLY B 1 84 ? -5.414 21.594 24.266 1 84.44 84 GLY B O 1
ATOM 2595 N N . LYS B 1 85 ? -5.121 23.766 24.141 1 83.44 85 LYS B N 1
ATOM 2596 C CA . LYS B 1 85 ? -4.004 23.797 25.078 1 83.44 85 LYS B CA 1
ATOM 2597 C C . LYS B 1 85 ? -4.441 23.312 26.469 1 83.44 85 LYS B C 1
ATOM 2599 O O . LYS B 1 85 ? -3.684 22.641 27.156 1 83.44 85 LYS B O 1
ATOM 2604 N N . ASP B 1 86 ? -5.562 23.609 26.828 1 80 86 ASP B N 1
ATOM 2605 C CA . ASP B 1 86 ? -6.023 23.328 28.188 1 80 86 ASP B CA 1
ATOM 2606 C C . ASP B 1 86 ? -6.676 21.953 28.281 1 80 86 ASP B C 1
ATOM 2608 O O . ASP B 1 86 ? -6.48 21.234 29.25 1 80 86 ASP B O 1
ATOM 2612 N N . ASP B 1 87 ? -7.316 21.531 27.25 1 74.31 87 ASP B N 1
ATOM 2613 C CA . ASP B 1 87 ? -8.133 20.328 27.297 1 74.31 87 ASP B CA 1
ATOM 2614 C C . ASP B 1 87 ? -7.344 19.109 26.828 1 74.31 87 ASP B C 1
ATOM 2616 O O . ASP B 1 87 ? -7.629 17.984 27.25 1 74.31 87 ASP B O 1
ATOM 2620 N N . ALA B 1 88 ? -6.391 19.328 25.969 1 79.31 88 ALA B N 1
ATOM 2621 C CA . ALA B 1 88 ? -5.613 18.219 25.406 1 79.31 88 ALA B CA 1
ATOM 2622 C C . ALA B 1 88 ? -4.148 18.625 25.234 1 79.31 88 ALA B C 1
ATOM 2624 O O . ALA B 1 88 ? -3.615 18.562 24.125 1 79.31 88 ALA B O 1
ATOM 2625 N N . PRO B 1 89 ? -3.512 18.906 26.266 1 81.56 89 PRO B N 1
ATOM 2626 C CA . PRO B 1 89 ? -2.146 19.438 26.188 1 81.56 89 PRO B CA 1
ATOM 2627 C C . PRO B 1 89 ? -1.162 18.422 25.594 1 81.56 89 PRO B C 1
ATOM 2629 O O . PRO B 1 89 ? -0.131 18.828 25.047 1 81.56 89 PRO B O 1
ATOM 2632 N N . GLN B 1 90 ? -1.454 17.188 25.672 1 84.75 90 GLN B N 1
ATOM 2633 C CA . GLN B 1 90 ? -0.556 16.172 25.156 1 84.75 90 GLN B CA 1
ATOM 2634 C C . GLN B 1 90 ? -0.472 16.219 23.641 1 84.75 90 GLN B C 1
ATOM 2636 O O . GLN B 1 90 ? 0.47 15.688 23.047 1 84.75 90 GLN B O 1
ATOM 2641 N N . TYR B 1 91 ? -1.457 16.922 23.062 1 89.12 91 TYR B N 1
ATOM 2642 C CA . TYR B 1 91 ? -1.5 17 21.594 1 89.12 91 TYR B CA 1
ATOM 2643 C C . TYR B 1 91 ? -1.164 18.422 21.125 1 89.12 91 TYR B C 1
ATOM 2645 O O . TYR B 1 91 ? -0.688 18.609 20 1 89.12 91 TYR B O 1
ATOM 2653 N N . HIS B 1 92 ? -1.4 19.344 21.906 1 91.5 92 HIS B N 1
ATOM 2654 C CA . HIS B 1 92 ? -1.34 20.75 21.484 1 91.5 92 HIS B CA 1
ATOM 2655 C C . HIS B 1 92 ? 0.084 21.156 21.109 1 91.5 92 HIS B C 1
ATOM 2657 O O . HIS B 1 92 ? 1.016 20.922 21.891 1 91.5 92 HIS B O 1
ATOM 2663 N N . VAL B 1 93 ? 0.171 21.734 19.953 1 94.81 93 VAL B N 1
ATOM 2664 C CA . VAL B 1 93 ? 1.39 22.391 19.5 1 94.81 93 VAL B CA 1
ATOM 2665 C C . VAL B 1 93 ? 1.09 23.859 19.172 1 94.81 93 VAL B C 1
ATOM 2667 O O . VAL B 1 93 ? 0.277 24.141 18.281 1 94.81 93 VAL B O 1
ATOM 2670 N N . PRO B 1 94 ? 1.691 24.781 19.891 1 95.12 94 PRO B N 1
ATOM 2671 C CA . PRO B 1 94 ? 1.459 26.172 19.516 1 95.12 94 PRO B CA 1
ATOM 2672 C C . PRO B 1 94 ? 1.671 26.406 18.016 1 95.12 94 PRO B C 1
ATOM 2674 O O . PRO B 1 94 ? 2.574 25.828 17.406 1 95.12 94 PRO B O 1
ATOM 2677 N N . VAL B 1 95 ? 0.897 27.328 17.406 1 97 95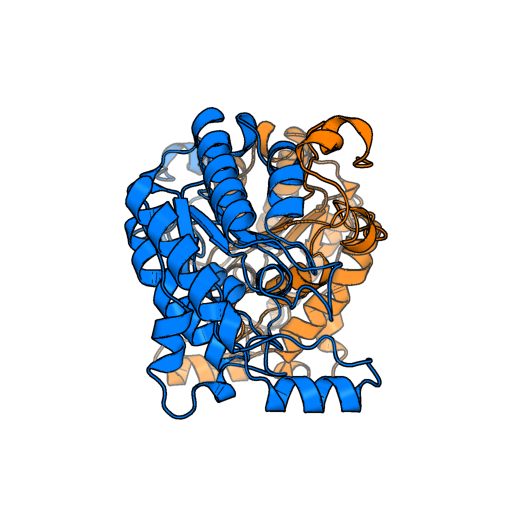 VAL B N 1
ATOM 2678 C CA . VAL B 1 95 ? 0.853 27.516 15.961 1 97 95 VAL B CA 1
ATOM 2679 C C . VAL B 1 95 ? 2.238 27.906 15.445 1 97 95 VAL B C 1
ATOM 2681 O O . VAL B 1 95 ? 2.65 27.469 14.367 1 97 95 VAL B O 1
ATOM 2684 N N . GLU B 1 96 ? 2.98 28.688 16.203 1 97.69 96 GLU B N 1
ATOM 2685 C CA . GLU B 1 96 ? 4.332 29.062 15.805 1 97.69 96 GLU B CA 1
ATOM 2686 C C . GLU B 1 96 ? 5.258 27.859 15.75 1 97.69 96 GLU B C 1
ATOM 2688 O O . GLU B 1 96 ? 6.074 27.734 14.844 1 97.69 96 GLU B O 1
ATOM 2693 N N . ASP B 1 97 ? 5.109 27.016 16.75 1 97.19 97 ASP B N 1
ATOM 2694 C CA . ASP B 1 97 ? 5.902 25.797 16.766 1 97.19 97 ASP B CA 1
ATOM 2695 C C . ASP B 1 97 ? 5.527 24.875 15.609 1 97.19 97 ASP B C 1
ATOM 2697 O O . ASP B 1 97 ? 6.391 24.219 15.023 1 97.19 97 ASP B O 1
ATOM 2701 N N . TYR B 1 98 ? 4.312 24.828 15.352 1 97.81 98 TYR B N 1
ATOM 2702 C CA . TYR B 1 98 ? 3.828 24.047 14.219 1 97.81 98 TYR B CA 1
ATOM 2703 C C . TYR B 1 98 ? 4.48 24.5 12.922 1 97.81 98 TYR B C 1
ATOM 2705 O O . TYR B 1 98 ? 4.992 23.688 12.156 1 97.81 98 TYR B O 1
ATOM 2713 N N . SER B 1 99 ? 4.453 25.781 12.695 1 98.69 99 SER B N 1
ATOM 2714 C CA . SER B 1 99 ? 5.098 26.344 11.516 1 98.69 99 SER B CA 1
ATOM 2715 C C . SER B 1 99 ? 6.578 25.984 11.461 1 98.69 99 SER B C 1
ATOM 2717 O O . SER B 1 99 ? 7.082 25.562 10.414 1 98.69 99 SER B O 1
ATOM 2719 N N . GLU B 1 100 ? 7.191 26.125 12.578 1 98.44 100 GLU B N 1
ATOM 2720 C CA . GLU B 1 100 ? 8.617 25.828 12.648 1 98.44 100 GLU B CA 1
ATOM 2721 C C . GLU B 1 100 ? 8.883 24.344 12.391 1 98.44 100 GLU B C 1
ATOM 2723 O O . GLU B 1 100 ? 9.859 23.984 11.727 1 98.44 100 GLU B O 1
ATOM 2728 N N . ASN B 1 101 ? 8.086 23.516 12.984 1 98.5 101 ASN B N 1
ATOM 2729 C CA . ASN B 1 101 ? 8.242 22.094 12.766 1 98.5 101 ASN B CA 1
ATOM 2730 C C . ASN B 1 101 ? 8.133 21.734 11.289 1 98.5 101 ASN B C 1
ATOM 2732 O O . ASN B 1 101 ? 8.922 20.938 10.773 1 98.5 101 ASN B O 1
ATOM 2736 N N . LEU B 1 102 ? 7.137 22.297 10.562 1 98.88 102 LEU B N 1
ATOM 2737 C CA . LEU B 1 102 ? 7 22.062 9.133 1 98.88 102 LEU B CA 1
ATOM 2738 C C . LEU B 1 102 ? 8.258 22.5 8.391 1 98.88 102 LEU B C 1
ATOM 2740 O O . LEU B 1 102 ? 8.781 21.766 7.551 1 98.88 102 LEU B O 1
ATOM 2744 N N . GLU B 1 103 ? 8.711 23.688 8.742 1 98.75 103 GLU B N 1
ATOM 2745 C CA . GLU B 1 103 ? 9.883 24.234 8.07 1 98.75 103 GLU B CA 1
ATOM 2746 C C . GLU B 1 103 ? 11.109 23.344 8.289 1 98.75 103 GLU B C 1
ATOM 2748 O O . GLU B 1 103 ? 11.867 23.094 7.348 1 98.75 103 GLU B O 1
ATOM 2753 N N . GLU B 1 104 ? 11.266 22.891 9.484 1 98.5 104 GLU B N 1
ATOM 2754 C CA . GLU B 1 104 ? 12.414 22.047 9.797 1 98.5 104 GLU B CA 1
ATOM 2755 C C . GLU B 1 104 ? 12.336 20.719 9.062 1 98.5 104 GLU B C 1
ATOM 2757 O O . GLU B 1 104 ? 13.352 20.172 8.633 1 98.5 104 GLU B O 1
ATOM 2762 N N . MET B 1 105 ? 11.172 20.188 8.938 1 98.69 105 MET B N 1
ATOM 2763 C CA . MET B 1 105 ? 11.016 18.938 8.203 1 98.69 105 MET B CA 1
ATOM 2764 C C . MET B 1 105 ? 11.359 19.125 6.727 1 98.69 105 MET B C 1
ATOM 2766 O O . MET B 1 105 ? 12.047 18.297 6.133 1 98.69 105 MET B O 1
ATOM 2770 N N . ILE B 1 106 ? 10.906 20.234 6.145 1 98.81 106 ILE B N 1
ATOM 2771 C CA . ILE B 1 106 ? 11.195 20.547 4.75 1 98.81 106 ILE B CA 1
ATOM 2772 C C . ILE B 1 106 ? 12.711 20.672 4.559 1 98.81 106 ILE B C 1
ATOM 2774 O O . ILE B 1 106 ? 13.273 20.078 3.643 1 98.81 106 ILE B O 1
ATOM 2778 N N . LYS B 1 107 ? 13.359 21.391 5.426 1 98.62 107 LYS B N 1
ATOM 2779 C CA . LYS B 1 107 ? 14.797 21.609 5.336 1 98.62 107 LYS B CA 1
ATOM 2780 C C . LYS B 1 107 ? 15.555 20.281 5.449 1 98.62 107 LYS B C 1
ATOM 2782 O O . LYS B 1 107 ? 16.516 20.047 4.727 1 98.62 107 LYS B O 1
ATOM 2787 N N . TYR B 1 108 ? 15.133 19.5 6.352 1 98.44 108 TYR B N 1
ATOM 2788 C CA . TYR B 1 108 ? 15.789 18.203 6.516 1 98.44 108 TYR B CA 1
ATOM 2789 C C . TYR B 1 108 ? 15.664 17.359 5.25 1 98.44 108 TYR B C 1
ATOM 2791 O O . TYR B 1 108 ? 16.656 16.797 4.77 1 98.44 108 TYR B O 1
ATOM 2799 N N . LEU B 1 109 ? 14.469 17.266 4.719 1 98.75 109 LEU B N 1
ATOM 2800 C CA . LEU B 1 109 ? 14.25 16.484 3.512 1 98.75 109 LEU B CA 1
ATOM 2801 C C . LEU B 1 109 ? 15.125 16.984 2.367 1 98.75 109 LEU B C 1
ATOM 2803 O O . LEU B 1 109 ? 15.719 16.188 1.635 1 98.75 109 LEU B O 1
ATOM 2807 N N . GLU B 1 110 ? 15.195 18.281 2.246 1 98.5 110 GLU B N 1
ATOM 2808 C CA . GLU B 1 110 ? 16.062 18.859 1.228 1 98.5 110 GLU B CA 1
ATOM 2809 C C . GLU B 1 110 ? 17.531 18.516 1.485 1 98.5 110 GLU B C 1
ATOM 2811 O O . GLU B 1 110 ? 18.281 18.219 0.55 1 98.5 110 GLU B O 1
ATOM 2816 N N . SER B 1 111 ? 17.906 18.484 2.701 1 98.38 111 SER B N 1
ATOM 2817 C CA . SER B 1 111 ? 19.297 18.234 3.064 1 98.38 111 SER B CA 1
ATOM 2818 C C . SER B 1 111 ? 19.719 16.812 2.725 1 98.38 111 SER B C 1
ATOM 2820 O O . SER B 1 111 ? 20.906 16.562 2.484 1 98.38 111 SER B O 1
ATOM 2822 N N . ILE B 1 112 ? 18.797 15.945 2.682 1 97.81 112 ILE B N 1
ATOM 2823 C CA . ILE B 1 112 ? 19.156 14.555 2.422 1 97.81 112 ILE B CA 1
ATOM 2824 C C . ILE B 1 112 ? 18.906 14.227 0.951 1 97.81 112 ILE B C 1
ATOM 2826 O O . ILE B 1 112 ? 18.969 13.062 0.55 1 97.81 112 ILE B O 1
ATOM 2830 N N . GLY B 1 113 ? 18.438 15.227 0.191 1 98 113 GLY B N 1
ATOM 2831 C CA . GLY B 1 113 ? 18.5 15.039 -1.249 1 98 113 GLY B CA 1
ATOM 2832 C C . GLY B 1 113 ? 17.141 15.086 -1.915 1 98 113 GLY B C 1
ATOM 2833 O O . GLY B 1 113 ? 17.031 14.977 -3.139 1 98 113 GLY B O 1
ATOM 2834 N N . LEU B 1 114 ? 16.078 15.289 -1.183 1 98.31 114 LEU B N 1
ATOM 2835 C CA . LEU B 1 114 ? 14.766 15.406 -1.804 1 98.31 114 LEU B CA 1
ATOM 2836 C C . LEU B 1 114 ? 14.562 16.797 -2.385 1 98.31 114 LEU B C 1
ATOM 2838 O O . LEU B 1 114 ? 14.664 17.797 -1.669 1 98.31 114 LEU B O 1
ATOM 2842 N N . LYS B 1 115 ? 14.234 16.875 -3.629 1 97.5 115 LYS B N 1
ATOM 2843 C CA . LYS B 1 115 ? 13.992 18.172 -4.266 1 97.5 115 LYS B CA 1
ATOM 2844 C C . LYS B 1 115 ? 12.719 18.812 -3.732 1 97.5 115 LYS B C 1
ATOM 2846 O O . LYS B 1 115 ? 11.727 18.125 -3.486 1 97.5 115 LYS B O 1
ATOM 2851 N N . LYS B 1 116 ? 12.727 20.062 -3.682 1 96.88 116 LYS B N 1
ATOM 2852 C CA . LYS B 1 116 ? 11.641 20.859 -3.105 1 96.88 116 LYS B CA 1
ATOM 2853 C C . LYS B 1 116 ? 10.344 20.656 -3.887 1 96.88 116 LYS B C 1
ATOM 2855 O O . LYS B 1 116 ? 9.258 20.641 -3.303 1 96.88 116 LYS B O 1
ATOM 2860 N N . ASP B 1 117 ? 10.461 20.516 -5.168 1 96.94 117 ASP B N 1
ATOM 2861 C CA . ASP B 1 117 ? 9.266 20.438 -6.008 1 96.94 117 ASP B CA 1
ATOM 2862 C C . ASP B 1 117 ? 8.547 19.109 -5.812 1 96.94 117 ASP B C 1
ATOM 2864 O O . ASP B 1 117 ? 7.434 18.922 -6.301 1 96.94 117 ASP B O 1
ATOM 2868 N N . LYS B 1 118 ? 9.148 18.156 -5.082 1 98.19 118 LYS B N 1
ATOM 2869 C CA . LYS B 1 118 ? 8.539 16.859 -4.801 1 98.19 118 LYS B CA 1
ATOM 2870 C C . LYS B 1 118 ? 7.758 16.891 -3.488 1 98.19 118 LYS B C 1
ATOM 2872 O O . LYS B 1 118 ? 7.012 15.969 -3.184 1 98.19 118 LYS B O 1
ATOM 2877 N N . ILE B 1 119 ? 7.895 17.938 -2.703 1 98.81 119 ILE B N 1
ATOM 2878 C CA . ILE B 1 119 ? 7.254 18.047 -1.397 1 98.81 119 ILE B CA 1
ATOM 2879 C C . ILE B 1 119 ? 5.895 18.734 -1.543 1 98.81 119 ILE B C 1
ATOM 2881 O O . ILE B 1 119 ? 5.773 19.75 -2.23 1 98.81 119 ILE B O 1
ATOM 2885 N N . ILE B 1 120 ? 4.875 18.188 -0.986 1 98.88 120 ILE B N 1
ATOM 2886 C CA . ILE B 1 120 ? 3.518 18.719 -0.956 1 98.88 120 ILE B CA 1
ATOM 2887 C C . ILE B 1 120 ? 3.057 18.859 0.492 1 98.88 120 ILE B C 1
ATOM 2889 O O . ILE B 1 120 ? 3.174 17.938 1.29 1 98.88 120 ILE B O 1
ATOM 2893 N N . LEU B 1 121 ? 2.6 20.031 0.865 1 98.94 121 LEU B N 1
ATOM 2894 C CA . LEU B 1 121 ? 1.979 20.234 2.17 1 98.94 121 LEU B CA 1
ATOM 2895 C C . LEU B 1 121 ? 0.459 20.156 2.068 1 98.94 121 LEU B C 1
ATOM 2897 O O . LEU B 1 121 ? -0.135 20.719 1.148 1 98.94 121 LEU B O 1
ATOM 2901 N N . MET B 1 122 ? -0.162 19.422 2.895 1 98.94 122 MET B N 1
ATOM 2902 C CA . MET B 1 122 ? -1.617 19.359 2.994 1 98.94 122 MET B CA 1
ATOM 2903 C C . MET B 1 122 ? -2.094 19.859 4.355 1 98.94 122 MET B C 1
ATOM 2905 O O . MET B 1 122 ? -1.557 19.469 5.391 1 98.94 122 MET B O 1
ATOM 2909 N N . THR B 1 123 ? -3.004 20.766 4.371 1 98.88 123 THR B N 1
ATOM 2910 C CA . THR B 1 123 ? -3.518 21.328 5.613 1 98.88 123 THR B CA 1
ATOM 2911 C C . THR B 1 123 ? -4.359 20.297 6.371 1 98.88 123 THR B C 1
ATOM 2913 O O . THR B 1 123 ? -4.848 19.328 5.777 1 98.88 123 THR B O 1
ATOM 2916 N N . PRO B 1 124 ? -4.512 20.516 7.707 1 97.81 124 PRO B N 1
ATOM 2917 C CA . PRO B 1 124 ? -5.555 19.734 8.367 1 97.81 124 PRO B CA 1
ATOM 2918 C C . PRO B 1 124 ? -6.949 20 7.805 1 97.81 124 PRO B C 1
ATOM 2920 O O . PRO B 1 124 ? -7.176 21.062 7.199 1 97.81 124 PRO B O 1
ATOM 2923 N N . GLY B 1 125 ? -7.797 19.016 7.891 1 96.62 125 GLY B N 1
ATOM 2924 C CA . GLY B 1 125 ? -9.203 19.219 7.566 1 96.62 125 GLY B CA 1
ATOM 2925 C C . GLY B 1 125 ? -9.977 19.906 8.672 1 96.62 125 GLY B C 1
ATOM 2926 O O . GLY B 1 125 ? -9.422 20.234 9.719 1 96.62 125 GLY B O 1
ATOM 2927 N N . PRO B 1 126 ? -11.211 20.172 8.367 1 95.19 126 PRO B N 1
ATOM 2928 C CA . PRO B 1 126 ? -12.055 20.75 9.414 1 95.19 126 PRO B CA 1
ATOM 2929 C C . PRO B 1 126 ? -12.383 19.766 10.523 1 95.19 126 PRO B C 1
ATOM 2931 O O . PRO B 1 126 ? -12.188 18.547 10.367 1 95.19 126 PRO B O 1
ATOM 2934 N N . TYR B 1 127 ? -12.727 20.328 11.625 1 91.12 127 TYR B N 1
ATOM 2935 C CA . TYR B 1 127 ? -13.164 19.609 12.805 1 91.12 127 TYR B CA 1
ATOM 2936 C C . TYR B 1 127 ? -14.633 19.891 13.102 1 91.12 127 TYR B C 1
ATOM 2938 O O . TYR B 1 127 ? -15.062 21.047 13.133 1 91.12 127 TYR B O 1
ATOM 2946 N N . HIS B 1 128 ? -15.352 18.797 13.289 1 92.06 128 HIS B N 1
ATOM 2947 C CA . HIS B 1 128 ? -16.75 18.938 13.656 1 92.06 128 HIS B CA 1
ATOM 2948 C C . HIS B 1 128 ? -16.984 18.609 15.125 1 92.06 128 HIS B C 1
ATOM 2950 O O . HIS B 1 128 ? -17.125 17.438 15.484 1 92.06 128 HIS B O 1
ATOM 2956 N N . GLY B 1 129 ? -17.203 19.625 15.883 1 88.12 129 GLY B N 1
ATOM 2957 C CA . GLY B 1 129 ? -17.234 19.516 17.328 1 88.12 129 GLY B CA 1
ATOM 2958 C C . GLY B 1 129 ? -18.391 18.656 17.828 1 88.12 129 GLY B C 1
ATOM 2959 O O . GLY B 1 129 ? -18.203 17.781 18.688 1 88.12 129 GLY B O 1
ATOM 2960 N N . GLU B 1 130 ? -19.531 18.859 17.312 1 87.88 130 GLU B N 1
ATOM 2961 C CA . GLU B 1 130 ? -20.703 18.125 17.766 1 87.88 130 GLU B CA 1
ATOM 2962 C C . GLU B 1 130 ? -20.562 16.625 17.531 1 87.88 130 GLU B C 1
ATOM 2964 O O . GLU B 1 130 ? -20.844 15.82 18.422 1 87.88 130 GLU B O 1
ATOM 2969 N N . LYS B 1 131 ? -20.109 16.281 16.344 1 89.75 131 LYS B N 1
ATOM 2970 C CA . LYS B 1 131 ? -19.906 14.875 16.031 1 89.75 131 LYS B CA 1
ATOM 2971 C C . LYS B 1 131 ? -18.828 14.258 16.938 1 89.75 131 LYS B C 1
ATOM 2973 O O . LYS B 1 131 ? -18.969 13.109 17.359 1 89.75 131 LYS B O 1
ATOM 2978 N N . PHE B 1 132 ? -17.875 14.969 17.141 1 88.75 132 PHE B N 1
ATOM 2979 C CA . PHE B 1 132 ? -16.781 14.461 17.953 1 88.75 132 PHE B CA 1
ATOM 2980 C C . PHE B 1 132 ? -17.203 14.258 19.391 1 88.75 132 PHE B C 1
ATOM 2982 O O . PHE B 1 132 ? -16.859 13.25 20.016 1 88.75 132 PHE B O 1
ATOM 2989 N N . LEU B 1 133 ? -17.875 15.219 19.891 1 84.62 133 LEU B N 1
ATOM 2990 C CA . LEU B 1 133 ? -18.406 15.125 21.25 1 84.62 133 LEU B CA 1
ATOM 2991 C C . LEU B 1 133 ? -19.297 13.898 21.406 1 84.62 133 LEU B C 1
ATOM 2993 O O . LEU B 1 133 ? -19.234 13.195 22.406 1 84.62 133 LEU B O 1
ATOM 2997 N N . LYS B 1 134 ? -20.156 13.695 20.484 1 87.88 134 LYS B N 1
ATOM 2998 C CA . LYS B 1 134 ? -21.062 12.547 20.5 1 87.88 134 LYS B CA 1
ATOM 2999 C C . LYS B 1 134 ? -20.281 11.234 20.5 1 87.88 134 LYS B C 1
ATOM 3001 O O . LYS B 1 134 ? -20.625 10.305 21.219 1 87.88 134 LYS B O 1
ATOM 3006 N N . TRP B 1 135 ? -19.297 11.211 19.625 1 86.38 135 TRP B N 1
ATOM 3007 C CA . TRP B 1 135 ? -18.453 10.031 19.547 1 86.38 135 TRP B CA 1
ATOM 3008 C C . TRP B 1 135 ? -17.734 9.773 20.875 1 86.38 135 TRP B C 1
ATOM 3010 O O . TRP B 1 135 ? -17.688 8.641 21.359 1 86.38 135 TRP B O 1
ATOM 3020 N N . CYS B 1 136 ? -17.188 10.781 21.438 1 83.12 136 CYS B N 1
ATOM 3021 C CA . CYS B 1 136 ? -16.5 10.664 22.719 1 83.12 136 CYS B CA 1
ATOM 3022 C C . CYS B 1 136 ? -17.438 10.133 23.797 1 83.12 136 CYS B C 1
ATOM 3024 O O . CYS B 1 136 ? -17.047 9.297 24.609 1 83.12 136 CYS B O 1
ATOM 3026 N N . GLU B 1 137 ? -18.578 10.672 23.797 1 84.25 137 GLU B N 1
ATOM 3027 C CA . GLU B 1 137 ? -19.578 10.203 24.75 1 84.25 137 GLU B CA 1
ATOM 3028 C C . GLU B 1 137 ? -19.875 8.719 24.562 1 84.25 137 GLU B C 1
ATOM 3030 O O . GLU B 1 137 ? -20.016 7.977 25.531 1 84.25 137 GLU B O 1
ATOM 3035 N N . GLU B 1 138 ? -19.953 8.32 23.391 1 87.12 138 GLU B N 1
ATOM 3036 C CA . GLU B 1 138 ? -20.297 6.941 23.062 1 87.12 138 GLU B CA 1
ATOM 3037 C C . GLU B 1 138 ? -19.219 5.977 23.531 1 87.12 138 GLU B C 1
ATOM 3039 O O . GLU B 1 138 ? -19.5 4.844 23.922 1 87.12 138 GLU B O 1
ATOM 3044 N N . ILE B 1 139 ? -18 6.5 23.484 1 82.88 139 ILE B N 1
ATOM 3045 C CA . ILE B 1 139 ? -16.938 5.574 23.828 1 82.88 139 ILE B CA 1
ATOM 3046 C C . ILE B 1 139 ? -16.438 5.863 25.25 1 82.88 139 ILE B C 1
ATOM 3048 O O . ILE B 1 139 ? -15.438 5.293 25.688 1 82.88 139 ILE B O 1
ATOM 3052 N N . GLY B 1 140 ? -17.016 6.789 25.953 1 80.06 140 GLY B N 1
ATOM 3053 C CA . GLY B 1 140 ? -16.734 7.078 27.344 1 80.06 140 GLY B CA 1
ATOM 3054 C C . GLY B 1 140 ? -15.461 7.891 27.531 1 80.06 140 GLY B C 1
ATOM 3055 O O . GLY B 1 140 ? -14.773 7.75 28.547 1 80.06 140 GLY B O 1
ATOM 3056 N N . ARG B 1 141 ? -15.07 8.5 26.531 1 73.44 141 ARG B N 1
ATOM 3057 C CA . ARG B 1 141 ? -13.883 9.336 26.625 1 73.44 141 ARG B CA 1
ATOM 3058 C C . ARG B 1 141 ? -14.234 10.742 27.094 1 73.44 141 ARG B C 1
ATOM 3060 O O . ARG B 1 141 ? -15.258 11.297 26.688 1 73.44 141 ARG B O 1
ATOM 3067 N N . THR B 1 142 ? -13.422 11.078 28.188 1 63.59 142 THR B N 1
ATOM 3068 C CA . THR B 1 142 ? -13.555 12.469 28.625 1 63.59 142 THR B CA 1
ATOM 3069 C C . THR B 1 142 ? -13.031 13.422 27.547 1 63.59 142 THR B C 1
ATOM 3071 O O . THR B 1 142 ? -12.094 13.086 26.828 1 63.59 142 THR B O 1
ATOM 3074 N N . PHE B 1 143 ? -13.828 14.336 27.016 1 55.81 143 PHE B N 1
ATOM 3075 C CA . PHE B 1 143 ? -13.82 15.164 25.812 1 55.81 143 PHE B CA 1
ATOM 3076 C C . PHE B 1 143 ? -12.5 15.93 25.703 1 55.81 143 PHE B C 1
ATOM 3078 O O . PHE B 1 143 ? -12.156 16.719 26.578 1 55.81 143 PHE B O 1
ATOM 3085 N N . PRO B 1 144 ? -11.422 15.398 25.125 1 57.41 144 PRO B N 1
ATOM 3086 C CA . PRO B 1 144 ? -10.516 16.484 24.734 1 57.41 144 PRO B CA 1
ATOM 3087 C C . PRO B 1 144 ? -11.188 17.516 23.828 1 57.41 144 PRO B C 1
ATOM 3089 O O . PRO B 1 144 ? -12.039 17.156 23 1 57.41 144 PRO B O 1
ATOM 3092 N N . SER B 1 145 ? -11.469 18.781 24.328 1 59.97 145 SER B N 1
ATOM 3093 C CA . SER B 1 145 ? -12.117 19.828 23.547 1 59.97 145 SER B CA 1
ATOM 3094 C C . SER B 1 145 ? -11.227 20.297 22.406 1 59.97 145 SER B C 1
ATOM 3096 O O . SER B 1 145 ? -10.062 20.656 22.609 1 59.97 145 SER B O 1
ATOM 3098 N N . LYS B 1 146 ? -11.312 19.578 21.234 1 71.81 146 LYS B N 1
ATOM 3099 C CA . LYS B 1 146 ? -10.828 20.266 20.031 1 71.81 146 LYS B CA 1
ATOM 3100 C C . LYS B 1 146 ? -11.688 21.484 19.719 1 71.81 146 LYS B C 1
ATOM 3102 O O . LYS B 1 146 ? -12.891 21.484 19.984 1 71.81 146 LYS B O 1
ATOM 3107 N N . ASP B 1 147 ? -10.883 22.594 19.5 1 68.75 147 ASP B N 1
ATOM 3108 C CA . ASP B 1 147 ? -11.562 23.859 19.266 1 68.75 147 ASP B CA 1
ATOM 3109 C C . ASP B 1 147 ? -11.648 24.172 17.781 1 68.75 147 ASP B C 1
ATOM 3111 O O . ASP B 1 147 ? -10.633 24.406 17.125 1 68.75 147 ASP B O 1
ATOM 3115 N N . GLU B 1 148 ? -12.797 24.109 17.219 1 78.25 148 GLU B N 1
ATOM 3116 C CA . GLU B 1 148 ? -13.07 24.406 15.812 1 78.25 148 GLU B CA 1
ATOM 3117 C C . GLU B 1 148 ? -12.516 25.766 15.414 1 78.25 148 GLU B C 1
ATOM 3119 O O . GLU B 1 148 ? -12.203 26 14.25 1 78.25 148 GLU B O 1
ATOM 3124 N N . LYS B 1 149 ? -12.297 26.547 16.453 1 81.56 149 LYS B N 1
ATOM 3125 C CA . LYS B 1 149 ? -11.906 27.922 16.172 1 81.56 149 LYS B CA 1
ATOM 3126 C C . LYS B 1 149 ? -10.406 28.031 15.953 1 81.56 149 LYS B C 1
ATOM 3128 O O . LYS B 1 149 ? -9.93 29 15.344 1 81.56 149 LYS B O 1
ATOM 3133 N N . ILE B 1 150 ? -9.703 27.047 16.328 1 88.81 150 ILE B N 1
ATOM 3134 C CA . ILE B 1 150 ? -8.242 27.156 16.281 1 88.81 150 ILE B CA 1
ATOM 3135 C C . ILE B 1 150 ? -7.715 26.547 14.992 1 88.81 150 ILE B C 1
ATOM 3137 O O . ILE B 1 150 ? -6.633 26.906 14.531 1 88.81 150 ILE B O 1
ATOM 3141 N N . VAL B 1 151 ? -8.484 25.672 14.352 1 93.25 151 VAL B N 1
ATOM 3142 C CA . VAL B 1 151 ? -8.031 24.891 13.203 1 93.25 151 VAL B CA 1
ATOM 3143 C C . VAL B 1 151 ? -7.633 25.828 12.07 1 93.25 151 VAL B C 1
ATOM 3145 O O . VAL B 1 151 ? -6.582 25.656 11.445 1 93.25 151 VAL B O 1
ATOM 3148 N N . PRO B 1 152 ? -8.367 26.938 11.82 1 96 152 PRO B N 1
ATOM 3149 C CA . PRO B 1 152 ? -8.023 27.828 10.719 1 96 152 PRO B CA 1
ATOM 3150 C C . PRO B 1 152 ? -6.637 28.453 10.875 1 96 152 PRO B C 1
ATOM 3152 O O . PRO B 1 152 ? -5.969 28.75 9.883 1 96 152 PRO B O 1
ATOM 3155 N N . GLU B 1 153 ? -6.195 28.625 12.094 1 97 153 GLU B N 1
ATOM 3156 C CA . GLU B 1 153 ? -4.859 29.172 12.32 1 97 153 GLU B CA 1
ATOM 3157 C C . GLU B 1 153 ? -3.783 28.219 11.812 1 97 153 GLU B C 1
ATOM 3159 O O . GLU B 1 153 ? -2.768 28.656 11.266 1 97 153 GLU B O 1
ATOM 3164 N N . TYR B 1 154 ? -4.004 27.016 11.977 1 97.94 154 TYR B N 1
ATOM 3165 C CA . TYR B 1 154 ? -3.049 26 11.531 1 97.94 154 TYR B CA 1
ATOM 3166 C C . TYR B 1 154 ? -3.107 25.828 10.023 1 97.94 154 TYR B C 1
ATOM 3168 O O . TYR B 1 154 ? -2.086 25.578 9.383 1 97.94 154 TYR B O 1
ATOM 3176 N N . VAL B 1 155 ? -4.297 25.969 9.445 1 98.44 155 VAL B N 1
ATOM 3177 C CA . VAL B 1 155 ? -4.457 25.953 7.992 1 98.44 155 VAL B CA 1
ATOM 3178 C C . VAL B 1 155 ? -3.643 27.094 7.371 1 98.44 155 VAL B C 1
ATOM 3180 O O . VAL B 1 155 ? -2.854 26.859 6.449 1 98.44 155 VAL B O 1
ATOM 3183 N N . GLU B 1 156 ? -3.791 28.234 7.949 1 98.69 156 GLU B N 1
ATOM 3184 C CA . GLU B 1 156 ? -3.068 29.406 7.449 1 98.69 156 GLU B CA 1
ATOM 3185 C C . GLU B 1 156 ? -1.561 29.234 7.613 1 98.69 156 GLU B C 1
ATOM 3187 O O . GLU B 1 156 ? -0.79 29.578 6.715 1 98.69 156 GLU B O 1
ATOM 3192 N N . ALA B 1 157 ? -1.181 28.734 8.75 1 98.81 157 ALA B N 1
ATOM 3193 C CA . ALA B 1 157 ? 0.238 28.5 9.008 1 98.81 157 ALA B CA 1
ATOM 3194 C C . ALA B 1 157 ? 0.824 27.531 7.984 1 98.81 157 ALA B C 1
ATOM 3196 O O . ALA B 1 157 ? 1.913 27.766 7.453 1 98.81 157 ALA B O 1
ATOM 3197 N N . CYS B 1 158 ? 0.132 26.484 7.699 1 98.88 158 CYS B N 1
ATOM 3198 C CA . CYS B 1 158 ? 0.573 25.484 6.73 1 98.88 158 CYS B CA 1
ATOM 3199 C C . CYS B 1 158 ? 0.749 26.109 5.352 1 98.88 158 CYS B C 1
ATOM 3201 O O . CYS B 1 158 ? 1.784 25.922 4.707 1 98.88 158 CYS B O 1
ATOM 3203 N N . LEU B 1 159 ? -0.227 26.844 4.898 1 98.88 159 LEU B N 1
ATOM 3204 C CA . LEU B 1 159 ? -0.2 27.469 3.584 1 98.88 159 LEU B CA 1
ATOM 3205 C C . LEU B 1 159 ? 0.916 28.516 3.498 1 98.88 159 LEU B C 1
ATOM 3207 O O . LEU B 1 159 ? 1.572 28.641 2.463 1 98.88 159 LEU B O 1
ATOM 3211 N N . ASN B 1 160 ? 1.092 29.219 4.559 1 98.88 160 ASN B N 1
ATOM 3212 C CA . ASN B 1 160 ? 2.162 30.219 4.59 1 98.88 160 ASN B CA 1
ATOM 3213 C C . ASN B 1 160 ? 3.535 29.562 4.469 1 98.88 160 ASN B C 1
ATOM 3215 O O . ASN B 1 160 ? 4.414 30.078 3.773 1 98.88 160 ASN B O 1
ATOM 3219 N N . VAL B 1 161 ? 3.725 28.453 5.203 1 98.88 161 VAL B N 1
ATOM 3220 C CA . VAL B 1 161 ? 4.988 27.734 5.102 1 98.88 161 VAL B CA 1
ATOM 3221 C C . VAL B 1 161 ? 5.191 27.25 3.668 1 98.88 161 VAL B C 1
ATOM 3223 O O . VAL B 1 161 ? 6.289 27.359 3.119 1 98.88 161 VAL B O 1
ATOM 3226 N N . ALA B 1 162 ? 4.156 26.734 3.053 1 98.88 162 ALA B N 1
ATOM 3227 C CA . ALA B 1 162 ? 4.242 26.266 1.67 1 98.88 162 ALA B CA 1
ATOM 3228 C C . ALA B 1 162 ? 4.648 27.406 0.737 1 98.88 162 ALA B C 1
ATOM 3230 O O . ALA B 1 162 ? 5.531 27.25 -0.109 1 98.88 162 ALA B O 1
ATOM 3231 N N . LYS B 1 163 ? 4.039 28.516 0.89 1 98.62 163 LYS B N 1
ATOM 3232 C CA . LYS B 1 163 ? 4.332 29.688 0.072 1 98.62 163 LYS B CA 1
ATOM 3233 C C . LYS B 1 163 ? 5.773 30.141 0.276 1 98.62 163 LYS B C 1
ATOM 3235 O O . LYS B 1 163 ? 6.488 30.422 -0.692 1 98.62 163 LYS B O 1
ATOM 3240 N N . LYS B 1 164 ? 6.133 30.219 1.511 1 98.5 164 LYS B N 1
ATOM 3241 C CA . LYS B 1 164 ? 7.477 30.672 1.867 1 98.5 164 LYS B CA 1
ATOM 3242 C C . LYS B 1 164 ? 8.539 29.797 1.199 1 98.5 164 LYS B C 1
ATOM 3244 O O . LYS B 1 164 ? 9.586 30.312 0.777 1 98.5 164 LYS B O 1
ATOM 3249 N N . HIS B 1 165 ? 8.305 28.547 1.102 1 98.19 165 HIS B N 1
ATOM 3250 C CA . HIS B 1 165 ? 9.281 27.609 0.563 1 98.19 165 HIS B CA 1
ATOM 3251 C C . HIS B 1 165 ? 8.961 27.25 -0.886 1 98.19 165 HIS B C 1
ATOM 3253 O O . HIS B 1 165 ? 9.602 26.359 -1.467 1 98.19 165 HIS B O 1
ATOM 3259 N N . ASN B 1 166 ? 7.898 27.891 -1.486 1 97.75 166 ASN B N 1
ATOM 3260 C CA . ASN B 1 166 ? 7.484 27.672 -2.867 1 97.75 166 ASN B CA 1
ATOM 3261 C C . ASN B 1 166 ? 7.125 26.219 -3.117 1 97.75 166 ASN B C 1
ATOM 3263 O O . ASN B 1 166 ? 7.621 25.594 -4.062 1 97.75 166 ASN B O 1
ATOM 3267 N N . LEU B 1 167 ? 6.375 25.672 -2.201 1 98.44 167 LEU B N 1
ATOM 3268 C CA . LEU B 1 167 ? 5.918 24.297 -2.311 1 98.44 167 LEU B CA 1
ATOM 3269 C C . LEU B 1 167 ? 4.477 24.234 -2.805 1 98.44 167 LEU B C 1
ATOM 3271 O O . LEU B 1 167 ? 3.699 25.156 -2.572 1 98.44 167 LEU B O 1
ATOM 3275 N N . GLU B 1 168 ? 4.148 23.109 -3.508 1 98.12 168 GLU B N 1
ATOM 3276 C CA . GLU B 1 168 ? 2.748 22.766 -3.732 1 98.12 168 GLU B CA 1
ATOM 3277 C C . GLU B 1 168 ? 2.021 22.531 -2.412 1 98.12 168 GLU B C 1
ATOM 3279 O O . GLU B 1 168 ? 2.594 21.969 -1.474 1 98.12 168 GLU B O 1
ATOM 3284 N N . SER B 1 169 ? 0.791 23.016 -2.318 1 98.62 169 SER B N 1
ATOM 3285 C CA . SER B 1 169 ? -0.006 22.781 -1.12 1 98.62 169 SER B CA 1
ATOM 3286 C C . SER B 1 169 ? -1.456 22.469 -1.473 1 98.62 169 SER B C 1
ATOM 3288 O O . SER B 1 169 ? -1.934 22.844 -2.547 1 98.62 169 SER B O 1
ATOM 3290 N N . ILE B 1 170 ? -2.068 21.703 -0.664 1 98.81 170 ILE B N 1
ATOM 3291 C CA . ILE B 1 170 ? -3.488 21.375 -0.758 1 98.81 170 ILE B CA 1
ATOM 3292 C C . ILE B 1 170 ? -4.223 21.922 0.465 1 98.81 170 ILE B C 1
ATOM 3294 O O . ILE B 1 170 ? -3.898 21.562 1.601 1 98.81 170 ILE B O 1
ATOM 3298 N N . ASN B 1 171 ? -5.113 22.781 0.248 1 98.88 171 ASN B N 1
ATOM 3299 C CA . ASN B 1 171 ? -5.973 23.297 1.309 1 98.88 171 ASN B CA 1
ATOM 3300 C C . ASN B 1 171 ? -7.172 22.375 1.549 1 98.88 171 ASN B C 1
ATOM 3302 O O . ASN B 1 171 ? -8.289 22.703 1.14 1 98.88 171 ASN B O 1
ATOM 3306 N N . LEU B 1 172 ? -7 21.344 2.262 1 98.81 172 LEU B N 1
ATOM 3307 C CA . LEU B 1 172 ? -8.039 20.344 2.5 1 98.81 172 LEU B CA 1
ATOM 3308 C C . LEU B 1 172 ? -9.211 20.953 3.264 1 98.81 172 LEU B C 1
ATOM 3310 O O . LEU B 1 172 ? -10.375 20.656 2.979 1 98.81 172 LEU B O 1
ATOM 3314 N N . TYR B 1 173 ? -8.875 21.828 4.215 1 98.12 173 TYR B N 1
ATOM 3315 C CA . TYR B 1 173 ? -9.891 22.516 5.012 1 98.12 173 TYR B CA 1
ATOM 3316 C C . TYR B 1 173 ? -10.898 23.234 4.121 1 98.12 173 TYR B C 1
ATOM 3318 O O . TYR B 1 173 ? -12.102 22.984 4.211 1 98.12 173 TYR B O 1
ATOM 3326 N N . GLU B 1 174 ? -10.383 24.047 3.305 1 98.31 174 GLU B N 1
ATOM 3327 C CA . GLU B 1 174 ? -11.242 24.844 2.436 1 98.31 174 GLU B CA 1
ATOM 3328 C C . GLU B 1 174 ? -12 23.953 1.449 1 98.31 174 GLU B C 1
ATOM 3330 O O . GLU B 1 174 ? -13.18 24.172 1.186 1 98.31 174 GLU B O 1
ATOM 3335 N N . GLU B 1 175 ? -11.305 22.953 0.859 1 98.75 175 GLU B N 1
ATOM 3336 C CA . GLU B 1 175 ? -11.93 22.062 -0.117 1 98.75 175 GLU B CA 1
ATOM 3337 C C . GLU B 1 175 ? -13.109 21.328 0.498 1 98.75 175 GLU B C 1
ATOM 3339 O O . GLU B 1 175 ? -14.148 21.156 -0.145 1 98.75 175 GLU B O 1
ATOM 3344 N N . MET B 1 176 ? -13.008 20.859 1.726 1 98.19 176 MET B N 1
ATOM 3345 C CA . MET B 1 176 ? -14.102 20.172 2.396 1 98.19 176 MET B CA 1
ATOM 3346 C C . MET B 1 176 ? -15.242 21.141 2.701 1 98.19 176 MET B C 1
ATOM 3348 O O . MET B 1 176 ? -16.422 20.781 2.539 1 98.19 176 MET B O 1
ATOM 3352 N N . LYS B 1 177 ? -14.898 22.312 3.064 1 97.25 177 LYS B N 1
ATOM 3353 C CA . LYS B 1 177 ? -15.883 23.281 3.52 1 97.25 177 LYS B CA 1
ATOM 3354 C C . LYS B 1 177 ? -16.703 23.828 2.35 1 97.25 177 LYS B C 1
ATOM 3356 O O . LYS B 1 177 ? -17.75 24.453 2.551 1 97.25 177 LYS B O 1
ATOM 3361 N N . LYS B 1 178 ? -16.25 23.594 1.138 1 98.19 178 LYS B N 1
ATOM 3362 C CA . LYS B 1 178 ? -17.031 23.969 -0.04 1 98.19 178 LYS B CA 1
ATOM 3363 C C . LYS B 1 178 ? -18.344 23.203 -0.086 1 98.19 178 LYS B C 1
ATOM 3365 O O . LYS B 1 178 ? -19.297 23.656 -0.726 1 98.19 178 LYS B O 1
ATOM 3370 N N . ASP B 1 179 ? -18.375 22 0.594 1 97.81 179 ASP B N 1
ATOM 3371 C CA . ASP B 1 179 ? -19.594 21.203 0.688 1 97.81 179 ASP B CA 1
ATOM 3372 C C . ASP B 1 179 ? -20.469 21.688 1.838 1 97.81 179 ASP B C 1
ATOM 3374 O O . ASP B 1 179 ? -20.031 21.766 2.982 1 97.81 179 ASP B O 1
ATOM 3378 N N . GLU B 1 180 ? -21.734 21.969 1.511 1 97 180 GLU B N 1
ATOM 3379 C CA . GLU B 1 180 ? -22.656 22.453 2.541 1 97 180 GLU B CA 1
ATOM 3380 C C . GLU B 1 180 ? -22.812 21.422 3.652 1 97 180 GLU B C 1
ATOM 3382 O O . GLU B 1 180 ? -23.016 21.781 4.816 1 97 180 GLU B O 1
ATOM 3387 N N . ASP B 1 181 ? -22.766 20.188 3.254 1 97.62 181 ASP B N 1
ATOM 3388 C CA . ASP B 1 181 ? -22.844 19.094 4.223 1 97.62 181 ASP B CA 1
ATOM 3389 C C . ASP B 1 181 ? -21.453 18.469 4.453 1 97.62 181 ASP B C 1
ATOM 3391 O O . ASP B 1 181 ? -21.312 17.25 4.422 1 97.62 181 ASP B O 1
ATOM 3395 N N . TRP B 1 182 ? -20.469 19.312 4.699 1 97.12 182 TRP B N 1
ATOM 3396 C CA . TRP B 1 182 ? -19.078 18.891 4.797 1 97.12 182 TRP B CA 1
ATOM 3397 C C . TRP B 1 182 ? -18.891 17.922 5.953 1 97.12 182 TRP B C 1
ATOM 3399 O O . TRP B 1 182 ? -17.984 17.062 5.918 1 97.12 182 TRP B O 1
ATOM 3409 N N . PRO B 1 183 ? -19.734 17.922 7.043 1 96.88 183 PRO B N 1
ATOM 3410 C CA . PRO B 1 183 ? -19.531 16.953 8.117 1 96.88 183 PRO B CA 1
ATOM 3411 C C . PRO B 1 183 ? -19.656 15.5 7.637 1 96.88 183 PRO B C 1
ATOM 3413 O O . PRO B 1 183 ? -19.219 14.578 8.32 1 96.88 183 PRO B O 1
ATOM 3416 N N . ARG B 1 184 ? -20.219 15.312 6.449 1 97.31 184 ARG B N 1
ATOM 3417 C CA . ARG B 1 184 ? -20.359 13.969 5.902 1 97.31 184 ARG B CA 1
ATOM 3418 C C . ARG B 1 184 ? -19 13.352 5.598 1 97.31 184 ARG B C 1
ATOM 3420 O O . ARG B 1 184 ? -18.891 12.133 5.449 1 97.31 184 ARG B O 1
ATOM 3427 N N . PHE B 1 185 ? -17.969 14.195 5.43 1 98.19 185 PHE B N 1
ATOM 3428 C CA . PHE B 1 185 ? -16.625 13.711 5.129 1 98.19 185 PHE B CA 1
ATOM 3429 C C . PHE B 1 185 ? -15.969 13.141 6.379 1 98.19 185 PHE B C 1
ATOM 3431 O O . PHE B 1 185 ? -14.875 12.578 6.305 1 98.19 185 PHE B O 1
ATOM 3438 N N . LEU B 1 186 ? -16.641 13.234 7.57 1 96.56 186 LEU B N 1
ATOM 3439 C CA . LEU B 1 186 ? -16.031 12.844 8.836 1 96.56 186 LEU B CA 1
ATOM 3440 C C . LEU B 1 186 ? -16.875 11.805 9.555 1 96.56 186 LEU B C 1
ATOM 3442 O O . LEU B 1 186 ? -18.094 11.961 9.656 1 96.56 186 LEU B O 1
ATOM 3446 N N . ILE B 1 187 ? -16.219 10.781 10.109 1 94.94 187 ILE B N 1
ATOM 3447 C CA . ILE B 1 187 ? -16.906 9.711 10.82 1 94.94 187 ILE B CA 1
ATOM 3448 C C . ILE B 1 187 ? -17.297 10.188 12.219 1 94.94 187 ILE B C 1
ATOM 3450 O O . ILE B 1 187 ? -18.469 10.117 12.602 1 94.94 187 ILE B O 1
ATOM 3454 N N . ASP B 1 188 ? -16.359 10.711 12.953 1 92.5 188 ASP B N 1
ATOM 3455 C CA . ASP B 1 188 ? -16.516 11.086 14.359 1 92.5 188 ASP B CA 1
ATOM 3456 C C . ASP B 1 188 ? -16.203 12.562 14.578 1 92.5 188 ASP B C 1
ATOM 3458 O O . ASP B 1 188 ? -15.836 12.969 15.688 1 92.5 188 ASP B O 1
ATOM 3462 N N . GLY B 1 189 ? -16.234 13.297 13.477 1 92.62 189 GLY B N 1
ATOM 3463 C CA . GLY B 1 189 ? -15.898 14.711 13.547 1 92.62 189 GLY B CA 1
ATOM 3464 C C . GLY B 1 189 ? -14.43 14.984 13.297 1 92.62 189 GLY B C 1
ATOM 3465 O O . GLY B 1 189 ? -14.023 16.141 13.156 1 92.62 189 GLY B O 1
ATOM 3466 N N . LEU B 1 190 ? -13.648 13.898 13.172 1 92.69 190 LEU B N 1
ATOM 3467 C CA . LEU B 1 190 ? -12.211 14.062 13 1 92.69 190 LEU B CA 1
ATOM 3468 C C . LEU B 1 190 ? -11.688 13.172 11.875 1 92.69 190 LEU B C 1
ATOM 3470 O O . LEU B 1 190 ? -11.031 13.648 10.953 1 92.69 190 LEU B O 1
ATOM 3474 N N . HIS B 1 191 ? -12.031 11.883 11.984 1 95.31 191 HIS B N 1
ATOM 3475 C CA . HIS B 1 191 ? -11.547 10.914 11 1 95.31 191 HIS B CA 1
ATOM 3476 C C . HIS B 1 191 ? -12.414 10.922 9.75 1 95.31 191 HIS B C 1
ATOM 3478 O O . HIS B 1 191 ? -13.617 11.195 9.82 1 95.31 191 HIS B O 1
ATOM 3484 N N . PHE B 1 192 ? -11.859 10.539 8.641 1 97.75 192 PHE B N 1
ATOM 3485 C CA . PHE B 1 192 ? -12.539 10.68 7.359 1 97.75 192 PHE B CA 1
ATOM 3486 C C . PHE B 1 192 ? -13.414 9.469 7.074 1 97.75 192 PHE B C 1
ATOM 3488 O O . PHE B 1 192 ? -13.055 8.344 7.418 1 97.75 192 PHE B O 1
ATOM 3495 N N . THR B 1 193 ? -14.531 9.727 6.426 1 97.38 193 THR B N 1
ATOM 3496 C CA . THR B 1 193 ? -15.359 8.695 5.812 1 97.38 193 THR B CA 1
ATOM 3497 C C . THR B 1 193 ? -14.797 8.297 4.449 1 97.38 193 THR B C 1
ATOM 3499 O O . THR B 1 193 ? -13.781 8.836 4.008 1 97.38 193 THR B O 1
ATOM 3502 N N . SER B 1 194 ? -15.492 7.367 3.779 1 97.19 194 SER B N 1
ATOM 3503 C CA . SER B 1 194 ? -15.148 7.016 2.406 1 97.19 194 SER B CA 1
ATOM 3504 C C . SER B 1 194 ? -15.297 8.211 1.473 1 97.19 194 SER B C 1
ATOM 3506 O O . SER B 1 194 ? -14.531 8.367 0.523 1 97.19 194 SER B O 1
ATOM 3508 N N . ASP B 1 195 ? -16.312 9 1.735 1 98 195 ASP B N 1
ATOM 3509 C CA . ASP B 1 195 ? -16.484 10.219 0.944 1 98 195 ASP B CA 1
ATOM 3510 C C . ASP B 1 195 ? -15.305 11.172 1.152 1 98 195 ASP B C 1
ATOM 3512 O O . ASP B 1 195 ? -14.82 11.789 0.2 1 98 195 ASP B O 1
ATOM 3516 N N . GLY B 1 196 ? -14.883 11.336 2.424 1 98.5 196 GLY B N 1
ATOM 3517 C CA . GLY B 1 196 ? -13.695 12.125 2.705 1 98.5 196 GLY B CA 1
ATOM 3518 C C . GLY B 1 196 ? -12.445 11.586 2.031 1 98.5 196 GLY B C 1
ATOM 3519 O O . GLY B 1 196 ? -11.648 12.359 1.484 1 98.5 196 GLY B O 1
ATOM 3520 N N . ALA B 1 197 ? -12.336 10.305 2.035 1 98.44 197 ALA B N 1
ATOM 3521 C CA . ALA B 1 197 ? -11.211 9.656 1.369 1 98.44 197 ALA B CA 1
ATOM 3522 C C . ALA B 1 197 ? -11.227 9.938 -0.131 1 98.44 197 ALA B C 1
ATOM 3524 O O . ALA B 1 197 ? -10.18 10.211 -0.729 1 98.44 197 ALA B O 1
ATOM 3525 N N . THR B 1 198 ? -12.359 9.82 -0.721 1 98.5 198 THR B N 1
ATOM 3526 C CA . THR B 1 198 ? -12.5 10.07 -2.152 1 98.5 198 THR B CA 1
ATOM 3527 C C . THR B 1 198 ? -12.102 11.508 -2.494 1 98.5 198 THR B C 1
ATOM 3529 O O . THR B 1 198 ? -11.414 11.742 -3.492 1 98.5 198 THR B O 1
ATOM 3532 N N . LEU B 1 199 ? -12.492 12.414 -1.718 1 98.81 199 LEU B N 1
ATOM 3533 C CA . LEU B 1 199 ? -12.117 13.812 -1.94 1 98.81 199 LEU B CA 1
ATOM 3534 C C . LEU B 1 199 ? -10.609 13.984 -1.881 1 98.81 199 LEU B C 1
ATOM 3536 O O . LEU B 1 199 ? -10.016 14.641 -2.744 1 98.81 199 LEU B O 1
ATOM 3540 N N . ILE B 1 200 ? -9.977 13.445 -0.842 1 98.88 200 ILE B N 1
ATOM 3541 C CA . ILE B 1 200 ? -8.531 13.547 -0.692 1 98.88 200 ILE B CA 1
ATOM 3542 C C . ILE B 1 200 ? -7.844 12.945 -1.912 1 98.88 200 ILE B C 1
ATOM 3544 O O . ILE B 1 200 ? -6.906 13.531 -2.459 1 98.88 200 ILE B O 1
ATOM 3548 N N . TYR B 1 201 ? -8.328 11.766 -2.314 1 98.81 201 TYR B N 1
ATOM 3549 C CA . TYR B 1 201 ? -7.82 11.117 -3.514 1 98.81 201 TYR B CA 1
ATOM 3550 C C . TYR B 1 201 ? -7.926 12.039 -4.723 1 98.81 201 TYR B C 1
ATOM 3552 O O . TYR B 1 201 ? -6.961 12.188 -5.48 1 98.81 201 TYR B O 1
ATOM 3560 N N . GLU B 1 202 ? -9.031 12.633 -4.945 1 98.75 202 GLU B N 1
ATOM 3561 C CA . GLU B 1 202 ? -9.281 13.484 -6.105 1 98.75 202 GLU B CA 1
ATOM 3562 C C . GLU B 1 202 ? -8.398 14.727 -6.078 1 98.75 202 GLU B C 1
ATOM 3564 O O . GLU B 1 202 ? -8 15.234 -7.129 1 98.75 202 GLU B O 1
ATOM 3569 N N . LEU B 1 203 ? -8.07 15.219 -4.914 1 98.81 203 LEU B N 1
ATOM 3570 C CA . LEU B 1 203 ? -7.219 16.391 -4.773 1 98.81 203 LEU B CA 1
ATOM 3571 C C . LEU B 1 203 ? -5.758 16.047 -5.039 1 98.81 203 LEU B C 1
ATOM 3573 O O . LEU B 1 203 ? -5.039 16.828 -5.676 1 98.81 203 LEU B O 1
ATOM 3577 N N . LEU B 1 204 ? -5.32 14.898 -4.609 1 98.75 204 LEU B N 1
ATOM 3578 C CA . LEU B 1 204 ? -3.918 14.508 -4.695 1 98.75 204 LEU B CA 1
ATOM 3579 C C . LEU B 1 204 ? -3.59 13.953 -6.074 1 98.75 204 LEU B C 1
ATOM 3581 O O . LEU B 1 204 ? -2.492 14.172 -6.594 1 98.75 204 LEU B O 1
ATOM 3585 N N . LYS B 1 205 ? -4.535 13.266 -6.664 1 98 205 LYS B N 1
ATOM 3586 C CA . LYS B 1 205 ? -4.297 12.5 -7.883 1 98 205 LYS B CA 1
ATOM 3587 C C . LYS B 1 205 ? -3.701 13.375 -8.977 1 98 205 LYS B C 1
ATOM 3589 O O . LYS B 1 205 ? -2.623 13.078 -9.5 1 98 205 LYS B O 1
ATOM 3594 N N . PRO B 1 206 ? -4.301 14.531 -9.359 1 97.38 206 PRO B N 1
ATOM 3595 C CA . PRO B 1 206 ? -3.742 15.32 -10.461 1 97.38 206 PRO B CA 1
ATOM 3596 C C . PRO B 1 206 ? -2.355 15.875 -10.148 1 97.38 206 PRO B C 1
ATOM 3598 O O . PRO B 1 206 ? -1.518 16 -11.039 1 97.38 206 PRO B O 1
ATOM 3601 N N . ILE B 1 207 ? -2.076 16.203 -8.898 1 97.5 207 ILE B N 1
ATOM 3602 C CA . ILE B 1 207 ? -0.78 16.734 -8.492 1 97.5 207 ILE B CA 1
ATOM 3603 C C . ILE B 1 207 ? 0.286 15.656 -8.617 1 97.5 207 ILE B C 1
ATOM 3605 O O . ILE B 1 207 ? 1.365 15.898 -9.164 1 97.5 207 ILE B O 1
ATOM 3609 N N . LEU B 1 208 ? -0.055 14.477 -8.172 1 98 208 LEU B N 1
ATOM 3610 C CA . LEU B 1 208 ? 0.886 13.359 -8.195 1 98 208 LEU B CA 1
ATOM 3611 C C . LEU B 1 208 ? 1.148 12.891 -9.625 1 98 208 LEU B C 1
ATOM 3613 O O . LEU B 1 208 ? 2.275 12.531 -9.961 1 98 208 LEU B O 1
ATOM 3617 N N . GLU B 1 209 ? 0.136 12.898 -10.445 1 96.12 209 GLU B N 1
ATOM 3618 C CA . GLU B 1 209 ? 0.3 12.523 -11.844 1 96.12 209 GLU B CA 1
ATOM 3619 C C . GLU B 1 209 ? 1.259 13.461 -12.562 1 96.12 209 GLU B C 1
ATOM 3621 O O . GLU B 1 209 ? 1.994 13.047 -13.461 1 96.12 209 GLU B O 1
ATOM 3626 N N . LYS B 1 210 ? 1.206 14.68 -12.18 1 93.5 210 LYS B N 1
ATOM 3627 C CA . LYS B 1 210 ? 2.111 15.664 -12.773 1 93.5 210 LYS B CA 1
ATOM 3628 C C . LYS B 1 210 ? 3.549 15.43 -12.32 1 93.5 210 LYS B C 1
ATOM 3630 O O . LYS B 1 210 ? 4.488 15.609 -13.094 1 93.5 210 LYS B O 1
ATOM 3635 N N . LYS B 1 211 ? 3.684 15.016 -11.109 1 94.06 211 LYS B N 1
ATOM 3636 C CA . LYS B 1 211 ? 5.02 14.852 -10.539 1 94.06 211 LYS B CA 1
ATOM 3637 C C . LYS B 1 211 ? 5.656 13.539 -10.992 1 94.06 211 LYS B C 1
ATOM 3639 O O . LYS B 1 211 ? 6.879 13.406 -10.992 1 94.06 211 LYS B O 1
ATOM 3644 N N . ILE B 1 212 ? 4.742 12.562 -11.172 1 92.44 212 ILE B N 1
ATOM 3645 C CA . ILE B 1 212 ? 5.207 11.242 -11.578 1 92.44 212 ILE B CA 1
ATOM 3646 C C . ILE B 1 212 ? 4.734 10.945 -13 1 92.44 212 ILE B C 1
ATOM 3648 O O . ILE B 1 212 ? 3.535 11 -13.289 1 92.44 212 ILE B O 1
ATOM 3652 N N . ASP B 1 213 ? 5.555 10.961 -13.922 1 82.5 213 ASP B N 1
ATOM 3653 C CA . ASP B 1 213 ? 5.074 10.602 -15.258 1 82.5 213 ASP B CA 1
ATOM 3654 C C . ASP B 1 213 ? 4.363 9.242 -15.234 1 82.5 213 ASP B C 1
ATOM 3656 O O . ASP B 1 213 ? 5.016 8.195 -15.266 1 82.5 213 ASP B O 1
ATOM 3660 N N . ALA B 1 214 ? 3.051 9.336 -15.188 1 79.56 214 ALA B N 1
ATOM 3661 C CA . ALA B 1 214 ? 2.203 8.156 -15.047 1 79.56 214 ALA B CA 1
ATOM 3662 C C . ALA B 1 214 ? 1.642 7.723 -16.391 1 79.56 214 ALA B C 1
ATOM 3664 O O . ALA B 1 214 ? 0.634 7.012 -16.453 1 79.56 214 ALA B O 1
ATOM 3665 N N . SER B 1 215 ? 2.195 8.148 -17.422 1 80.81 215 SER B N 1
ATOM 3666 C CA . SER B 1 215 ? 1.646 7.859 -18.75 1 80.81 215 SER B CA 1
ATOM 3667 C C . SER B 1 215 ? 1.936 6.422 -19.156 1 80.81 215 SER B C 1
ATOM 3669 O O . SER B 1 215 ? 1.213 5.852 -19.984 1 80.81 215 SER B O 1
ATOM 3671 N N . GLU B 1 216 ? 2.99 5.891 -18.562 1 86.19 216 GLU B N 1
ATOM 3672 C CA . GLU B 1 216 ? 3.326 4.516 -18.922 1 86.19 216 GLU B CA 1
ATOM 3673 C C . GLU B 1 216 ? 3.545 3.658 -17.672 1 86.19 216 GLU B C 1
ATOM 3675 O O . GLU B 1 216 ? 4.129 4.117 -16.688 1 86.19 216 GLU B O 1
ATOM 3680 N N . MET B 1 217 ? 3.072 2.473 -17.812 1 93.12 217 MET B N 1
ATOM 3681 C CA . MET B 1 217 ? 3.273 1.497 -16.75 1 93.12 217 MET B CA 1
ATOM 3682 C C . MET B 1 217 ? 4.641 0.829 -16.875 1 93.12 217 MET B C 1
ATOM 3684 O O . MET B 1 217 ? 5.145 0.64 -17.984 1 93.12 217 MET B O 1
ATOM 3688 N N . LEU B 1 218 ? 5.207 0.587 -15.766 1 94 218 LEU B N 1
ATOM 3689 C CA . LEU B 1 218 ? 6.488 -0.111 -15.742 1 94 218 LEU B CA 1
ATOM 3690 C C . LEU B 1 218 ? 6.332 -1.552 -16.203 1 94 218 LEU B C 1
ATOM 3692 O O . LEU B 1 218 ? 5.348 -2.215 -15.883 1 94 218 LEU B O 1
ATOM 3696 N N . MET B 1 219 ? 7.367 -2.016 -17.031 1 93.81 219 MET B N 1
ATOM 3697 C CA . MET B 1 219 ? 7.41 -3.35 -17.625 1 93.81 219 MET B CA 1
ATOM 3698 C C . MET B 1 219 ? 6.43 -3.459 -18.797 1 93.81 219 MET B C 1
ATOM 3700 O O . MET B 1 219 ? 5.441 -2.725 -18.844 1 93.81 219 MET B O 1
ATOM 3704 N N . PRO B 1 220 ? 6.555 -4.301 -19.656 1 93.44 220 PRO B N 1
ATOM 3705 C CA . PRO B 1 220 ? 5.758 -4.367 -20.891 1 93.44 220 PRO B CA 1
ATOM 3706 C C . PRO B 1 220 ? 4.344 -4.887 -20.641 1 93.44 220 PRO B C 1
ATOM 3708 O O . PRO B 1 220 ? 4.078 -5.512 -19.609 1 93.44 220 PRO B O 1
ATOM 3711 N N . ASP B 1 221 ? 3.535 -4.59 -21.625 1 93.31 221 ASP B N 1
ATOM 3712 C CA . ASP B 1 221 ? 2.217 -5.215 -21.672 1 93.31 221 ASP B CA 1
ATOM 3713 C C . ASP B 1 221 ? 2.33 -6.715 -21.922 1 93.31 221 ASP B C 1
ATOM 3715 O O . ASP B 1 221 ? 3.277 -7.172 -22.578 1 93.31 221 ASP B O 1
ATOM 3719 N N . TRP B 1 222 ? 1.39 -7.414 -21.391 1 91.81 222 TRP B N 1
ATOM 3720 C CA . TRP B 1 222 ? 1.442 -8.867 -21.516 1 91.81 222 TRP B CA 1
ATOM 3721 C C . TRP B 1 222 ? 1.522 -9.273 -22.984 1 91.81 222 TRP B C 1
ATOM 3723 O O . TRP B 1 222 ? 2.137 -10.289 -23.328 1 91.81 222 TRP B O 1
ATOM 3733 N N . ARG B 1 223 ? 0.961 -8.641 -23.922 1 90.88 223 ARG B N 1
ATOM 3734 C CA . ARG B 1 223 ? 0.968 -8.945 -25.359 1 90.88 223 ARG B CA 1
ATOM 3735 C C . ARG B 1 223 ? 2.385 -8.906 -25.922 1 90.88 223 ARG B C 1
ATOM 3737 O O . ARG B 1 223 ? 2.688 -9.586 -26.906 1 90.88 223 ARG B O 1
ATOM 3744 N N . ASP B 1 224 ? 3.188 -8.156 -25.219 1 90.06 224 ASP B N 1
ATOM 3745 C CA . ASP B 1 224 ? 4.535 -7.945 -25.734 1 90.06 224 ASP B CA 1
ATOM 3746 C C . ASP B 1 224 ? 5.527 -8.914 -25.094 1 90.06 224 ASP B C 1
ATOM 3748 O O . ASP B 1 224 ? 6.652 -9.062 -25.578 1 90.06 224 ASP B O 1
ATOM 3752 N N . ILE B 1 225 ? 5.031 -9.648 -24.094 1 91 225 ILE B N 1
ATOM 3753 C CA . ILE B 1 225 ? 6.066 -10.391 -23.375 1 91 225 ILE B CA 1
ATOM 3754 C C . ILE B 1 225 ? 5.648 -11.852 -23.234 1 91 225 ILE B C 1
ATOM 3756 O O . ILE B 1 225 ? 6.496 -12.734 -23.078 1 91 225 ILE B O 1
ATOM 3760 N N . ASN B 1 226 ? 4.434 -12.164 -23.281 1 88.56 226 ASN B N 1
ATOM 3761 C CA . ASN B 1 226 ? 4.012 -13.531 -23.031 1 88.56 226 ASN B CA 1
ATOM 3762 C C . ASN B 1 226 ? 4.516 -14.484 -24.109 1 88.56 226 ASN B C 1
ATOM 3764 O O . ASN B 1 226 ? 4.625 -15.695 -23.875 1 88.56 226 ASN B O 1
ATOM 3768 N N . SER B 1 227 ? 4.75 -13.938 -25.234 1 81.31 227 SER B N 1
ATOM 3769 C CA . SER B 1 227 ? 5.211 -14.766 -26.344 1 81.31 227 SER B CA 1
ATOM 3770 C C . SER B 1 227 ? 6.723 -14.953 -26.312 1 81.31 227 SER B C 1
ATOM 3772 O O . SER B 1 227 ? 7.273 -15.766 -27.047 1 81.31 227 SER B O 1
ATOM 3774 N N . VAL B 1 228 ? 7.34 -14.266 -25.453 1 82.5 228 VAL B N 1
ATOM 3775 C CA . VAL B 1 228 ? 8.797 -14.336 -25.344 1 82.5 228 VAL B CA 1
ATOM 3776 C C . VAL B 1 228 ? 9.195 -15.492 -24.422 1 82.5 228 VAL B C 1
ATOM 3778 O O . VAL B 1 228 ? 8.688 -15.602 -23.312 1 82.5 228 VAL B O 1
ATOM 3781 N N . LYS B 1 229 ? 10.102 -16.297 -24.922 1 80.31 229 LYS B N 1
ATOM 3782 C CA . LYS B 1 229 ? 10.625 -17.375 -24.094 1 80.31 229 LYS B CA 1
ATOM 3783 C C . LYS B 1 229 ? 11.789 -16.891 -23.234 1 80.31 229 LYS B C 1
ATOM 3785 O O . LYS B 1 229 ? 12.586 -16.047 -23.672 1 80.31 229 LYS B O 1
ATOM 3790 N N . PRO B 1 230 ? 11.805 -17.375 -21.969 1 79.19 230 PRO B N 1
ATOM 3791 C CA . PRO B 1 230 ? 12.852 -16.922 -21.062 1 79.19 230 PRO B CA 1
ATOM 3792 C C . PRO B 1 230 ? 14.25 -17.031 -21.656 1 79.19 230 PRO B C 1
ATOM 3794 O O . PRO B 1 230 ? 15.102 -16.172 -21.422 1 79.19 230 PRO B O 1
ATOM 3797 N N . GLU B 1 231 ? 14.398 -18 -22.5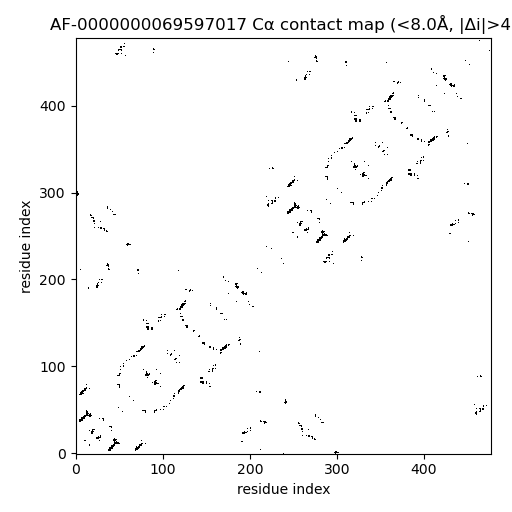 1 75.75 231 GLU B N 1
ATOM 3798 C CA . GLU B 1 231 ? 15.703 -18.203 -23.109 1 75.75 231 GLU B CA 1
ATOM 3799 C C . GLU B 1 231 ? 16.031 -17.109 -24.109 1 75.75 231 GLU B C 1
ATOM 3801 O O . GLU B 1 231 ? 17.203 -16.828 -24.375 1 75.75 231 GLU B O 1
ATOM 3806 N N . ASP B 1 232 ? 14.992 -16.406 -24.562 1 72.56 232 ASP B N 1
ATOM 3807 C CA . ASP B 1 232 ? 15.156 -15.391 -25.594 1 72.56 232 ASP B CA 1
ATOM 3808 C C . ASP B 1 232 ? 15.07 -13.984 -25 1 72.56 232 ASP B C 1
ATOM 3810 O O . ASP B 1 232 ? 15.188 -12.992 -25.719 1 72.56 232 ASP B O 1
ATOM 3814 N N . ALA B 1 233 ? 14.852 -13.945 -23.781 1 69.75 233 ALA B N 1
ATOM 3815 C CA . ALA B 1 233 ? 14.508 -12.688 -23.125 1 69.75 233 ALA B CA 1
ATOM 3816 C C . ALA B 1 233 ? 15.68 -11.703 -23.156 1 69.75 233 ALA B C 1
ATOM 3818 O O . ALA B 1 233 ? 15.469 -10.492 -23.203 1 69.75 233 ALA B O 1
ATOM 3819 N N . SER B 1 234 ? 16.859 -12.141 -23.031 1 60.56 234 SER B N 1
ATOM 3820 C CA . SER B 1 234 ? 17.984 -11.203 -23.078 1 60.56 234 SER B CA 1
ATOM 3821 C C . SER B 1 234 ? 17.922 -10.32 -24.312 1 60.56 234 SER B C 1
ATOM 3823 O O . SER B 1 234 ? 18.484 -9.219 -24.312 1 60.56 234 SER B O 1
ATOM 3825 N N . LYS B 1 235 ? 17.266 -10.664 -25.406 1 54.91 235 LYS B N 1
ATOM 3826 C CA . LYS B 1 235 ? 17.312 -9.969 -26.688 1 54.91 235 LYS B CA 1
ATOM 3827 C C . LYS B 1 235 ? 16.047 -9.133 -26.906 1 54.91 235 LYS B C 1
ATOM 3829 O O . LYS B 1 235 ? 16.031 -8.25 -27.766 1 54.91 235 LYS B O 1
ATOM 3834 N N . SER B 1 236 ? 15.07 -9.281 -26.172 1 51.81 236 SER B N 1
ATOM 3835 C CA . SER B 1 236 ? 13.805 -8.844 -26.75 1 51.81 236 SER B CA 1
ATOM 3836 C C . SER B 1 236 ? 12.992 -8.016 -25.75 1 51.81 236 SER B C 1
ATOM 3838 O O . SER B 1 236 ? 11.977 -7.422 -26.125 1 51.81 236 SER B O 1
ATOM 3840 N N . VAL B 1 237 ? 13.289 -8.039 -24.5 1 56.59 237 VAL B N 1
ATOM 3841 C CA . VAL B 1 237 ? 12.344 -7.363 -23.609 1 56.59 237 VAL B CA 1
ATOM 3842 C C . VAL B 1 237 ? 12.742 -5.898 -23.453 1 56.59 237 VAL B C 1
ATOM 3844 O O . VAL B 1 237 ? 13.836 -5.594 -22.969 1 56.59 237 VAL B O 1
ATOM 3847 N N . PRO B 1 238 ? 11.93 -5.066 -24.25 1 48.78 238 PRO B N 1
ATOM 3848 C CA . PRO B 1 238 ? 12.234 -3.646 -24.062 1 48.78 238 PRO B CA 1
ATOM 3849 C C . PRO B 1 238 ? 12.18 -3.213 -22.609 1 48.78 238 PRO B C 1
ATOM 3851 O O . PRO B 1 238 ? 11.406 -3.775 -21.828 1 48.78 238 PRO B O 1
ATOM 3854 N N . VAL B 1 239 ? 13.367 -2.646 -22.172 1 44.81 239 VAL B N 1
ATOM 3855 C CA . VAL B 1 239 ? 13.391 -2.025 -20.859 1 44.81 239 VAL B CA 1
ATOM 3856 C C . VAL B 1 239 ? 12.453 -0.827 -20.828 1 44.81 239 VAL B C 1
ATOM 3858 O O . VAL B 1 239 ? 12.375 -0.068 -21.797 1 44.81 239 VAL B O 1
#

Nearest PDB structures (foldseek):
  3mil-assembly1_B  TM=8.381E-01  e=1.799E-18  Saccharomyces cerevisiae
  1yzf-assembly1_A  TM=8.310E-01  e=4.142E-12  Enterococcus faecalis V583
  8ik1-assembly1_A  TM=7.378E-01  e=3.990E-07  Geobacillus sp. PA-3
  6nkd-assembly1_A  TM=6.561E-01  e=3.754E-07  metagenome
  6uqz-assembly2_B  TM=5.615E-01  e=2.576E-04  Pseudomonas aeruginosa PAO1